Protein AF-0000000078464795 (afdb_homodimer)

Sequence (414 aa):
MDTAQKLSPRVIKLYPLTNYAFGKKDAQHERDLSVHDRFDRMRDEFHKIGMRRSVEAVILVHEHSIPHVLLLRVGQNFFKLPGGELIPGEDEVSGIKRILTELFGRSSNDERALNQQWKVAEAIGNWWRPNFDPPRYPYIPAHVTQPKEQTKLLLVQLPQTALFAVPNNYKLVAAPVFELFDNSASYGQLISGIPMLLSRFNFEYLEMDTAQKLSPRVIKLYPLTNYAFGKKDAQHERDLSVHDRFDRMRDEFHKIGMRRSVEAVILVHEHSIPHVLLLRVGQNFFKLPGGELIPGEDEVSGIKRILTELFGRSSNDERALNQQWKVAEAIGNWWRPNFDPPRYPYIPAHVTQPKEQTKLLLVQLPQTALFAVPNNYKLVAAPVFELFDNSASYGQLISGIPMLLSRFNFEYLE

pLDDT: mean 91.48, std 9.74, range [39.0, 98.62]

Solvent-accessible surface area (backbone atoms only — not comparable to full-atom values): 22242 Å² total; per-residue (Å²): 130,57,70,68,65,39,57,51,62,52,76,46,77,26,36,37,55,83,46,47,45,76,48,74,41,72,62,70,78,69,94,49,93,43,74,67,50,43,38,51,51,48,55,57,44,33,78,73,74,38,59,43,48,30,38,31,39,49,35,55,28,20,59,93,82,34,58,20,41,48,30,36,31,45,80,91,72,39,54,41,60,54,59,48,74,45,57,90,89,53,50,69,67,64,34,48,29,51,47,49,27,68,51,30,37,79,43,84,81,48,30,66,63,49,34,68,46,56,39,73,64,32,51,60,24,34,35,27,19,61,52,89,57,87,66,65,34,38,53,78,56,88,89,52,88,63,53,44,29,41,36,37,33,30,33,32,42,70,57,76,60,49,78,34,13,40,26,62,66,46,41,82,42,74,43,44,42,79,68,30,43,89,26,40,90,63,43,32,67,70,56,16,44,44,37,47,56,50,21,34,49,39,77,42,76,49,128,130,58,70,67,64,39,57,50,62,52,76,44,78,25,37,37,56,84,45,46,46,77,47,75,42,70,63,72,77,69,94,48,93,42,72,67,50,42,38,51,50,49,54,58,43,33,77,72,74,38,59,42,48,30,38,31,39,49,33,56,27,20,60,93,80,34,59,18,41,48,30,34,31,44,82,90,70,39,55,41,59,52,61,50,73,46,55,92,90,53,51,71,66,63,35,47,30,50,47,49,26,67,52,29,37,78,44,84,82,48,29,66,66,47,35,68,46,57,38,73,64,32,51,60,23,33,35,27,19,59,50,88,56,87,67,67,34,38,54,79,56,87,89,52,88,63,53,45,28,40,35,38,33,30,34,33,42,70,55,77,59,51,79,33,14,39,26,62,68,46,41,82,42,73,44,44,42,78,70,31,44,89,26,38,90,64,44,32,66,69,57,14,43,44,36,48,57,50,20,35,48,39,78,42,74,49,128

Nearest PDB structures (foldseek):
  2j8q-assembly1_B  TM=9.802E-01  e=1.742E-33  Homo sapiens
  3p5t-assembly3_E  TM=9.768E-01  e=4.128E-33  Homo sapiens
  3bap-assembly1_A-2  TM=9.526E-01  e=2.229E-33  Homo sapiens
  2j8q-assembly1_A  TM=9.418E-01  e=1.971E-33  Homo sapiens
  3bho-assembly1_A  TM=9.480E-01  e=4.670E-33  Homo sapiens

Secondary structure (DSSP, 8-state):
--HHHHHSPEEEEE-BGGGEEEEEE-----S-SSHHHHHHHHHHHHHHH-SEEEEEEEEEEEETTEEEEEEEEETTTEEE-SEEEPPTT--HHHHHHHHHHHHH-S-GGGHHHHHTT-EEEEEEEEEEE-SSSS--BSS--TT-SS-SEEEEEEEEEPPSSEEEEEETTEEEEEEEHHHHTT-HHHHHHHHHTHHHHHTTEEEEE--/--HHHHHSPEEEEE-BGGGEEEEEE-----S-SSHHHHHHHHHHHHHHH-SEEEEEEEEEEEETTEEEEEEEEETTTEEE-SEEEPPTT--HHHHHHHHHHHHH-S-GGGHHHHHTT-EEEEEEEEEEE-SSSS--BSS--TT-SS-SEEEEEEEEEPPSSEEEEEETTEEEEEEEHHHHTT-HHHHHHHHHTHHHHHTTEEEEE--

InterPro domains:
  IPR016706 Cleavage/polyadenylation specificity factor subunit 5 [PF13869] (11-201)
  IPR016706 Cleavage/polyadenylation specificity factor subunit 5 [PIRSF017888] (5-206)
  IPR016706 Cleavage/polyadenylation specificity factor subunit 5 [PTHR13047] (9-206)

Organism: Toxocara canis (NCBI:txid6265)

Structure (mmCIF, N/CA/C/O backbone):
data_AF-0000000078464795-model_v1
#
loop_
_entity.id
_entity.type
_entity.pdbx_description
1 polymer 'Cleavage and polyadenylation specificity factor subunit 5'
#
loop_
_atom_site.group_PDB
_atom_site.id
_atom_site.type_symbol
_atom_site.label_atom_id
_atom_site.label_alt_id
_atom_site.label_comp_id
_atom_site.label_asym_id
_atom_site.label_entity_id
_atom_site.label_seq_id
_atom_site.pdbx_PDB_ins_code
_atom_site.Cartn_x
_atom_site.Cartn_y
_atom_site.Cartn_z
_atom_site.occupancy
_atom_site.B_iso_or_equiv
_atom_site.auth_seq_id
_atom_site.auth_comp_id
_atom_site.auth_asym_id
_atom_site.auth_atom_id
_atom_site.pdbx_PDB_model_num
ATOM 1 N N . MET A 1 1 ? 2.383 -14.234 16.766 1 39.28 1 MET A N 1
ATOM 2 C CA . MET A 1 1 ? 0.998 -13.906 16.438 1 39.28 1 MET A CA 1
ATOM 3 C C . MET A 1 1 ? 0.343 -15.031 15.641 1 39.28 1 MET A C 1
ATOM 5 O O . MET A 1 1 ? 0.987 -15.656 14.805 1 39.28 1 MET A O 1
ATOM 9 N N . ASP A 1 2 ? -0.675 -15.531 16.078 1 47.56 2 ASP A N 1
ATOM 10 C CA . ASP A 1 2 ? -1.453 -16.625 15.5 1 47.56 2 ASP A CA 1
ATOM 11 C C . ASP A 1 2 ? -1.811 -16.328 14.047 1 47.56 2 ASP A C 1
ATOM 13 O O . ASP A 1 2 ? -1.94 -15.164 13.656 1 47.56 2 ASP A O 1
ATOM 17 N N . THR A 1 3 ? -1.441 -17.266 13.125 1 52.03 3 THR A N 1
ATOM 18 C CA . THR A 1 3 ? -1.704 -17.172 11.688 1 52.03 3 THR A CA 1
ATOM 19 C C . THR A 1 3 ? -3.059 -16.516 11.422 1 52.03 3 THR A C 1
ATOM 21 O O . THR A 1 3 ? -3.195 -15.719 10.5 1 52.03 3 THR A O 1
ATOM 24 N N . ALA A 1 4 ? -3.951 -16.891 12.266 1 51.84 4 ALA A N 1
ATOM 25 C CA . ALA A 1 4 ? -5.312 -16.375 12.117 1 51.84 4 ALA A CA 1
ATOM 26 C C . ALA A 1 4 ? -5.355 -14.859 12.328 1 51.84 4 ALA A C 1
ATOM 28 O O . ALA A 1 4 ? -6.066 -14.148 11.609 1 51.84 4 ALA A O 1
ATOM 29 N N . GLN A 1 5 ? -4.594 -14.328 13.289 1 54.91 5 GLN A N 1
ATOM 30 C CA . GLN A 1 5 ? -4.59 -12.906 13.602 1 54.91 5 GLN A CA 1
ATOM 31 C C . GLN A 1 5 ? -3.922 -12.094 12.492 1 54.91 5 GLN A C 1
ATOM 33 O O . GLN A 1 5 ? -4.344 -10.977 12.195 1 54.91 5 GLN A O 1
ATOM 38 N N . LYS A 1 6 ? -3.104 -12.867 11.781 1 62.47 6 LYS A N 1
ATOM 39 C CA . LYS A 1 6 ? -2.324 -12.211 10.742 1 62.47 6 LYS A CA 1
ATOM 40 C C . LYS A 1 6 ? -3.135 -12.07 9.453 1 62.47 6 LYS A C 1
ATOM 42 O O . LYS A 1 6 ? -2.801 -11.258 8.586 1 62.47 6 LYS A O 1
ATOM 47 N N . LEU A 1 7 ? -4.312 -12.695 9.43 1 74.5 7 LEU A N 1
ATOM 48 C CA . LEU A 1 7 ? -5.102 -12.695 8.203 1 74.5 7 LEU A CA 1
ATOM 49 C C . LEU A 1 7 ? -6.379 -11.883 8.375 1 74.5 7 LEU A C 1
ATOM 51 O O . LEU A 1 7 ? -7.016 -11.492 7.395 1 74.5 7 LEU A O 1
ATOM 55 N N . SER A 1 8 ? -6.664 -11.562 9.664 1 77.44 8 SER A N 1
ATOM 56 C CA . SER A 1 8 ? -7.883 -10.805 9.914 1 77.44 8 SER A CA 1
ATOM 57 C C . SER A 1 8 ? -7.652 -9.305 9.719 1 77.44 8 SER A C 1
ATOM 59 O O . SER A 1 8 ? -6.652 -8.766 10.195 1 77.44 8 SER A O 1
ATOM 61 N N . PRO A 1 9 ? -8.469 -8.766 8.922 1 82.06 9 PRO A N 1
ATOM 62 C CA . PRO A 1 9 ? -8.289 -7.332 8.695 1 82.06 9 PRO A CA 1
ATOM 63 C C . PRO A 1 9 ? -8.469 -6.504 9.969 1 82.06 9 PRO A C 1
ATOM 65 O O . PRO A 1 9 ? -9.328 -6.816 10.797 1 82.06 9 PRO A O 1
ATOM 68 N N . ARG A 1 10 ? -7.625 -5.594 10.164 1 89.44 10 ARG A N 1
ATOM 69 C CA . ARG A 1 10 ? -7.762 -4.637 11.25 1 89.44 10 ARG A CA 1
ATOM 70 C C . ARG A 1 10 ? -8.891 -3.646 10.977 1 89.44 10 ARG A C 1
ATOM 72 O O . ARG A 1 10 ? -9.008 -3.129 9.859 1 89.44 10 ARG A O 1
ATOM 79 N N . VAL A 1 11 ? -9.703 -3.395 11.977 1 93.94 11 VAL A N 1
ATOM 80 C CA . VAL A 1 11 ? -10.836 -2.49 11.812 1 93.94 11 VAL A CA 1
ATOM 81 C C . VAL A 1 11 ? -10.445 -1.084 12.258 1 93.94 11 VAL A C 1
ATOM 83 O O . VAL A 1 11 ? -9.891 -0.901 13.344 1 93.94 11 VAL A O 1
ATOM 86 N N . ILE A 1 12 ? -10.711 -0.13 11.461 1 95.12 12 ILE A N 1
ATOM 87 C CA . ILE A 1 12 ? -10.461 1.277 11.758 1 95.12 12 ILE A CA 1
ATOM 88 C C . ILE A 1 12 ? -11.781 2.031 11.828 1 95.12 12 ILE A C 1
ATOM 90 O O . ILE A 1 12 ? -12.602 1.95 10.914 1 95.12 12 ILE A O 1
ATOM 94 N N . LYS A 1 13 ? -11.984 2.762 12.867 1 95.94 13 LYS A N 1
ATOM 95 C CA . LYS A 1 13 ? -13.203 3.539 13.055 1 95.94 13 LYS A CA 1
ATOM 96 C C . LYS A 1 13 ? -13.07 4.93 12.445 1 95.94 13 LYS A C 1
ATOM 98 O O . LYS A 1 13 ? -12.07 5.617 12.672 1 95.94 13 LYS A O 1
ATOM 103 N N . LEU A 1 14 ? -14.062 5.309 11.664 1 97 14 LEU A N 1
ATOM 104 C CA . LEU A 1 14 ? -14.07 6.621 11.023 1 97 14 LEU A CA 1
ATOM 105 C C . LEU A 1 14 ? -15.281 7.434 11.469 1 97 14 LEU A C 1
ATOM 107 O O . LEU A 1 14 ? -16.406 6.926 11.484 1 97 14 LEU A O 1
ATOM 111 N N . TYR A 1 15 ? -15.062 8.641 11.836 1 97.44 15 TYR A N 1
ATOM 112 C CA . TYR A 1 15 ? -16.125 9.586 12.148 1 97.44 15 TYR A CA 1
ATOM 113 C C . TYR A 1 15 ? -16.438 10.477 10.953 1 97.44 15 TYR A C 1
ATOM 115 O O . TYR A 1 15 ? -15.578 10.695 10.094 1 97.44 15 TYR A O 1
ATOM 123 N N . PRO A 1 16 ? -17.641 10.938 10.844 1 97.38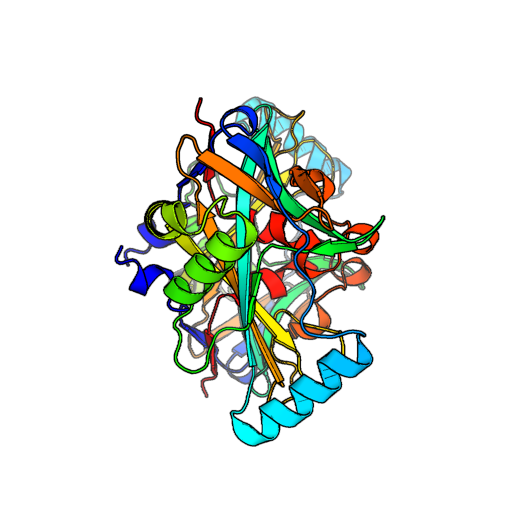 16 PRO A N 1
ATOM 124 C CA . PRO A 1 16 ? -18 11.789 9.703 1 97.38 16 PRO A CA 1
ATOM 125 C C . PRO A 1 16 ? -17.281 13.133 9.727 1 97.38 16 PRO A C 1
ATOM 127 O O . PRO A 1 16 ? -17.031 13.688 10.805 1 97.38 16 PRO A O 1
ATOM 130 N N . LEU A 1 17 ? -17.016 13.625 8.617 1 96.62 17 LEU A N 1
ATOM 131 C CA . LEU A 1 17 ? -16.344 14.914 8.453 1 96.62 17 LEU A CA 1
ATOM 132 C C . LEU A 1 17 ? -17.078 16.016 9.219 1 96.62 17 LEU A C 1
ATOM 134 O O . LEU A 1 17 ? -16.453 16.938 9.727 1 96.62 17 LEU A O 1
ATOM 138 N N . THR A 1 18 ? -18.344 15.906 9.328 1 96.31 18 THR A N 1
ATOM 139 C CA . THR A 1 18 ? -19.188 16.922 9.93 1 96.31 18 THR A CA 1
ATOM 140 C C . THR A 1 18 ? -18.938 17.016 11.43 1 96.31 18 THR A C 1
ATOM 142 O O . THR A 1 18 ? -19.359 17.984 12.078 1 96.31 18 THR A O 1
ATOM 145 N N . ASN A 1 19 ? -18.266 16.016 12 1 95.88 19 ASN A N 1
ATOM 146 C CA . ASN A 1 19 ? -17.953 16.016 13.422 1 95.88 19 ASN A CA 1
ATOM 147 C C . ASN A 1 19 ? -16.844 17 13.766 1 95.88 19 ASN A C 1
ATOM 149 O O . ASN A 1 19 ? -16.594 17.281 14.938 1 95.88 19 ASN A O 1
ATOM 153 N N . TYR A 1 20 ? -16.234 17.562 12.719 1 93.56 20 TYR A N 1
ATOM 154 C CA . TYR A 1 20 ? -15.062 18.391 12.945 1 93.56 20 TYR A CA 1
ATOM 155 C C . TYR A 1 20 ? -15.273 19.812 12.43 1 93.56 20 TYR A C 1
ATOM 157 O O . TYR A 1 20 ? -15.898 20.016 11.383 1 93.56 20 TYR A O 1
ATOM 165 N N . ALA A 1 21 ? -14.852 20.719 13.234 1 92.31 21 ALA A N 1
ATOM 166 C CA . ALA A 1 21 ? -14.875 22.125 12.852 1 92.31 21 ALA A CA 1
ATOM 167 C C . ALA A 1 21 ? -13.469 22.656 12.578 1 92.31 21 ALA A C 1
ATOM 169 O O . ALA A 1 21 ? -12.531 22.344 13.312 1 92.31 21 ALA A O 1
ATOM 170 N N . PHE A 1 22 ? -13.414 23.328 11.5 1 88.56 22 PHE A N 1
ATOM 171 C CA . PHE A 1 22 ? -12.109 23.844 11.094 1 88.56 22 PHE A CA 1
ATOM 172 C C . PHE A 1 22 ? -12.117 25.375 11.047 1 88.56 22 PHE A C 1
ATOM 174 O O . PHE A 1 22 ? -12.68 25.969 10.125 1 88.56 22 PHE A O 1
ATOM 181 N N . GLY A 1 23 ? -11.594 26 12.086 1 90.44 23 GLY A N 1
ATOM 182 C CA . GLY A 1 23 ? -11.383 27.453 12.078 1 90.44 23 GLY A CA 1
ATOM 183 C C . GLY A 1 23 ? -10.102 27.859 11.375 1 90.44 23 GLY A C 1
ATOM 184 O O . GLY A 1 23 ? -9.453 27.031 10.727 1 90.44 23 GLY A O 1
ATOM 185 N N . LYS A 1 24 ? -9.844 29.172 11.414 1 92.25 24 LYS A N 1
ATOM 186 C CA . LYS A 1 24 ? -8.648 29.719 10.773 1 92.25 24 LYS A CA 1
ATOM 187 C C . LYS A 1 24 ? -7.695 30.297 11.812 1 92.25 24 LYS A C 1
ATOM 189 O O . LYS A 1 24 ? -8.125 30.75 12.875 1 92.25 24 LYS A O 1
ATOM 194 N N . LYS A 1 25 ? -6.441 30.156 11.531 1 91.25 25 LYS A N 1
ATOM 195 C CA . LYS A 1 25 ? -5.418 30.797 12.352 1 91.25 25 LYS A CA 1
ATOM 196 C C . LYS A 1 25 ? -4.363 31.484 11.477 1 91.25 25 LYS A C 1
ATOM 198 O O . LYS A 1 25 ? -4.445 31.422 10.25 1 91.25 25 LYS A O 1
ATOM 203 N N . ASP A 1 26 ? -3.379 32.125 12.133 1 91.19 26 ASP A N 1
ATOM 204 C CA . ASP A 1 26 ? -2.34 32.875 11.406 1 91.19 26 ASP A CA 1
ATOM 205 C C . ASP A 1 26 ? -1.544 31.906 10.508 1 91.19 26 ASP A C 1
ATOM 207 O O . ASP A 1 26 ? -1.363 30.734 10.844 1 91.19 26 ASP A O 1
ATOM 211 N N . ALA A 1 27 ? -1.062 32.5 9.477 1 89.81 27 ALA A N 1
ATOM 212 C CA . ALA A 1 27 ? -0.293 31.703 8.516 1 89.81 27 ALA A CA 1
ATOM 213 C C . ALA A 1 27 ? 0.947 31.094 9.164 1 89.81 27 ALA A C 1
ATOM 215 O O . ALA A 1 27 ? 1.58 31.719 10.016 1 89.81 27 ALA A O 1
ATOM 216 N N . GLN A 1 28 ? 1.128 29.938 8.766 1 84 28 GLN A N 1
ATOM 217 C CA . GLN A 1 28 ? 2.355 29.266 9.18 1 84 28 GLN A CA 1
ATOM 218 C C . GLN A 1 28 ? 3.41 29.312 8.078 1 84 28 GLN A C 1
ATOM 220 O O . GLN A 1 28 ? 3.197 28.781 6.984 1 84 28 GLN A O 1
ATOM 225 N N . HIS A 1 29 ? 4.469 30.016 8.352 1 78.5 29 HIS A N 1
ATOM 226 C CA . HIS A 1 29 ? 5.477 30.188 7.316 1 78.5 29 HIS A CA 1
ATOM 227 C C . HIS A 1 29 ? 6.453 29.016 7.281 1 78.5 29 HIS A C 1
ATOM 229 O O . HIS A 1 29 ? 6.82 28.484 8.328 1 78.5 29 HIS A O 1
ATOM 235 N N . GLU A 1 30 ? 6.656 28.562 6.047 1 73.81 30 GLU A N 1
ATOM 236 C CA . GLU A 1 30 ? 7.641 27.5 5.859 1 73.81 30 GLU A CA 1
ATOM 237 C C . GLU A 1 30 ? 9.031 27.953 6.293 1 73.81 30 GLU A C 1
ATOM 239 O O . GLU A 1 30 ? 9.336 29.156 6.262 1 73.81 30 GLU A O 1
ATOM 244 N N . ARG A 1 31 ? 9.766 27.109 6.812 1 79.06 31 ARG A N 1
ATOM 245 C CA . ARG A 1 31 ? 11.117 27.391 7.27 1 79.06 31 ARG A CA 1
ATOM 246 C C . ARG A 1 31 ? 12 27.875 6.117 1 79.06 31 ARG A C 1
ATOM 248 O O . ARG A 1 31 ? 12.836 28.766 6.293 1 79.06 31 ARG A O 1
ATOM 255 N N . ASP A 1 32 ? 11.656 27.234 4.918 1 83.94 32 ASP A N 1
ATOM 256 C CA . ASP A 1 32 ? 12.492 27.531 3.76 1 83.94 32 ASP A CA 1
ATOM 257 C C . ASP A 1 32 ? 11.758 28.406 2.752 1 83.94 32 ASP A C 1
ATOM 259 O O . ASP A 1 32 ? 10.555 28.25 2.549 1 83.94 32 ASP A O 1
ATOM 263 N N . LEU A 1 33 ? 12.445 29.328 2.078 1 80.75 33 LEU A N 1
ATOM 264 C CA . LEU A 1 33 ? 11.859 30.281 1.153 1 80.75 33 LEU A CA 1
ATOM 265 C C . LEU A 1 33 ? 11.617 29.656 -0.212 1 80.75 33 LEU A C 1
ATOM 267 O O . LEU A 1 33 ? 10.719 30.078 -0.944 1 80.75 33 LEU A O 1
ATOM 271 N N . SER A 1 34 ? 12.477 28.688 -0.562 1 83.69 34 SER A N 1
ATOM 272 C CA . SER A 1 34 ? 12.383 28.016 -1.858 1 83.69 34 SER A CA 1
ATOM 273 C C . SER A 1 34 ? 12.711 26.531 -1.74 1 83.69 34 SER A C 1
ATOM 275 O O . SER A 1 34 ? 13.219 26.078 -0.709 1 83.69 34 SER A O 1
ATOM 277 N N . VAL A 1 35 ? 12.383 25.875 -2.787 1 85.5 35 VAL A N 1
ATOM 278 C CA . VAL A 1 35 ? 12.734 24.453 -2.865 1 85.5 35 VAL A CA 1
ATOM 279 C C . VAL A 1 35 ? 14.25 24.297 -2.768 1 85.5 35 VAL A C 1
ATOM 281 O O . VAL A 1 35 ? 14.742 23.406 -2.074 1 85.5 35 VAL A O 1
ATOM 284 N N . HIS A 1 36 ? 14.914 25.156 -3.473 1 90 36 HIS A N 1
ATOM 285 C CA . HIS A 1 36 ? 16.375 25.109 -3.459 1 90 36 HIS A CA 1
ATOM 286 C C . HIS A 1 36 ? 16.906 25.297 -2.047 1 90 36 HIS A C 1
ATOM 288 O O . HIS A 1 36 ? 17.812 24.562 -1.618 1 90 36 HIS A O 1
ATOM 294 N N . ASP A 1 37 ? 16.375 26.203 -1.349 1 92.06 37 ASP A N 1
ATOM 295 C CA . ASP A 1 37 ? 16.797 26.484 0.02 1 92.06 37 ASP A CA 1
ATOM 296 C C . ASP A 1 37 ? 16.562 25.266 0.921 1 92.06 37 ASP A C 1
ATOM 298 O O . ASP A 1 37 ? 17.359 24.984 1.806 1 92.06 37 ASP A O 1
ATOM 302 N N . ARG A 1 38 ? 15.5 24.656 0.696 1 90.31 38 ARG A N 1
ATOM 303 C CA . ARG A 1 38 ? 15.156 23.484 1.497 1 90.31 38 ARG A CA 1
ATOM 304 C C . ARG A 1 38 ? 16.188 22.375 1.317 1 90.31 38 ARG A C 1
ATOM 306 O O . ARG A 1 38 ? 16.625 21.781 2.295 1 90.31 38 ARG A O 1
ATOM 313 N N . PHE A 1 39 ? 16.609 22.141 0.121 1 94.62 39 PHE A N 1
ATOM 314 C CA . PHE A 1 39 ? 17.547 21.047 -0.13 1 94.62 39 PHE A CA 1
ATOM 315 C C . PHE A 1 39 ? 18.953 21.422 0.302 1 94.62 39 PHE A C 1
ATOM 317 O O . PHE A 1 39 ? 19.734 20.562 0.718 1 94.62 39 PHE A O 1
ATOM 324 N N . ASP A 1 40 ? 19.219 22.719 0.237 1 94.69 40 ASP A N 1
ATOM 325 C CA . ASP A 1 40 ? 20.484 23.188 0.785 1 94.69 40 ASP A CA 1
ATOM 326 C C . ASP A 1 40 ? 20.562 22.938 2.291 1 94.69 40 ASP A C 1
ATOM 328 O O . ASP A 1 40 ? 21.578 22.469 2.803 1 94.69 40 ASP A O 1
ATOM 332 N N . ARG A 1 41 ? 19.5 23.281 2.887 1 95 41 ARG A N 1
ATOM 333 C CA . ARG A 1 41 ? 19.438 23.031 4.324 1 95 41 ARG A CA 1
ATOM 334 C C . ARG A 1 41 ? 19.531 21.547 4.629 1 95 41 ARG A C 1
ATOM 336 O O . ARG A 1 41 ? 20.234 21.141 5.57 1 95 41 ARG A O 1
ATOM 343 N N . MET A 1 42 ? 18.891 20.766 3.85 1 95.12 42 MET A N 1
ATOM 344 C CA . MET A 1 42 ? 18.938 19.312 4.039 1 95.12 42 MET A CA 1
ATOM 345 C C . MET A 1 42 ? 20.359 18.797 3.895 1 95.12 42 MET A C 1
ATOM 347 O O . MET A 1 42 ? 20.797 17.938 4.664 1 95.12 42 MET A O 1
ATOM 351 N N . ARG A 1 43 ? 21.047 19.312 2.918 1 96.25 43 ARG A N 1
ATOM 352 C CA . ARG A 1 43 ? 22.422 18.906 2.682 1 96.25 43 ARG A CA 1
ATOM 353 C C . ARG A 1 43 ? 23.297 19.25 3.881 1 96.25 43 ARG A C 1
ATOM 355 O O . ARG A 1 43 ? 24.078 18.406 4.344 1 96.25 43 ARG A O 1
ATOM 362 N N . ASP A 1 44 ? 23.156 20.422 4.395 1 95.88 44 ASP A N 1
ATOM 363 C CA . ASP A 1 44 ? 23.938 20.875 5.543 1 95.88 44 ASP A CA 1
ATOM 364 C C . ASP A 1 44 ? 23.641 20.031 6.777 1 95.88 44 ASP A C 1
ATOM 366 O O . ASP A 1 44 ? 24.562 19.625 7.496 1 95.88 44 ASP A O 1
ATOM 370 N N . GLU A 1 45 ? 22.391 19.75 6.969 1 95.06 45 GLU A N 1
ATOM 371 C CA . GLU A 1 45 ? 21.969 18.984 8.133 1 95.06 45 GLU A CA 1
ATOM 372 C C . GLU A 1 45 ? 22.438 17.531 8.031 1 95.06 45 GLU A C 1
ATOM 374 O O . GLU A 1 45 ? 22.766 16.906 9.039 1 95.06 45 GLU A O 1
ATOM 379 N N . PHE A 1 46 ? 22.453 17.047 6.82 1 96 46 PHE A N 1
ATOM 380 C CA . PHE A 1 46 ? 22.875 15.672 6.598 1 96 46 PHE A CA 1
ATOM 381 C C . PHE A 1 46 ? 24.297 15.453 7.066 1 96 46 PHE A C 1
ATOM 383 O O . PHE A 1 46 ? 24.625 14.422 7.656 1 96 46 PHE A O 1
ATOM 390 N N . HIS A 1 47 ? 25.141 16.375 6.836 1 94.38 47 HIS A N 1
ATOM 391 C CA . HIS A 1 47 ? 26.547 16.297 7.207 1 94.38 47 HIS A CA 1
ATOM 392 C C . HIS A 1 47 ? 26.719 16.375 8.719 1 94.38 47 HIS A C 1
ATOM 394 O O . HIS A 1 47 ? 27.672 15.805 9.273 1 94.38 47 HIS A O 1
ATOM 400 N N . LYS A 1 48 ? 25.734 16.953 9.375 1 94.5 48 LYS A N 1
ATOM 401 C CA . LYS A 1 48 ? 25.844 17.188 10.812 1 94.5 48 LYS A CA 1
ATOM 402 C C . LYS A 1 48 ? 25.188 16.078 11.609 1 94.5 48 LYS A C 1
ATOM 404 O O . LYS A 1 48 ? 25.766 15.586 12.594 1 94.5 48 LYS A O 1
ATOM 409 N N . ILE A 1 49 ? 23.984 15.688 11.133 1 94.44 49 ILE A N 1
ATOM 410 C CA . ILE A 1 49 ? 23.234 14.805 12.008 1 94.44 49 ILE A CA 1
ATOM 411 C C . ILE A 1 49 ? 22.812 13.555 11.242 1 94.44 49 ILE A C 1
ATOM 413 O O . ILE A 1 49 ? 22.203 12.641 11.812 1 94.44 49 ILE A O 1
ATOM 417 N N . GLY A 1 50 ? 23.062 13.445 9.93 1 95.31 50 GLY A N 1
ATOM 418 C CA . GLY A 1 50 ? 22.75 12.258 9.156 1 95.31 50 GLY A CA 1
ATOM 419 C C . GLY A 1 50 ? 21.406 12.344 8.453 1 95.31 50 GLY A C 1
ATOM 420 O O . GLY A 1 50 ? 20.953 13.43 8.086 1 95.31 50 GLY A O 1
ATOM 421 N N . MET A 1 51 ? 20.859 11.172 8.188 1 96.88 51 MET A N 1
ATOM 422 C CA . MET A 1 51 ? 19.625 11.07 7.414 1 96.88 51 MET A CA 1
ATOM 423 C C . MET A 1 51 ? 18.484 11.789 8.117 1 96.88 51 MET A C 1
ATOM 425 O O . MET A 1 51 ? 18.281 11.625 9.32 1 96.88 51 MET A O 1
ATOM 429 N N . ARG A 1 52 ? 17.766 12.555 7.398 1 97.31 52 ARG A N 1
ATOM 430 C CA . ARG A 1 52 ? 16.578 13.234 7.918 1 97.31 52 ARG A CA 1
ATOM 431 C C . ARG A 1 52 ? 15.445 12.234 8.164 1 97.31 52 ARG A C 1
ATOM 433 O O . ARG A 1 52 ? 15.203 11.344 7.355 1 97.31 52 ARG A O 1
ATOM 440 N N . ARG A 1 53 ? 14.805 12.383 9.305 1 97.62 53 ARG A N 1
ATOM 441 C CA . ARG A 1 53 ? 13.625 11.594 9.625 1 97.62 53 ARG A CA 1
ATOM 442 C C . ARG A 1 53 ? 12.367 12.461 9.609 1 97.62 53 ARG A C 1
ATOM 444 O O . ARG A 1 53 ? 12.336 13.523 10.227 1 97.62 53 ARG A O 1
ATOM 451 N N . SER A 1 54 ? 11.406 12.062 8.844 1 98 54 SER A N 1
ATOM 452 C CA . SER A 1 54 ? 10.148 12.781 8.711 1 98 54 SER A CA 1
ATOM 453 C C . SER A 1 54 ? 8.953 11.859 8.922 1 98 54 SER A C 1
ATOM 455 O O . SER A 1 54 ? 9.094 10.633 8.852 1 98 54 SER A O 1
ATOM 457 N N . VAL A 1 55 ? 7.852 12.469 9.266 1 98.31 55 VAL A N 1
ATOM 458 C CA . VAL A 1 55 ? 6.605 11.727 9.406 1 98.31 55 VAL A CA 1
ATOM 459 C C . VAL A 1 55 ? 5.48 12.461 8.68 1 98.31 55 VAL A C 1
ATOM 461 O O . VAL A 1 55 ? 5.5 13.688 8.586 1 98.31 55 VAL A O 1
ATOM 464 N N . GLU A 1 56 ? 4.621 11.711 8.109 1 98.38 56 GLU A N 1
ATOM 465 C CA . GLU A 1 56 ? 3.398 12.219 7.504 1 98.38 56 GLU A CA 1
ATOM 466 C C . GLU A 1 56 ? 2.174 11.461 7.996 1 98.38 56 GLU A C 1
ATOM 468 O O . GLU A 1 56 ? 2.221 10.234 8.156 1 98.38 56 GLU A O 1
ATOM 473 N N . ALA A 1 57 ? 1.13 12.203 8.266 1 98.5 57 ALA A N 1
ATOM 474 C CA . ALA A 1 57 ? -0.071 11.617 8.859 1 98.5 57 ALA A CA 1
ATOM 475 C C . ALA A 1 57 ? -1.131 11.344 7.797 1 98.5 57 ALA A C 1
ATOM 477 O O . ALA A 1 57 ? -1.452 12.219 6.992 1 98.5 57 ALA A O 1
ATOM 478 N N . VAL A 1 58 ? -1.584 10.172 7.758 1 98.62 58 VAL A N 1
ATOM 479 C CA . VAL A 1 58 ? -2.797 9.82 7.02 1 98.62 58 VAL A CA 1
ATOM 480 C C . VAL A 1 58 ? -3.998 9.852 7.965 1 98.62 58 VAL A C 1
ATOM 482 O O . VAL A 1 58 ? -4.191 8.93 8.758 1 98.62 58 VAL A O 1
ATOM 485 N N . ILE A 1 59 ? -4.75 10.922 7.887 1 97.88 59 ILE A N 1
ATOM 486 C CA . ILE A 1 59 ? -5.914 11.125 8.742 1 97.88 59 ILE A CA 1
ATOM 487 C C . ILE A 1 59 ? -7.191 10.828 7.957 1 97.88 59 ILE A C 1
ATOM 489 O O . ILE A 1 59 ? -7.414 11.391 6.883 1 97.88 59 ILE A O 1
ATOM 493 N N . LEU A 1 60 ? -7.988 9.969 8.539 1 97.5 60 LEU A N 1
ATOM 494 C CA . LEU A 1 60 ? -9.156 9.508 7.801 1 97.5 60 LEU A CA 1
ATOM 495 C C . LEU A 1 60 ? -10.445 10.008 8.445 1 97.5 60 LEU A C 1
ATOM 497 O O . LEU A 1 60 ? -10.547 10.055 9.68 1 97.5 60 LEU A O 1
ATOM 501 N N . VAL A 1 61 ? -11.344 10.367 7.645 1 97.75 61 VAL A N 1
ATOM 502 C CA . VAL A 1 61 ? -12.734 10.656 7.977 1 97.75 61 VAL A CA 1
ATOM 503 C C . VAL A 1 61 ? -13.656 10.008 6.945 1 97.75 61 VAL A C 1
ATOM 505 O O . VAL A 1 61 ? -13.188 9.359 6.008 1 97.75 61 VAL A O 1
ATOM 508 N N . HIS A 1 62 ? -14.938 10.047 7.164 1 96.88 62 HIS A N 1
ATOM 509 C CA . HIS A 1 62 ? -15.805 9.539 6.105 1 96.88 62 HIS A CA 1
ATOM 510 C C . HIS A 1 62 ? -16.906 10.531 5.781 1 96.88 62 HIS A C 1
ATOM 512 O O . HIS A 1 62 ? -17.266 11.367 6.613 1 96.88 62 HIS A O 1
ATOM 518 N N . GLU A 1 63 ? -17.312 10.562 4.602 1 95.94 63 GLU A N 1
ATOM 519 C CA . GLU A 1 63 ? -18.5 11.227 4.086 1 95.94 63 GLU A CA 1
ATOM 520 C C . GLU A 1 63 ? -19.406 10.242 3.34 1 95.94 63 GLU A C 1
A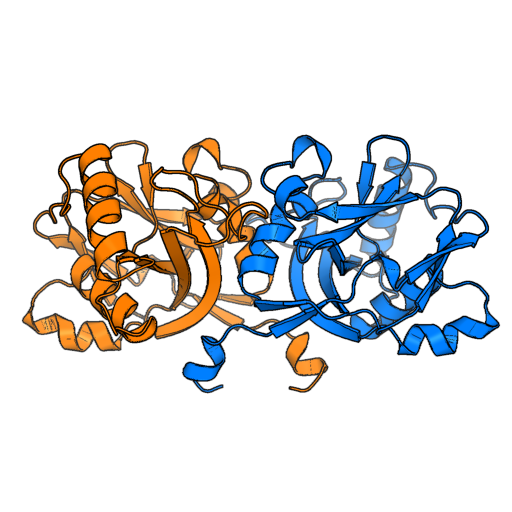TOM 522 O O . GLU A 1 63 ? -18.969 9.602 2.379 1 95.94 63 GLU A O 1
ATOM 527 N N . HIS A 1 64 ? -20.594 10 3.787 1 92.06 64 HIS A N 1
ATOM 528 C CA . HIS A 1 64 ? -21.547 9.055 3.209 1 92.06 64 HIS A CA 1
ATOM 529 C C . HIS A 1 64 ? -20.953 7.652 3.15 1 92.06 64 HIS A C 1
ATOM 531 O O . HIS A 1 64 ? -21.047 6.973 2.125 1 92.06 64 HIS A O 1
ATOM 537 N N . SER A 1 65 ? -20.219 7.316 4.18 1 93 65 SER A N 1
ATOM 538 C CA . SER A 1 65 ? -19.625 5.992 4.328 1 93 65 SER A CA 1
ATOM 539 C C . SER A 1 65 ? -18.562 5.734 3.264 1 93 65 SER A C 1
ATOM 541 O O . SER A 1 65 ? -18.438 4.617 2.76 1 93 65 SER A O 1
ATOM 543 N N . ILE A 1 66 ? -17.938 6.793 2.834 1 94.62 66 ILE A N 1
ATOM 544 C CA . ILE A 1 66 ? -16.781 6.742 1.95 1 94.62 66 ILE A CA 1
ATOM 545 C C . ILE A 1 66 ? -15.555 7.301 2.672 1 94.62 66 ILE A C 1
ATOM 547 O O . ILE A 1 66 ? -15.586 8.422 3.184 1 94.62 66 ILE A O 1
ATOM 551 N N . PRO A 1 67 ? -14.508 6.547 2.713 1 96.81 67 PRO A N 1
ATOM 552 C CA . PRO A 1 67 ? -13.305 7.059 3.373 1 96.81 67 PRO A CA 1
ATOM 553 C C . PRO A 1 67 ? -12.695 8.25 2.645 1 96.81 67 PRO A C 1
ATOM 555 O O . PRO A 1 67 ? -12.594 8.25 1.415 1 96.81 67 PRO A O 1
ATOM 558 N N . HIS A 1 68 ? -12.367 9.281 3.389 1 98.31 68 HIS A N 1
ATOM 559 C CA . HIS A 1 68 ? -11.688 10.477 2.906 1 98.31 68 HIS A CA 1
ATOM 560 C C . HIS A 1 68 ? -10.359 10.68 3.625 1 98.31 68 HIS A C 1
ATOM 562 O O . HIS A 1 68 ? -10.242 10.398 4.82 1 98.31 68 HIS A O 1
ATOM 568 N N . VAL A 1 69 ? -9.398 11.086 2.867 1 98.5 69 VAL A N 1
ATOM 569 C CA . VAL A 1 69 ? -8.094 11.438 3.426 1 98.5 69 VAL A CA 1
ATOM 570 C C . VAL A 1 69 ? -7.988 12.953 3.557 1 98.5 69 VAL A C 1
ATOM 572 O O . VAL A 1 69 ? -8.289 13.688 2.609 1 98.5 69 VAL A O 1
ATOM 575 N N . LEU A 1 70 ? -7.602 13.469 4.715 1 98.06 70 LEU A N 1
ATOM 576 C CA . LEU A 1 70 ? -7.395 14.898 4.902 1 98.06 70 LEU A CA 1
ATOM 577 C C . LEU A 1 70 ? -6.051 15.336 4.324 1 98.06 70 LEU A C 1
ATOM 579 O O . LEU A 1 70 ? -5.012 14.758 4.648 1 98.06 70 LEU A O 1
ATOM 583 N N . LEU A 1 71 ? -6.113 16.312 3.432 1 98.12 71 LEU A N 1
ATOM 584 C CA . LEU A 1 71 ? -4.934 16.844 2.758 1 98.12 71 LEU A CA 1
ATOM 585 C C . LEU A 1 71 ? -4.836 18.344 2.941 1 98.12 71 LEU A C 1
ATOM 587 O O . LEU A 1 71 ? -5.844 19.016 3.166 1 98.12 71 LEU A O 1
ATOM 591 N N . LEU A 1 72 ? -3.646 18.812 2.9 1 96.56 72 LEU A N 1
ATOM 592 C CA . LEU A 1 72 ? -3.404 20.25 2.852 1 96.56 72 LEU A CA 1
ATOM 593 C C . LEU A 1 72 ? -3.162 20.703 1.418 1 96.56 72 LEU A C 1
ATOM 595 O O . LEU A 1 72 ? -2.295 20.172 0.726 1 96.56 72 LEU A O 1
ATOM 599 N N . ARG A 1 73 ? -3.932 21.562 0.961 1 95.69 73 ARG A N 1
ATOM 600 C CA . ARG A 1 73 ? -3.701 22.188 -0.341 1 95.69 73 ARG A CA 1
ATOM 601 C C . ARG A 1 73 ? -2.867 23.453 -0.204 1 95.69 73 ARG A C 1
ATOM 603 O O . ARG A 1 73 ? -3.197 24.344 0.59 1 95.69 73 ARG A O 1
ATOM 610 N N . VAL A 1 74 ? -1.782 23.422 -0.847 1 89.62 74 VAL A N 1
ATOM 611 C CA . VAL A 1 74 ? -0.914 24.594 -0.909 1 89.62 74 VAL A CA 1
ATOM 612 C C . VAL A 1 74 ? -1.04 25.266 -2.277 1 89.62 74 VAL A C 1
ATOM 614 O O . VAL A 1 74 ? -0.766 24.641 -3.307 1 89.62 74 VAL A O 1
ATOM 617 N N . GLY A 1 75 ? -1.394 26.531 -2.318 1 88.06 75 GLY A N 1
ATOM 618 C CA . GLY A 1 75 ? -1.692 27.156 -3.598 1 88.06 75 GLY A CA 1
ATOM 619 C C . GLY A 1 75 ? -2.898 26.547 -4.289 1 88.06 75 GLY A C 1
ATOM 620 O O . GLY A 1 75 ? -3.908 26.266 -3.646 1 88.06 75 GLY A O 1
ATOM 621 N N . GLN A 1 76 ? -2.756 26.344 -5.586 1 88.12 76 GLN A N 1
ATOM 622 C CA . GLN A 1 76 ? -3.926 25.891 -6.332 1 88.12 76 GLN A CA 1
ATOM 623 C C . GLN A 1 76 ? -3.857 24.391 -6.605 1 88.12 76 GLN A C 1
ATOM 625 O O . GLN A 1 76 ? -4.879 23.703 -6.574 1 88.12 76 GLN A O 1
ATOM 630 N N . ASN A 1 77 ? -2.715 23.891 -6.738 1 88.5 77 ASN A N 1
ATOM 631 C CA . ASN A 1 77 ? -2.68 22.562 -7.332 1 88.5 77 ASN A CA 1
ATOM 632 C C . ASN A 1 77 ? -1.749 21.625 -6.562 1 88.5 77 ASN A C 1
ATOM 634 O O . ASN A 1 77 ? -1.356 20.578 -7.074 1 88.5 77 ASN A O 1
ATOM 638 N N . PHE A 1 78 ? -1.351 22.031 -5.414 1 92.12 78 PHE A N 1
ATOM 639 C CA . PHE A 1 78 ? -0.414 21.188 -4.688 1 92.12 78 PHE A CA 1
ATOM 640 C C . PHE A 1 78 ? -1.041 20.656 -3.398 1 92.12 78 PHE A C 1
ATOM 642 O O . PHE A 1 78 ? -1.571 21.438 -2.602 1 92.12 78 PHE A O 1
ATOM 649 N N . PHE A 1 79 ? -1.041 19.375 -3.295 1 96.94 79 PHE A N 1
ATOM 650 C CA . PHE A 1 79 ? -1.586 18.734 -2.109 1 96.94 79 PHE A CA 1
ATOM 651 C C . PHE A 1 79 ? -0.492 17.984 -1.346 1 96.94 79 PHE A C 1
ATOM 653 O O . PHE A 1 79 ? 0.396 17.391 -1.951 1 96.94 79 PHE A O 1
ATOM 660 N N . LYS A 1 80 ? -0.554 18.047 -0.064 1 96.62 80 LYS A N 1
ATOM 661 C CA . LYS A 1 80 ? 0.374 17.266 0.753 1 96.62 80 LYS A CA 1
ATOM 662 C C . LYS A 1 80 ? -0.315 16.719 2.002 1 96.62 80 LYS A C 1
ATOM 664 O O . LYS A 1 80 ? -1.377 17.219 2.393 1 96.62 80 LYS A O 1
ATOM 669 N N . LEU A 1 81 ? 0.235 15.734 2.506 1 98.31 81 LEU A N 1
ATOM 670 C CA . LEU A 1 81 ? -0.206 15.219 3.797 1 98.31 81 LEU A CA 1
ATOM 671 C C . LEU A 1 81 ? 0.297 16.109 4.938 1 98.31 81 LEU A C 1
ATOM 673 O O . LEU A 1 81 ? 1.386 16.672 4.848 1 98.31 81 LEU A O 1
ATOM 677 N N . PRO A 1 82 ? -0.524 16.266 6.012 1 97.25 82 PRO A N 1
ATOM 678 C CA . PRO A 1 82 ? 0.054 16.906 7.199 1 97.25 82 PRO A CA 1
ATOM 679 C C . PRO A 1 82 ? 1.253 16.156 7.754 1 97.25 82 PRO A C 1
ATOM 681 O O . PRO A 1 82 ? 1.206 14.922 7.875 1 97.25 82 PRO A O 1
ATOM 684 N N . GLY A 1 83 ? 2.314 16.812 8.016 1 96.62 83 GLY A N 1
ATOM 685 C CA . GLY A 1 83 ? 3.531 16.188 8.508 1 96.62 83 GLY A CA 1
ATOM 686 C C . GLY A 1 83 ? 4.719 17.125 8.523 1 96.62 83 GLY A C 1
ATOM 687 O O . GLY A 1 83 ? 4.559 18.344 8.422 1 96.62 83 GLY A O 1
ATOM 688 N N . GLY A 1 84 ? 5.918 16.531 8.781 1 96 84 GLY A N 1
ATOM 689 C CA . GLY A 1 84 ? 7.125 17.328 8.875 1 96 84 GLY A CA 1
ATOM 690 C C . GLY A 1 84 ? 8.312 16.562 9.422 1 96 84 GLY A C 1
ATOM 691 O O . GLY A 1 84 ? 8.258 15.336 9.555 1 96 84 GLY A O 1
ATOM 692 N N . GLU A 1 85 ? 9.328 17.312 9.656 1 96.31 85 GLU A N 1
ATOM 693 C CA . GLU A 1 85 ? 10.594 16.75 10.109 1 96.31 85 GLU A CA 1
ATOM 694 C C . GLU A 1 85 ? 10.57 16.469 11.609 1 96.31 85 GLU A C 1
ATOM 696 O O . GLU A 1 85 ? 10.039 17.266 12.383 1 96.31 85 GLU A O 1
ATOM 701 N N . LEU A 1 86 ? 11.172 15.383 11.969 1 97.31 86 LEU A N 1
ATOM 702 C CA . LEU A 1 86 ? 11.352 15.07 13.383 1 97.31 86 LEU A CA 1
ATOM 703 C C . LEU A 1 86 ? 12.555 15.805 13.953 1 97.31 86 LEU A C 1
ATOM 705 O O . LEU A 1 86 ? 13.555 15.992 13.266 1 97.31 86 LEU A O 1
ATOM 709 N N . ILE A 1 87 ? 12.445 16.234 15.172 1 95.12 87 ILE A N 1
ATOM 710 C CA . ILE A 1 87 ? 13.602 16.734 15.906 1 95.12 87 ILE A CA 1
ATOM 711 C C . ILE A 1 87 ? 14.562 15.586 16.219 1 95.12 87 ILE A C 1
ATOM 713 O O . ILE A 1 87 ? 14.125 14.461 16.484 1 95.12 87 ILE A O 1
ATOM 717 N N . PRO A 1 88 ? 15.828 15.891 16.172 1 93.12 88 PRO A N 1
ATOM 718 C CA . PRO A 1 88 ? 16.766 14.82 16.484 1 93.12 88 PRO A CA 1
ATOM 719 C C . PRO A 1 88 ? 16.453 14.125 17.812 1 93.12 88 PRO A C 1
ATOM 721 O O . PRO A 1 88 ? 16.281 14.789 18.828 1 93.12 88 PRO A O 1
ATOM 724 N N . GLY A 1 89 ? 16.312 12.836 17.781 1 93.12 89 GLY A N 1
ATOM 725 C CA . GLY A 1 89 ? 16.031 12.055 18.984 1 93.12 89 GLY A CA 1
ATOM 726 C C . GLY A 1 89 ? 14.555 11.875 19.25 1 93.12 89 GLY A C 1
ATOM 727 O O . GLY A 1 89 ? 14.164 11.086 20.109 1 93.12 89 GLY A O 1
ATOM 728 N N . GLU A 1 90 ? 13.734 12.578 18.516 1 95.44 90 GLU A N 1
ATOM 729 C CA . GLU A 1 90 ? 12.281 12.5 18.688 1 95.44 90 GLU A CA 1
ATOM 730 C C . GLU A 1 90 ? 11.727 11.219 18.062 1 95.44 90 GLU A C 1
ATOM 732 O O . GLU A 1 90 ? 12.133 10.828 16.969 1 95.44 90 GLU A O 1
ATOM 737 N N . ASP A 1 91 ? 10.906 10.57 18.828 1 94.5 91 ASP A N 1
ATOM 738 C CA . ASP A 1 91 ? 10.273 9.383 18.25 1 94.5 91 ASP A CA 1
ATOM 739 C C . ASP A 1 91 ? 9.117 9.773 17.328 1 94.5 91 ASP A C 1
ATOM 741 O O . ASP A 1 91 ? 8.617 10.898 17.391 1 94.5 91 ASP A O 1
ATOM 745 N N . GLU A 1 92 ? 8.68 8.875 16.516 1 95.12 92 GLU A N 1
ATOM 746 C CA . GLU A 1 92 ? 7.699 9.133 15.461 1 95.12 92 GLU A CA 1
ATOM 747 C C . GLU A 1 92 ? 6.352 9.539 16.047 1 95.12 92 GLU A C 1
ATOM 749 O O . GLU A 1 92 ? 5.688 10.438 15.531 1 95.12 92 GLU A O 1
ATOM 754 N N . VAL A 1 93 ? 5.973 8.922 17.156 1 94.88 93 VAL A N 1
ATOM 755 C CA . VAL A 1 93 ? 4.664 9.172 17.75 1 94.88 93 VAL A CA 1
ATOM 756 C C . VAL A 1 93 ? 4.637 10.57 18.375 1 94.88 93 VAL A C 1
ATOM 758 O O . VAL A 1 93 ? 3.732 11.359 18.094 1 94.88 93 VAL A O 1
ATOM 761 N N . SER A 1 94 ? 5.641 10.844 19.188 1 94.25 94 SER A N 1
ATOM 762 C CA . SER A 1 94 ? 5.723 12.172 19.781 1 94.25 94 SER A CA 1
ATOM 763 C C . SER A 1 94 ? 5.859 13.25 18.719 1 94.25 94 SER A C 1
ATOM 765 O O . SER A 1 94 ? 5.262 14.32 18.844 1 94.25 94 SER A O 1
ATOM 767 N N . GLY A 1 95 ? 6.609 12.938 17.688 1 96.19 95 GLY A N 1
ATOM 768 C CA . GLY A 1 95 ? 6.844 13.891 16.625 1 96.19 95 GLY A CA 1
ATOM 769 C C . GLY A 1 95 ? 5.59 14.234 15.836 1 96.19 95 GLY A C 1
ATOM 770 O O . GLY A 1 95 ? 5.297 15.406 15.602 1 96.19 95 GLY A O 1
ATOM 771 N N . ILE A 1 96 ? 4.832 13.211 15.477 1 96.94 96 ILE A N 1
ATOM 772 C CA . ILE A 1 96 ? 3.645 13.453 14.672 1 96.94 96 ILE A CA 1
ATOM 773 C C . ILE A 1 96 ? 2.59 14.18 15.508 1 96.94 96 ILE A C 1
ATOM 775 O O . ILE A 1 96 ? 1.864 15.031 15 1 96.94 96 ILE A O 1
ATOM 779 N N . LYS A 1 97 ? 2.506 13.875 16.734 1 95.38 97 LYS A N 1
ATOM 780 C CA . LYS A 1 97 ? 1.568 14.57 17.625 1 95.38 97 LYS A CA 1
ATOM 781 C C . LYS A 1 97 ? 1.928 16.047 17.766 1 95.38 97 LYS A C 1
ATOM 783 O O . LYS A 1 97 ? 1.055 16.906 17.672 1 95.38 97 LYS A O 1
ATOM 788 N N . ARG A 1 98 ? 3.188 16.25 17.969 1 94.69 98 ARG A N 1
ATOM 789 C CA . ARG A 1 98 ? 3.656 17.625 18.047 1 94.69 98 ARG A CA 1
ATOM 790 C C . ARG A 1 98 ? 3.342 18.391 16.766 1 94.69 98 ARG A C 1
ATOM 792 O O . ARG A 1 98 ? 2.803 19.5 16.812 1 94.69 98 ARG A O 1
ATOM 799 N N . ILE A 1 99 ? 3.637 17.828 15.664 1 95 99 ILE A N 1
ATOM 800 C CA . ILE A 1 99 ? 3.506 18.453 14.359 1 95 99 ILE A CA 1
ATOM 801 C C . ILE A 1 99 ? 2.033 18.75 14.078 1 95 99 ILE A C 1
ATOM 803 O O . ILE A 1 99 ? 1.684 19.859 13.656 1 95 99 ILE A O 1
ATOM 807 N N . LEU A 1 100 ? 1.179 17.812 14.352 1 95.12 100 LEU A N 1
ATOM 808 C CA . LEU A 1 100 ? -0.247 17.984 14.094 1 95.12 100 LEU A CA 1
ATOM 809 C C . LEU A 1 100 ? -0.844 19.031 15.031 1 95.12 100 LEU A C 1
ATOM 811 O O . LEU A 1 100 ? -1.73 19.781 14.641 1 95.12 100 LEU A O 1
ATOM 815 N N . THR A 1 101 ? -0.359 19.016 16.25 1 93.69 101 THR A N 1
ATOM 816 C CA . THR A 1 101 ? -0.813 20.031 17.188 1 93.69 101 THR A CA 1
ATOM 817 C C . THR A 1 101 ? -0.4 21.422 16.734 1 93.69 101 THR A C 1
ATOM 819 O O . THR A 1 101 ? -1.188 22.375 16.812 1 93.69 101 THR A O 1
ATOM 822 N N . GLU A 1 102 ? 0.787 21.516 16.266 1 90.94 102 GLU A N 1
ATOM 823 C CA . GLU A 1 102 ? 1.269 22.797 15.734 1 90.94 102 GLU A CA 1
ATOM 824 C C . GLU A 1 102 ? 0.471 23.219 14.508 1 90.94 102 GLU A C 1
ATOM 826 O O . GLU A 1 102 ? 0.163 24.406 14.344 1 90.94 102 GLU A O 1
ATOM 831 N N . LEU A 1 103 ? 0.155 22.312 13.727 1 91.62 103 LEU A N 1
ATOM 832 C CA . LEU A 1 103 ? -0.514 22.594 12.461 1 91.62 103 LEU A CA 1
ATOM 833 C C . LEU A 1 103 ? -1.99 22.906 12.68 1 91.62 103 LEU A C 1
ATOM 835 O O . LEU A 1 103 ? -2.529 23.844 12.086 1 91.62 103 LEU A O 1
ATOM 839 N N . PHE A 1 104 ? -2.631 22.172 13.633 1 91.81 104 PHE A N 1
ATOM 840 C CA . PHE A 1 104 ? -4.086 22.25 13.695 1 91.81 104 PHE A CA 1
ATOM 841 C C . PHE A 1 104 ? -4.535 22.812 15.039 1 91.81 104 PHE A C 1
ATOM 843 O O . PHE A 1 104 ? -5.73 23.016 15.266 1 91.81 104 PHE A O 1
ATOM 850 N N . GLY A 1 105 ? -3.629 23.047 15.906 1 87.69 105 GLY A N 1
ATOM 851 C CA . GLY A 1 105 ? -3.98 23.594 17.203 1 87.69 105 GLY A CA 1
ATOM 852 C C . GLY A 1 105 ? -4.449 25.031 17.141 1 87.69 105 GLY A C 1
ATOM 853 O O . GLY A 1 105 ? -4.051 25.781 16.25 1 87.69 105 GLY A O 1
ATOM 854 N N . ARG A 1 106 ? -5.328 25.5 17.984 1 79.75 106 ARG A N 1
ATOM 855 C CA . ARG A 1 106 ? -5.902 26.844 18.047 1 79.75 106 ARG A CA 1
ATOM 856 C C . ARG A 1 106 ? -5.039 27.781 18.891 1 79.75 106 ARG A C 1
ATOM 858 O O . ARG A 1 106 ? -4.766 28.906 18.484 1 79.75 106 ARG A O 1
ATOM 865 N N . SER A 1 107 ? -4.945 27.406 20.094 1 71.56 107 SER A N 1
ATOM 866 C CA . SER A 1 107 ? -4.207 28.266 21.016 1 71.56 107 SER A CA 1
ATOM 867 C C . SER A 1 107 ? -3.146 27.469 21.766 1 71.56 107 SER A C 1
ATOM 869 O O . SER A 1 107 ? -3.225 26.234 21.859 1 71.56 107 SER A O 1
ATOM 871 N N . SER A 1 108 ? -2.125 28.109 22.062 1 66.69 108 SER A N 1
ATOM 872 C CA . SER A 1 108 ? -1.057 27.5 22.844 1 66.69 108 SER A CA 1
ATOM 873 C C . SER A 1 108 ? -1.609 26.781 24.062 1 66.69 108 SER A C 1
ATOM 875 O O . SER A 1 108 ? -1.068 25.766 24.5 1 66.69 108 SER A O 1
ATOM 877 N N . ASN A 1 109 ? -2.641 27.281 24.562 1 60.84 109 ASN A N 1
ATOM 878 C CA . ASN A 1 109 ? -3.191 26.734 25.797 1 60.84 109 ASN A CA 1
ATOM 879 C C . ASN A 1 109 ? -3.889 25.406 25.562 1 60.84 109 ASN A C 1
ATOM 881 O O . ASN A 1 109 ? -3.955 24.562 26.469 1 60.84 109 ASN A O 1
ATOM 885 N N . ASP A 1 110 ? -4.324 25.141 24.453 1 67.94 110 ASP A N 1
ATOM 886 C CA . ASP A 1 110 ? -5.113 23.969 24.125 1 67.94 110 ASP A CA 1
ATOM 887 C C . ASP A 1 110 ? -4.242 22.875 23.484 1 67.94 110 ASP A C 1
ATOM 889 O O . ASP A 1 110 ? -4.711 21.766 23.234 1 67.94 110 ASP A O 1
ATOM 893 N N . GLU A 1 111 ? -3.031 23.188 23.422 1 70.88 111 GLU A N 1
ATOM 894 C CA . GLU A 1 111 ? -2.162 22.312 22.641 1 70.88 111 GLU A CA 1
ATOM 895 C C . GLU A 1 111 ? -1.911 20.984 23.359 1 70.88 111 GLU A C 1
ATOM 897 O O . GLU A 1 111 ? -1.838 19.938 22.734 1 70.88 111 GLU A O 1
ATOM 902 N N . ARG A 1 112 ? -1.773 21.172 24.672 1 71.06 112 ARG A N 1
ATOM 903 C CA . ARG A 1 112 ? -1.541 19.938 25.422 1 71.06 112 ARG A CA 1
ATOM 904 C C . ARG A 1 112 ? -2.719 18.984 25.281 1 71.06 112 ARG A C 1
ATOM 906 O O . ARG A 1 112 ? -2.531 17.781 25.062 1 71.06 112 ARG A O 1
ATOM 913 N N . ALA A 1 113 ? -3.846 19.531 25.438 1 71.25 113 ALA A N 1
ATOM 914 C CA . ALA A 1 113 ? -5.047 18.719 25.344 1 71.25 113 ALA A CA 1
ATOM 915 C C . ALA A 1 113 ? -5.195 18.125 23.953 1 71.25 113 ALA A C 1
ATOM 917 O O . ALA A 1 113 ? -5.535 16.938 23.797 1 71.25 113 ALA A O 1
ATOM 918 N N . LEU A 1 114 ? -4.879 18.859 23 1 75.5 114 LEU A N 1
ATOM 919 C CA . LEU A 1 114 ? -5 18.422 21.609 1 75.5 114 LEU A CA 1
ATOM 920 C C . LEU A 1 114 ? -3.988 17.312 21.312 1 75.5 114 LEU A C 1
ATOM 922 O O . LEU A 1 114 ? -4.305 16.359 20.609 1 75.5 114 LEU A O 1
ATOM 926 N N . ASN A 1 115 ? -2.885 17.547 21.891 1 79.19 115 ASN A N 1
ATOM 927 C CA . ASN A 1 115 ? -1.815 16.594 21.641 1 79.19 115 ASN A CA 1
ATOM 928 C C . ASN A 1 115 ? -2.207 15.18 22.094 1 79.19 115 ASN A C 1
ATOM 930 O O . ASN A 1 115 ? -1.808 14.195 21.469 1 79.19 115 ASN A O 1
ATOM 934 N N . GLN A 1 116 ? -3.049 15.164 23.016 1 80.31 116 GLN A N 1
ATOM 935 C CA . GLN A 1 116 ? -3.459 13.875 23.578 1 80.31 116 GLN A CA 1
ATOM 936 C C . GLN A 1 116 ? -4.566 13.242 22.734 1 80.31 116 GLN A C 1
ATOM 938 O O . GLN A 1 116 ? -4.859 12.055 22.875 1 80.31 116 GLN A O 1
ATOM 943 N N . GLN A 1 117 ? -5.004 14.031 21.844 1 84.19 117 GLN A N 1
ATOM 944 C CA . GLN A 1 117 ? -6.156 13.555 21.094 1 84.19 117 GLN A CA 1
ATOM 945 C C . GLN A 1 117 ? -5.719 12.742 19.875 1 84.19 117 GLN A C 1
ATOM 947 O O . GLN A 1 117 ? -6.488 11.938 19.359 1 84.19 117 GLN A O 1
ATOM 952 N N . TRP A 1 118 ? -4.492 13 19.516 1 90.75 118 TRP A N 1
ATOM 953 C CA . TRP A 1 118 ? -4.016 12.273 18.344 1 90.75 118 TRP A CA 1
ATOM 954 C C . TRP A 1 118 ? -3.715 10.82 18.688 1 90.75 118 TRP A C 1
ATOM 956 O O . TRP A 1 118 ? -2.945 10.539 19.609 1 90.75 118 TRP A O 1
ATOM 966 N N . LYS A 1 119 ? -4.324 9.898 18.062 1 93.31 119 LYS A N 1
ATOM 967 C CA . LYS A 1 119 ? -4.066 8.469 18.25 1 93.31 119 LYS A CA 1
ATOM 968 C C . LYS A 1 119 ? -3.424 7.859 17.016 1 93.31 119 LYS A C 1
ATOM 970 O O . LYS A 1 119 ? -4.066 7.742 15.969 1 93.31 119 LYS A O 1
ATOM 975 N N . VAL A 1 120 ? -2.193 7.543 17.172 1 94.38 120 VAL A N 1
ATOM 976 C CA . VAL A 1 120 ? -1.494 6.898 16.078 1 94.38 120 VAL A CA 1
ATOM 977 C C . VAL A 1 120 ? -1.859 5.418 16.016 1 94.38 120 VAL A C 1
ATOM 979 O O . VAL A 1 120 ? -1.631 4.684 16.984 1 94.38 120 VAL A O 1
ATOM 982 N N . ALA A 1 121 ? -2.414 4.996 14.961 1 92 121 ALA A N 1
ATOM 983 C CA . ALA A 1 121 ? -2.885 3.619 14.844 1 92 121 ALA A CA 1
ATOM 984 C C . ALA A 1 121 ? -1.754 2.688 14.414 1 92 121 ALA A C 1
ATOM 986 O O . ALA A 1 121 ? -1.54 1.64 15.031 1 92 121 ALA A O 1
ATOM 987 N N . GLU A 1 122 ? -1.047 3.055 13.391 1 92.56 122 GLU A N 1
ATOM 988 C CA . GLU A 1 122 ? -0.006 2.188 12.852 1 92.56 122 GLU A CA 1
ATOM 989 C C . GLU A 1 122 ? 0.823 2.912 11.797 1 92.56 122 GLU A C 1
ATOM 991 O O . GLU A 1 122 ? 0.367 3.896 11.211 1 92.56 122 GLU A O 1
ATOM 996 N N . ALA A 1 123 ? 2.053 2.471 11.641 1 95.38 123 ALA A N 1
ATOM 997 C CA . ALA A 1 123 ? 2.844 2.881 10.484 1 95.38 123 ALA A CA 1
ATOM 998 C C . ALA A 1 123 ? 2.438 2.1 9.234 1 95.38 123 ALA A C 1
ATOM 1000 O O . ALA A 1 123 ? 2.518 0.87 9.211 1 95.38 123 ALA A O 1
ATOM 1001 N N . ILE A 1 124 ? 2.105 2.777 8.211 1 95.88 124 ILE A N 1
ATOM 1002 C CA . ILE A 1 124 ? 1.493 2.057 7.098 1 95.88 124 ILE A CA 1
ATOM 1003 C C . ILE A 1 124 ? 2.412 2.111 5.879 1 95.88 124 ILE A C 1
ATOM 1005 O O . ILE A 1 124 ? 2.1 1.535 4.832 1 95.88 124 ILE A O 1
ATOM 1009 N N . GLY A 1 125 ? 3.518 2.793 5.996 1 96.44 125 GLY A N 1
ATOM 1010 C CA . GLY A 1 125 ? 4.449 2.832 4.883 1 96.44 125 GLY A CA 1
ATOM 1011 C C . GLY A 1 125 ? 5.691 3.654 5.172 1 96.44 125 GLY A C 1
ATOM 1012 O O . GLY A 1 125 ? 5.719 4.434 6.125 1 96.44 125 GLY A O 1
ATOM 1013 N N . ASN A 1 126 ? 6.668 3.469 4.348 1 97.12 126 ASN A N 1
ATOM 1014 C CA . ASN A 1 126 ? 7.934 4.199 4.379 1 97.12 126 ASN A CA 1
ATOM 1015 C C . ASN A 1 126 ? 8.352 4.66 2.986 1 97.12 126 ASN A C 1
ATOM 1017 O O . ASN A 1 126 ? 8.211 3.918 2.014 1 97.12 126 ASN A O 1
ATOM 1021 N N . TRP A 1 127 ? 8.742 5.836 2.961 1 98 127 TRP A N 1
ATOM 1022 C CA . TRP A 1 127 ? 9.289 6.391 1.729 1 98 127 TRP A CA 1
ATOM 1023 C C . TRP A 1 127 ? 10.703 6.918 1.95 1 98 127 TRP A C 1
ATOM 1025 O O . TRP A 1 127 ? 11.039 7.371 3.047 1 98 127 TRP A O 1
ATOM 1035 N N . TRP A 1 128 ? 11.492 6.875 0.91 1 97.81 128 TRP A N 1
ATOM 1036 C CA . TRP A 1 128 ? 12.898 7.25 1 1 97.81 128 TRP A CA 1
ATOM 1037 C C . TRP A 1 128 ? 13.266 8.25 -0.089 1 97.81 128 TRP A C 1
ATOM 1039 O O . TRP A 1 128 ? 12.836 8.117 -1.236 1 97.81 128 TRP A O 1
ATOM 1049 N N . ARG A 1 129 ? 14.008 9.195 0.339 1 97.94 129 ARG A N 1
ATOM 1050 C CA . ARG A 1 129 ? 14.656 10.109 -0.592 1 97.94 129 ARG A CA 1
ATOM 1051 C C . ARG A 1 129 ? 16.141 9.797 -0.725 1 97.94 129 ARG A C 1
ATOM 1053 O O . ARG A 1 129 ? 16.906 9.977 0.225 1 97.94 129 ARG A O 1
ATOM 1060 N N . PRO A 1 130 ? 16.562 9.32 -1.874 1 96.62 130 PRO A N 1
ATOM 1061 C CA . PRO A 1 130 ? 17.938 8.852 -2.002 1 96.62 130 PRO A CA 1
ATOM 1062 C C . PRO A 1 130 ? 18.938 9.992 -2.143 1 96.62 130 PRO A C 1
ATOM 1064 O O . PRO A 1 130 ? 20.109 9.852 -1.771 1 96.62 130 PRO A O 1
ATOM 1067 N N . ASN A 1 131 ? 18.453 11.148 -2.686 1 96 131 ASN A N 1
ATOM 1068 C CA . ASN A 1 131 ? 19.344 12.266 -2.994 1 96 131 ASN A CA 1
ATOM 1069 C C . ASN A 1 131 ? 18.75 13.594 -2.514 1 96 131 ASN A C 1
ATOM 1071 O O . ASN A 1 131 ? 17.641 13.633 -1.985 1 96 131 ASN A O 1
ATOM 1075 N N . PHE A 1 132 ? 19.578 14.602 -2.656 1 95.94 132 PHE A N 1
ATOM 1076 C CA . PHE A 1 132 ? 19.125 15.945 -2.307 1 95.94 132 PHE A CA 1
ATOM 1077 C C . PHE A 1 132 ? 18.312 16.547 -3.441 1 95.94 132 PHE A C 1
ATOM 1079 O O . PHE A 1 132 ? 18.672 17.594 -3.977 1 95.94 132 PHE A O 1
ATOM 1086 N N . ASP A 1 133 ? 17.219 15.781 -3.771 1 94.12 133 ASP A N 1
ATOM 1087 C CA . ASP A 1 133 ? 16.297 16.188 -4.824 1 94.12 133 ASP A CA 1
ATOM 1088 C C . ASP A 1 133 ? 14.883 15.695 -4.535 1 94.12 133 ASP A C 1
ATOM 1090 O O . ASP A 1 133 ? 14.664 14.961 -3.568 1 94.12 133 ASP A O 1
ATOM 1094 N N . PRO A 1 134 ? 13.891 16.062 -5.23 1 93.19 134 PRO A N 1
ATOM 1095 C CA . PRO A 1 134 ? 12.477 15.906 -4.871 1 93.19 134 PRO A CA 1
ATOM 1096 C C . PRO A 1 134 ? 12.023 14.445 -4.914 1 93.19 134 PRO A C 1
ATOM 1098 O O . PRO A 1 134 ? 11.219 14.023 -4.082 1 93.19 134 PRO A O 1
ATOM 1101 N N . PRO A 1 135 ? 12.492 13.586 -5.75 1 94.44 135 PRO A N 1
ATOM 1102 C CA . PRO A 1 135 ? 11.875 12.266 -5.871 1 94.44 135 PRO A CA 1
ATOM 1103 C C . PRO A 1 135 ? 12.047 11.414 -4.609 1 94.44 135 PRO A C 1
ATOM 1105 O O . PRO A 1 135 ? 13.102 11.461 -3.969 1 94.44 135 PRO A O 1
ATOM 1108 N N . ARG A 1 136 ? 11 10.727 -4.309 1 97 136 ARG A N 1
ATOM 1109 C CA . ARG A 1 136 ? 10.961 9.742 -3.229 1 97 136 ARG A CA 1
ATOM 1110 C C . ARG A 1 136 ? 10.445 8.398 -3.729 1 97 136 ARG A C 1
ATOM 1112 O O . ARG A 1 136 ? 9.734 8.336 -4.73 1 97 136 ARG A O 1
ATOM 1119 N N . TYR A 1 137 ? 10.82 7.379 -3.01 1 97.56 137 TYR A N 1
ATOM 1120 C CA . TYR A 1 137 ? 10.422 6.035 -3.41 1 97.56 137 TYR A CA 1
ATOM 1121 C C . TYR A 1 137 ? 9.969 5.215 -2.205 1 97.56 137 TYR A C 1
ATOM 1123 O O . TYR A 1 137 ? 10.484 5.398 -1.099 1 97.56 137 TYR A O 1
ATOM 1131 N N . PRO A 1 138 ? 9.062 4.297 -2.359 1 97.69 138 PRO A N 1
ATOM 1132 C CA . PRO A 1 138 ? 8.625 3.432 -1.259 1 97.69 138 PRO A CA 1
ATOM 1133 C C . PRO A 1 138 ? 9.562 2.246 -1.032 1 97.69 138 PRO A C 1
ATOM 1135 O O . PRO A 1 138 ? 9.125 1.188 -0.573 1 97.69 138 PRO A O 1
ATOM 1138 N N . TYR A 1 139 ? 10.789 2.334 -1.455 1 95.5 139 TYR A N 1
ATOM 1139 C CA . TYR A 1 139 ? 11.898 1.401 -1.264 1 95.5 139 TYR A CA 1
ATOM 1140 C C . TYR A 1 139 ? 13.234 2.125 -1.322 1 95.5 139 TYR A C 1
ATOM 1142 O O . TYR A 1 139 ? 13.305 3.281 -1.744 1 95.5 139 TYR A O 1
ATOM 1150 N N . ILE A 1 140 ? 14.25 1.463 -0.862 1 92.25 140 ILE A N 1
ATOM 1151 C CA . ILE A 1 140 ? 15.586 2.023 -1.027 1 92.25 140 ILE A CA 1
ATOM 1152 C C . ILE A 1 140 ? 16.156 1.601 -2.379 1 92.25 140 ILE A C 1
ATOM 1154 O O . ILE A 1 140 ? 16.375 0.412 -2.619 1 92.25 140 ILE A O 1
ATOM 1158 N N . PRO A 1 141 ? 16.406 2.562 -3.215 1 88.69 141 PRO A N 1
ATOM 1159 C CA . PRO A 1 141 ? 16.984 2.201 -4.512 1 88.69 141 PRO A CA 1
ATOM 1160 C C . PRO A 1 141 ? 18.297 1.422 -4.375 1 88.69 141 PRO A C 1
ATOM 1162 O O . PRO A 1 141 ? 19.078 1.677 -3.453 1 88.69 141 PRO A O 1
ATOM 1165 N N . ALA A 1 142 ? 18.5 0.5 -5.242 1 81.62 142 ALA A N 1
ATOM 1166 C CA . ALA A 1 142 ? 19.578 -0.484 -5.172 1 81.62 142 ALA A CA 1
ATOM 1167 C C . ALA A 1 142 ? 20.953 0.198 -5.129 1 81.62 142 ALA A C 1
ATOM 1169 O O . ALA A 1 142 ? 21.859 -0.269 -4.445 1 81.62 142 ALA A O 1
ATOM 1170 N N . HIS A 1 143 ? 21.016 1.293 -5.762 1 84.44 143 HIS A N 1
ATOM 1171 C CA . HIS A 1 143 ? 22.312 1.932 -5.91 1 84.44 143 HIS A CA 1
ATOM 1172 C C . HIS A 1 143 ? 22.578 2.904 -4.766 1 84.44 143 HIS A C 1
ATOM 1174 O O . HIS A 1 143 ? 23.656 3.516 -4.703 1 84.44 143 HIS A O 1
ATOM 1180 N N . VAL A 1 144 ? 21.672 2.994 -3.926 1 86.31 144 VAL A N 1
ATOM 1181 C CA . VAL A 1 144 ? 21.766 3.969 -2.844 1 86.31 144 VAL A CA 1
ATOM 1182 C C . VAL A 1 144 ? 22.141 3.262 -1.542 1 86.31 144 VAL A C 1
ATOM 1184 O O . VAL A 1 144 ? 21.422 2.369 -1.086 1 86.31 144 VAL A O 1
ATOM 1187 N N . THR A 1 145 ? 23.172 3.674 -0.948 1 86.25 145 THR A N 1
ATOM 1188 C CA . THR A 1 145 ? 23.625 3.082 0.305 1 86.25 145 THR A CA 1
ATOM 1189 C C . THR A 1 145 ? 23.203 3.939 1.494 1 86.25 145 THR A C 1
ATOM 1191 O O . THR A 1 145 ? 22.984 3.424 2.592 1 86.25 145 THR A O 1
ATOM 1194 N N . GLN A 1 146 ? 23.094 5.246 1.189 1 93.12 146 GLN A N 1
ATOM 1195 C CA . GLN A 1 146 ? 22.719 6.145 2.279 1 93.12 146 GLN A CA 1
ATOM 1196 C C . GLN A 1 146 ? 21.594 7.082 1.862 1 93.12 146 GLN A C 1
ATOM 1198 O O . GLN A 1 146 ? 21.844 8.18 1.354 1 93.12 146 GLN A O 1
ATOM 1203 N N . PRO A 1 147 ? 20.406 6.684 2.105 1 96.19 147 PRO A N 1
ATOM 1204 C CA . PRO A 1 147 ? 19.312 7.605 1.795 1 96.19 147 PRO A CA 1
ATOM 1205 C C . PRO A 1 147 ? 19.391 8.914 2.58 1 96.19 147 PRO A C 1
ATOM 1207 O O . PRO A 1 147 ? 20 8.953 3.65 1 96.19 147 PRO A O 1
ATOM 1210 N N . LYS A 1 148 ? 18.828 9.984 2.051 1 97.88 148 LYS A N 1
ATOM 1211 C CA . LYS A 1 148 ? 18.969 11.32 2.623 1 97.88 148 LYS A CA 1
ATOM 1212 C C . LYS A 1 148 ? 17.766 11.656 3.51 1 97.88 148 LYS A C 1
ATOM 1214 O O . LYS A 1 148 ? 17.859 12.531 4.371 1 97.88 148 LYS A O 1
ATOM 1219 N N . GLU A 1 149 ? 16.656 10.938 3.311 1 97.81 149 GLU A N 1
ATOM 1220 C CA . GLU A 1 149 ? 15.461 11.164 4.121 1 97.81 149 GLU A CA 1
ATOM 1221 C C . GLU A 1 149 ? 14.594 9.914 4.188 1 97.81 149 GLU A C 1
ATOM 1223 O O . GLU A 1 149 ? 14.406 9.227 3.178 1 97.81 149 GLU A O 1
ATOM 1228 N N . GLN A 1 150 ? 14.156 9.594 5.312 1 97.19 150 GLN A N 1
ATOM 1229 C CA . GLN A 1 150 ? 13.102 8.609 5.52 1 97.19 150 GLN A CA 1
ATOM 1230 C C . GLN A 1 150 ? 11.812 9.273 5.988 1 97.19 150 GLN A C 1
ATOM 1232 O O . GLN A 1 150 ? 11.82 10.062 6.934 1 97.19 150 GLN A O 1
ATOM 1237 N N . THR A 1 151 ? 10.758 9.023 5.328 1 98.06 151 THR A N 1
ATOM 1238 C CA . THR A 1 151 ? 9.445 9.516 5.719 1 98.06 151 THR A CA 1
ATOM 1239 C C . THR A 1 151 ? 8.516 8.359 6.09 1 98.06 151 THR A C 1
ATOM 1241 O O . THR A 1 151 ? 8.219 7.512 5.254 1 98.06 151 THR A O 1
ATOM 1244 N N . LYS A 1 152 ? 8.102 8.359 7.285 1 97.56 152 LYS A N 1
ATOM 1245 C CA . LYS A 1 152 ? 7.168 7.332 7.742 1 97.56 152 LYS A CA 1
ATOM 1246 C C . LYS A 1 152 ? 5.727 7.82 7.648 1 97.56 152 LYS A C 1
ATOM 1248 O O . LYS A 1 152 ? 5.414 8.93 8.078 1 97.56 152 LYS A O 1
ATOM 1253 N N . LEU A 1 153 ? 4.891 7.035 7.008 1 98.12 153 LEU A N 1
ATOM 1254 C CA . LEU A 1 153 ? 3.459 7.312 6.945 1 98.12 153 LEU A CA 1
ATOM 1255 C C . LEU A 1 153 ? 2.732 6.695 8.141 1 98.12 153 LEU A C 1
ATOM 1257 O O . LEU A 1 153 ? 2.785 5.48 8.344 1 98.12 153 LEU A O 1
ATOM 1261 N N . LEU A 1 154 ? 2.082 7.531 8.883 1 97.75 154 LEU A N 1
ATOM 1262 C CA . LEU A 1 154 ? 1.396 7.078 10.094 1 97.75 154 LEU A CA 1
ATOM 1263 C C . LEU A 1 154 ? -0.111 7.273 9.961 1 97.75 154 LEU A C 1
ATOM 1265 O O . LEU A 1 154 ? -0.573 8.367 9.625 1 97.75 154 LEU A O 1
ATOM 1269 N N . LEU A 1 155 ? -0.833 6.211 10.164 1 97.19 155 LEU A N 1
ATOM 1270 C CA . LEU A 1 155 ? -2.285 6.316 10.242 1 97.19 155 LEU A CA 1
ATOM 1271 C C . LEU A 1 155 ? -2.715 6.902 11.586 1 97.19 155 LEU A C 1
ATOM 1273 O O . LEU A 1 155 ? -2.443 6.316 12.641 1 97.19 155 LEU A O 1
ATOM 1277 N N . VAL A 1 156 ? -3.35 8.07 11.523 1 96.25 156 VAL A N 1
ATOM 1278 C CA . VAL A 1 156 ? -3.744 8.773 12.734 1 96.25 156 VAL A CA 1
ATOM 1279 C C . VAL A 1 156 ? -5.266 8.836 12.82 1 96.25 156 VAL A C 1
ATOM 1281 O O . VAL A 1 156 ? -5.938 9.242 11.867 1 96.25 156 VAL A O 1
ATOM 1284 N N . GLN A 1 157 ? -5.785 8.43 13.922 1 93.94 157 GLN A N 1
ATOM 1285 C CA . GLN A 1 157 ? -7.227 8.438 14.148 1 93.94 157 GLN A CA 1
ATOM 1286 C C . GLN A 1 157 ? -7.656 9.688 14.922 1 93.94 157 GLN A C 1
ATOM 1288 O O . GLN A 1 157 ? -6.973 10.109 15.859 1 93.94 157 GLN A O 1
ATOM 1293 N N . LEU A 1 158 ? -8.781 10.195 14.516 1 93.25 158 LEU A N 1
ATOM 1294 C CA . LEU A 1 158 ? -9.328 11.391 15.156 1 93.25 158 LEU A CA 1
ATOM 1295 C C . LEU A 1 158 ? -10.297 11.008 16.281 1 93.25 158 LEU A C 1
ATOM 1297 O O . LEU A 1 158 ? -10.891 9.93 16.25 1 93.25 158 LEU A O 1
ATOM 1301 N N . PRO A 1 159 ? -10.336 11.875 17.266 1 91.25 159 PRO A N 1
ATOM 1302 C CA . PRO A 1 159 ? -11.414 11.68 18.234 1 91.25 159 PRO A CA 1
ATOM 1303 C C . PRO A 1 159 ? -12.805 11.891 17.625 1 91.25 159 PRO A C 1
ATOM 1305 O O . PRO A 1 159 ? -12.914 12.289 16.469 1 91.25 159 PRO A O 1
ATOM 1308 N N . GLN A 1 160 ? -13.797 11.602 18.375 1 93.81 160 GLN A N 1
ATOM 1309 C CA . GLN A 1 160 ? -15.164 11.688 17.875 1 93.81 160 GLN A CA 1
ATOM 1310 C C . GLN A 1 160 ? -15.477 13.102 17.391 1 93.81 160 GLN A C 1
ATOM 1312 O O . GLN A 1 160 ? -16.156 13.273 16.375 1 93.81 160 GLN A O 1
ATOM 1317 N N . THR A 1 161 ? -15.062 14.062 18.203 1 92.31 161 THR A N 1
ATOM 1318 C CA . THR A 1 161 ? -15.203 15.469 17.828 1 92.31 161 THR A CA 1
ATOM 1319 C C . THR A 1 161 ? -13.914 16.234 18.094 1 92.31 161 THR A C 1
ATOM 1321 O O . THR A 1 161 ? -13.102 15.828 18.938 1 92.31 161 THR A O 1
ATOM 1324 N N . ALA A 1 162 ? -13.758 17.188 17.281 1 89.44 162 ALA A N 1
ATOM 1325 C CA . ALA A 1 162 ? -12.594 18.047 17.516 1 89.44 162 ALA A CA 1
ATOM 1326 C C . ALA A 1 162 ? -12.75 19.375 16.781 1 89.44 162 ALA A C 1
ATOM 1328 O O . ALA A 1 162 ? -13.469 19.469 15.781 1 89.44 162 ALA A O 1
ATOM 1329 N N . LEU A 1 163 ? -12.117 20.375 17.422 1 89.12 163 LEU A N 1
ATOM 1330 C CA . LEU A 1 163 ? -12.016 21.703 16.797 1 89.12 163 LEU A CA 1
ATOM 1331 C C . LEU A 1 163 ? -10.578 21.984 16.344 1 89.12 163 LEU A C 1
ATOM 1333 O O . LEU A 1 163 ? -9.656 21.953 17.172 1 89.12 163 LEU A O 1
ATOM 1337 N N . PHE A 1 164 ? -10.461 22.203 15.055 1 89.06 164 PHE A N 1
ATOM 1338 C CA . PHE A 1 164 ? -9.133 22.438 14.5 1 89.06 164 PHE A CA 1
ATOM 1339 C C . PHE A 1 164 ? -9.031 23.859 13.961 1 89.06 164 PHE A C 1
ATOM 1341 O O . PHE A 1 164 ? -10.047 24.531 13.75 1 89.06 164 PHE A O 1
ATOM 1348 N N . ALA A 1 165 ? -7.891 24.375 13.93 1 92.94 165 ALA A N 1
ATOM 1349 C CA . ALA A 1 165 ? -7.59 25.641 13.258 1 92.94 165 ALA A CA 1
ATOM 1350 C C . ALA A 1 165 ? -6.527 25.438 12.18 1 92.94 165 ALA A C 1
ATOM 1352 O O . ALA A 1 165 ? -5.441 24.922 12.453 1 92.94 165 ALA A O 1
ATOM 135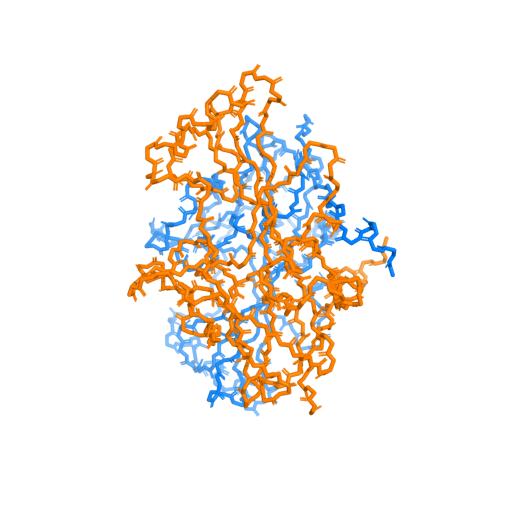3 N N . VAL A 1 166 ? -6.848 25.781 10.977 1 93.19 166 VAL A N 1
ATOM 1354 C CA . VAL A 1 166 ? -5.957 25.594 9.844 1 93.19 166 VAL A CA 1
ATOM 1355 C C . VAL A 1 166 ? -5.266 26.906 9.492 1 93.19 166 VAL A C 1
ATOM 1357 O O . VAL A 1 166 ? -5.914 27.953 9.398 1 93.19 166 VAL A O 1
ATOM 1360 N N 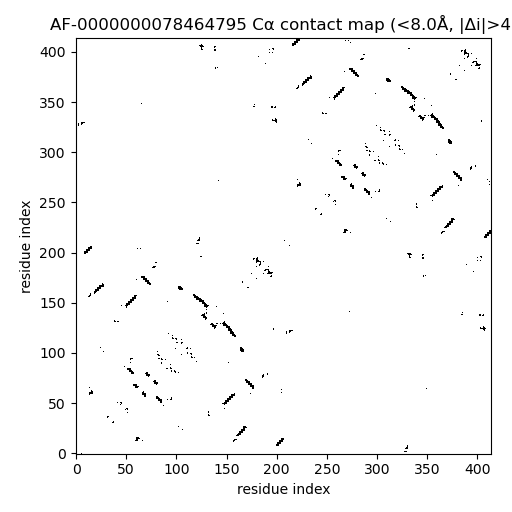. PRO A 1 167 ? -3.961 26.844 9.352 1 93.19 167 PRO A N 1
ATOM 1361 C CA . PRO A 1 167 ? -3.27 28.062 8.922 1 93.19 167 PRO A CA 1
ATOM 1362 C C . PRO A 1 167 ? -3.842 28.641 7.629 1 93.19 167 PRO A C 1
ATOM 1364 O O . PRO A 1 167 ? -4.199 27.891 6.719 1 93.19 167 PRO A O 1
ATOM 1367 N N . ASN A 1 168 ? -3.805 29.953 7.516 1 93.25 168 ASN A N 1
ATOM 1368 C CA . ASN A 1 168 ? -4.477 30.688 6.445 1 93.25 168 ASN A CA 1
ATOM 1369 C C . ASN A 1 168 ? -3.836 30.406 5.09 1 93.25 168 ASN A C 1
ATOM 1371 O O . ASN A 1 168 ? -4.473 30.594 4.051 1 93.25 168 ASN A O 1
ATOM 1375 N N . ASN A 1 169 ? -2.65 29.984 5.109 1 91.81 169 ASN A N 1
ATOM 1376 C CA . ASN A 1 169 ? -1.978 29.75 3.836 1 91.81 169 ASN A CA 1
ATOM 1377 C C . ASN A 1 169 ? -2.193 28.312 3.346 1 91.81 169 ASN A C 1
ATOM 1379 O O . ASN A 1 169 ? -1.667 27.922 2.301 1 91.81 169 ASN A O 1
ATOM 1383 N N . TYR A 1 170 ? -2.891 27.562 4.062 1 92.81 170 TYR A N 1
ATOM 1384 C CA . TYR A 1 170 ? -3.295 26.219 3.66 1 92.81 170 TYR A CA 1
ATOM 1385 C C . TYR A 1 170 ? -4.812 26.109 3.555 1 92.81 170 TYR A C 1
ATOM 1387 O O . TYR A 1 170 ? -5.535 26.938 4.102 1 92.81 170 TYR A O 1
ATOM 1395 N N . LYS A 1 171 ? -5.191 25.219 2.779 1 94.38 171 LYS A N 1
ATOM 1396 C CA . LYS A 1 171 ? -6.578 24.766 2.797 1 94.38 171 LYS A CA 1
ATOM 1397 C C . LYS A 1 171 ? -6.668 23.281 3.135 1 94.38 171 LYS A C 1
ATOM 1399 O O . LYS A 1 171 ? -5.973 22.453 2.533 1 94.38 171 LYS A O 1
ATOM 1404 N N . LEU A 1 172 ? -7.426 23.016 4.125 1 95.69 172 LEU A N 1
ATOM 1405 C CA . LEU A 1 172 ? -7.656 21.625 4.473 1 95.69 172 LEU A CA 1
ATOM 1406 C C . LEU A 1 172 ? -8.781 21.031 3.627 1 95.69 172 LEU A C 1
ATOM 1408 O O . LEU A 1 172 ? -9.883 21.578 3.584 1 95.69 172 LEU A O 1
ATOM 1412 N N . VAL A 1 173 ? -8.508 19.969 2.982 1 96.06 173 VAL A N 1
ATOM 1413 C CA . VAL A 1 173 ? -9.516 19.344 2.135 1 96.06 173 VAL A CA 1
ATOM 1414 C C . VAL A 1 173 ? -9.633 17.859 2.484 1 96.06 173 VAL A C 1
ATOM 1416 O O . VAL A 1 173 ? -8.664 17.234 2.922 1 96.06 173 VAL A O 1
ATOM 1419 N N . ALA A 1 174 ? -10.781 17.344 2.363 1 97.62 174 ALA A N 1
ATOM 1420 C CA . ALA A 1 174 ? -11.047 15.906 2.479 1 97.62 174 ALA A CA 1
ATOM 1421 C C . ALA A 1 174 ? -11.266 15.281 1.106 1 97.62 174 ALA A C 1
ATOM 1423 O O . ALA A 1 174 ? -12.281 15.539 0.455 1 97.62 174 ALA A O 1
ATOM 1424 N N . ALA A 1 175 ? -10.344 14.484 0.692 1 97.81 175 ALA A N 1
ATOM 1425 C CA . ALA A 1 175 ? -10.438 13.852 -0.623 1 97.81 175 ALA A CA 1
ATOM 1426 C C . ALA A 1 175 ? -10.859 12.391 -0.503 1 97.81 175 ALA A C 1
ATOM 1428 O O . ALA A 1 175 ? -10.266 11.625 0.262 1 97.81 175 ALA A O 1
ATOM 1429 N N . PRO A 1 176 ? -11.914 12.031 -1.222 1 97.75 176 PRO A N 1
ATOM 1430 C CA . PRO A 1 176 ? -12.305 10.617 -1.18 1 97.75 176 PRO A CA 1
ATOM 1431 C C . PRO A 1 176 ? -11.242 9.695 -1.78 1 97.75 176 PRO A C 1
ATOM 1433 O O . PRO A 1 176 ? -10.539 10.086 -2.715 1 97.75 176 PRO A O 1
ATOM 1436 N N . VAL A 1 177 ? -11.156 8.484 -1.335 1 97.31 177 VAL A N 1
ATOM 1437 C CA . VAL A 1 177 ? -10.117 7.547 -1.746 1 97.31 177 VAL A CA 1
ATOM 1438 C C . VAL A 1 177 ? -10.227 7.273 -3.244 1 97.31 177 VAL A C 1
ATOM 1440 O O . VAL A 1 177 ? -9.219 7.062 -3.922 1 97.31 177 VAL A O 1
ATOM 1443 N N . PHE A 1 178 ? -11.406 7.328 -3.832 1 96.19 178 PHE A N 1
ATOM 1444 C CA . PHE A 1 178 ? -11.578 6.992 -5.242 1 96.19 178 PHE A CA 1
ATOM 1445 C C . PHE A 1 178 ? -11.031 8.102 -6.129 1 96.19 178 PHE A C 1
ATOM 1447 O O . PHE A 1 178 ? -10.766 7.887 -7.312 1 96.19 178 PHE A O 1
ATOM 1454 N N . GLU A 1 179 ? -10.945 9.32 -5.574 1 96.94 179 GLU A N 1
ATOM 1455 C CA . GLU A 1 179 ? -10.336 10.414 -6.32 1 96.94 179 GLU A CA 1
ATOM 1456 C C . GLU A 1 179 ? -8.82 10.312 -6.316 1 96.94 179 GLU A C 1
ATOM 1458 O O . GLU A 1 179 ? -8.156 10.734 -7.27 1 96.94 179 GLU A O 1
ATOM 1463 N N . LEU A 1 180 ? -8.289 9.789 -5.266 1 97.81 180 LEU A N 1
ATOM 1464 C CA . LEU A 1 180 ? -6.848 9.68 -5.109 1 97.81 180 LEU A CA 1
ATOM 1465 C C . LEU A 1 180 ? -6.289 8.562 -5.98 1 97.81 180 LEU A C 1
ATOM 1467 O O . LEU A 1 180 ? -5.234 8.719 -6.602 1 97.81 180 LEU A O 1
ATOM 1471 N N . PHE A 1 181 ? -7.02 7.473 -6.098 1 97.31 181 PHE A N 1
ATOM 1472 C CA . PHE A 1 181 ? -6.531 6.262 -6.75 1 97.31 181 PHE A CA 1
ATOM 1473 C C . PHE A 1 181 ? -6.238 6.527 -8.227 1 97.31 181 PHE A C 1
ATOM 1475 O O . PHE A 1 181 ? -7.074 7.082 -8.938 1 97.31 181 PHE A O 1
ATOM 1482 N N . ASP A 1 182 ? -4.961 6.117 -8.586 1 93.75 182 ASP A N 1
ATOM 1483 C CA . ASP A 1 182 ? -4.496 6.223 -9.961 1 93.75 182 ASP A CA 1
ATOM 1484 C C . ASP A 1 182 ? -4.5 7.676 -10.43 1 93.75 182 ASP A C 1
ATOM 1486 O O . ASP A 1 182 ? -4.828 7.957 -11.586 1 93.75 182 ASP A O 1
ATOM 1490 N N . ASN A 1 183 ? -4.27 8.664 -9.516 1 95.94 183 ASN A N 1
ATOM 1491 C CA . ASN A 1 183 ? -4.273 10.086 -9.828 1 95.94 183 ASN A CA 1
ATOM 1492 C C . ASN A 1 183 ? -2.986 10.766 -9.367 1 95.94 183 ASN A C 1
ATOM 1494 O O . ASN A 1 183 ? -3.029 11.797 -8.695 1 95.94 183 ASN A O 1
ATOM 1498 N N . SER A 1 184 ? -1.88 10.148 -9.859 1 95.12 184 SER A N 1
ATOM 1499 C CA . SER A 1 184 ? -0.585 10.68 -9.453 1 95.12 184 SER A CA 1
ATOM 1500 C C . SER A 1 184 ? -0.312 12.031 -10.109 1 95.12 184 SER A C 1
ATOM 1502 O O . SER A 1 184 ? 0.477 12.828 -9.594 1 95.12 184 SER A O 1
ATOM 1504 N N . ALA A 1 185 ? -0.968 12.344 -11.188 1 94.69 185 ALA A N 1
ATOM 1505 C CA . ALA A 1 185 ? -0.791 13.625 -11.859 1 94.69 185 ALA A CA 1
ATOM 1506 C C . ALA A 1 185 ? -1.245 14.781 -10.969 1 94.69 185 ALA A C 1
ATOM 1508 O O . ALA A 1 185 ? -0.603 15.828 -10.93 1 94.69 185 ALA A O 1
ATOM 1509 N N . SER A 1 186 ? -2.297 14.523 -10.156 1 95.56 186 SER A N 1
ATOM 1510 C CA . SER A 1 186 ? -2.875 15.578 -9.328 1 95.56 186 SER A CA 1
ATOM 1511 C C . SER A 1 186 ? -2.307 15.539 -7.914 1 95.56 186 SER A C 1
ATOM 1513 O O . SER A 1 186 ? -2.039 16.594 -7.32 1 95.56 186 SER A O 1
ATOM 1515 N N . TYR A 1 187 ? -2.07 14.336 -7.438 1 97.06 187 TYR A N 1
ATOM 1516 C CA . TYR A 1 187 ? -1.82 14.25 -6.004 1 97.06 187 TYR A CA 1
ATOM 1517 C C . TYR A 1 187 ? -0.401 13.766 -5.727 1 97.06 187 TYR A C 1
ATOM 1519 O O . TYR A 1 187 ? 0.048 13.766 -4.578 1 97.06 187 TYR A O 1
ATOM 1527 N N . GLY A 1 188 ? 0.319 13.328 -6.801 1 95.19 188 GLY A N 1
ATOM 1528 C CA . GLY A 1 188 ? 1.634 12.742 -6.609 1 95.19 188 GLY A CA 1
ATOM 1529 C C . GLY A 1 188 ? 1.585 11.242 -6.367 1 95.19 188 GLY A C 1
ATOM 1530 O O . GLY A 1 188 ? 0.531 10.695 -6.035 1 95.19 188 GLY A O 1
ATOM 1531 N N . GLN A 1 189 ? 2.689 10.586 -6.426 1 94.88 189 GLN A N 1
ATOM 1532 C CA . GLN A 1 189 ? 2.783 9.133 -6.34 1 94.88 189 GLN A CA 1
ATOM 1533 C C . GLN A 1 189 ? 2.434 8.641 -4.941 1 94.88 189 GLN A C 1
ATOM 1535 O O . GLN A 1 189 ? 1.734 7.637 -4.789 1 94.88 189 GLN A O 1
ATOM 1540 N N . LEU A 1 190 ? 2.867 9.359 -3.98 1 97.06 190 LEU A N 1
ATOM 1541 C CA . LEU A 1 190 ? 2.662 8.922 -2.604 1 97.06 190 LEU A CA 1
ATOM 1542 C C . LEU A 1 190 ? 1.183 8.953 -2.24 1 97.06 190 LEU A C 1
ATOM 1544 O O . LEU A 1 190 ? 0.615 7.926 -1.848 1 97.06 190 LEU A O 1
ATOM 1548 N N . ILE A 1 191 ? 0.556 10.047 -2.455 1 98.12 191 ILE A N 1
ATOM 1549 C CA . ILE A 1 191 ? -0.83 10.227 -2.037 1 98.12 191 ILE A CA 1
ATOM 1550 C C . ILE A 1 191 ? -1.742 9.344 -2.885 1 98.12 191 ILE A C 1
ATOM 1552 O O . ILE A 1 191 ? -2.713 8.773 -2.377 1 98.12 191 ILE A O 1
ATOM 1556 N N . SER A 1 192 ? -1.438 9.203 -4.168 1 97.56 192 SER A N 1
ATOM 1557 C CA . SER A 1 192 ? -2.275 8.398 -5.051 1 97.56 192 SER A CA 1
ATOM 1558 C C . SER A 1 192 ? -2.188 6.914 -4.695 1 97.56 192 SER A C 1
ATOM 1560 O O . SER A 1 192 ? -3.023 6.117 -5.129 1 97.56 192 SER A O 1
ATOM 1562 N N . GLY A 1 193 ? -1.185 6.539 -3.928 1 96.94 193 GLY A N 1
ATOM 1563 C CA . GLY A 1 193 ? -1.013 5.152 -3.521 1 96.94 193 GLY A CA 1
ATOM 1564 C C . GLY A 1 193 ? -1.679 4.832 -2.195 1 96.94 193 GLY A C 1
ATOM 1565 O O . GLY A 1 193 ? -1.771 3.668 -1.807 1 96.94 193 GLY A O 1
ATOM 1566 N N . ILE A 1 194 ? -2.234 5.777 -1.545 1 98.12 194 ILE A N 1
ATOM 1567 C CA . ILE A 1 194 ? -2.773 5.617 -0.199 1 98.12 194 ILE A CA 1
ATOM 1568 C C . ILE A 1 194 ? -3.973 4.668 -0.234 1 98.12 194 ILE A C 1
ATOM 1570 O O . ILE A 1 194 ? -4.121 3.814 0.642 1 98.12 194 ILE A O 1
ATOM 1574 N N . PRO A 1 195 ? -4.832 4.734 -1.288 1 97.62 195 PRO A N 1
ATOM 1575 C CA . PRO A 1 195 ? -5.961 3.803 -1.316 1 97.62 195 PRO A CA 1
ATOM 1576 C C . PRO A 1 195 ? -5.523 2.342 -1.252 1 97.62 195 PRO A C 1
ATOM 1578 O O . PRO A 1 195 ? -6.168 1.527 -0.587 1 97.62 195 PRO A O 1
ATOM 1581 N N . MET A 1 196 ? -4.445 2.025 -1.882 1 96.69 196 MET A N 1
ATOM 1582 C CA . MET A 1 196 ? -3.949 0.653 -1.843 1 96.69 196 MET A CA 1
ATOM 1583 C C . MET A 1 196 ? -3.449 0.295 -0.447 1 96.69 196 MET A C 1
ATOM 1585 O O . MET A 1 196 ? -3.684 -0.814 0.035 1 96.69 196 MET A O 1
ATOM 1589 N N . LEU A 1 197 ? -2.795 1.232 0.203 1 96.94 197 LEU A N 1
ATOM 1590 C CA . LEU A 1 197 ? -2.322 1.019 1.567 1 96.94 197 LEU A CA 1
ATOM 1591 C C . LEU A 1 197 ? -3.49 0.763 2.514 1 96.94 197 LEU A C 1
ATOM 1593 O O . LEU A 1 197 ? -3.393 -0.07 3.416 1 96.94 197 LEU A O 1
ATOM 1597 N N . LEU A 1 198 ? -4.531 1.424 2.26 1 97.06 198 LEU A N 1
ATOM 1598 C CA . LEU A 1 198 ? -5.684 1.364 3.154 1 97.06 198 LEU A CA 1
ATOM 1599 C C . LEU A 1 198 ? -6.523 0.122 2.877 1 97.06 198 LEU A C 1
ATOM 1601 O O . LEU A 1 198 ? -7.395 -0.231 3.672 1 97.06 198 LEU A O 1
ATOM 1605 N N . SER A 1 199 ? -6.238 -0.59 1.769 1 96.62 199 SER A N 1
ATOM 1606 C CA . SER A 1 199 ? -7.09 -1.683 1.303 1 96.62 199 SER A CA 1
ATOM 1607 C C . SER A 1 199 ? -7.066 -2.855 2.277 1 96.62 199 SER A C 1
ATOM 1609 O O . SER A 1 199 ? -7.953 -3.709 2.25 1 96.62 199 SER A O 1
ATOM 1611 N N . ARG A 1 200 ? -6.09 -2.928 3.105 1 94.75 200 ARG A N 1
ATOM 1612 C CA . ARG A 1 200 ? -5.988 -4.055 4.031 1 94.75 200 ARG A CA 1
ATOM 1613 C C . ARG A 1 200 ? -6.859 -3.828 5.266 1 94.75 200 ARG A C 1
ATOM 1615 O O . ARG A 1 200 ? -7.031 -4.734 6.082 1 94.75 200 ARG A O 1
ATOM 1622 N N . PHE A 1 201 ? -7.434 -2.648 5.438 1 95.25 201 PHE A N 1
ATOM 1623 C CA . PHE A 1 201 ? -8.242 -2.332 6.613 1 95.25 201 PHE A CA 1
ATOM 1624 C C . PHE A 1 201 ? -9.727 -2.508 6.316 1 95.25 201 PHE A C 1
ATOM 1626 O O . PHE A 1 201 ? -10.148 -2.395 5.164 1 95.25 201 PHE A O 1
ATOM 1633 N N . ASN A 1 202 ? -10.383 -2.838 7.328 1 93.88 202 ASN A N 1
ATOM 1634 C CA . ASN A 1 202 ? -11.836 -2.691 7.34 1 93.88 202 ASN A CA 1
ATOM 1635 C C . ASN A 1 202 ? -12.266 -1.422 8.07 1 93.88 202 ASN A C 1
ATOM 1637 O O . ASN A 1 202 ? -11.75 -1.111 9.141 1 93.88 202 ASN A O 1
ATOM 1641 N N . PHE A 1 203 ? -13.195 -0.688 7.465 1 95.06 203 PHE A N 1
ATOM 1642 C CA . PHE A 1 203 ? -13.617 0.579 8.055 1 95.06 203 PHE A CA 1
ATOM 1643 C C . PHE A 1 203 ? -14.992 0.448 8.688 1 95.06 203 PHE A C 1
ATOM 1645 O O . PHE A 1 203 ? -15.883 -0.209 8.133 1 95.06 203 PHE A O 1
ATOM 1652 N N . GLU A 1 204 ? -15.07 0.911 9.844 1 96.12 204 GLU A N 1
ATOM 1653 C CA . GLU A 1 204 ? -16.359 1.101 10.508 1 96.12 204 GLU A CA 1
ATOM 1654 C C . GLU A 1 204 ? -16.766 2.568 10.5 1 96.12 204 GLU A C 1
ATOM 1656 O O . GLU A 1 204 ? -16.094 3.418 11.078 1 96.12 204 GLU A O 1
ATOM 1661 N N . TYR A 1 205 ? -17.875 2.828 9.836 1 96.06 205 TYR A N 1
ATOM 1662 C CA . TYR A 1 205 ? -18.344 4.199 9.703 1 96.06 205 TYR A CA 1
ATOM 1663 C C . TYR A 1 205 ? -19.281 4.57 10.852 1 96.06 205 TYR A C 1
ATOM 1665 O O . TYR A 1 205 ? -20.422 4.094 10.922 1 96.06 205 TYR A O 1
ATOM 1673 N N . LEU A 1 206 ? -18.781 5.43 11.672 1 96.12 206 LEU A N 1
ATOM 1674 C CA . LEU A 1 206 ? -19.516 5.836 12.867 1 96.12 206 LEU A CA 1
ATOM 1675 C C . LEU A 1 206 ? -20.297 7.117 12.609 1 96.12 206 LEU A C 1
ATOM 1677 O O . LEU A 1 206 ? -20.172 7.727 11.547 1 96.12 206 LEU A O 1
ATOM 1681 N N . GLU A 1 207 ? -21.203 7.465 13.609 1 91.75 207 GLU A N 1
ATOM 1682 C CA . GLU A 1 207 ? -22.016 8.672 13.523 1 91.75 207 GLU A CA 1
ATOM 1683 C C . GLU A 1 207 ? -21.422 9.797 14.375 1 91.75 207 GLU A C 1
ATOM 1685 O O . GLU A 1 207 ? -20.781 9.531 15.391 1 91.75 207 GLU A O 1
ATOM 1690 N N . MET B 1 1 ? -2.699 -4.438 21.406 1 39 1 MET B N 1
ATOM 1691 C CA . MET B 1 1 ? -1.302 -4.418 20.984 1 39 1 MET B CA 1
ATOM 1692 C C . MET B 1 1 ? -0.635 -3.102 21.375 1 39 1 MET B C 1
ATOM 1694 O O . MET B 1 1 ? -1.264 -2.043 21.328 1 39 1 MET B O 1
ATOM 1698 N N . ASP B 1 2 ? 0.361 -3.135 22.062 1 48 2 ASP B N 1
ATOM 1699 C CA . ASP B 1 2 ? 1.15 -2.008 22.547 1 48 2 ASP B CA 1
ATOM 1700 C C . ASP B 1 2 ? 1.531 -1.067 21.406 1 48 2 ASP B C 1
ATOM 1702 O O . ASP B 1 2 ? 1.689 -1.501 20.266 1 48 2 ASP B O 1
ATOM 1706 N N . THR B 1 3 ? 1.206 0.278 21.562 1 52.41 3 THR B N 1
ATOM 1707 C CA . THR B 1 3 ? 1.49 1.336 20.609 1 52.41 3 THR B CA 1
ATOM 1708 C C . THR B 1 3 ? 2.848 1.115 19.938 1 52.41 3 THR B C 1
ATOM 1710 O O . THR B 1 3 ? 3 1.323 18.734 1 52.41 3 THR B O 1
ATOM 1713 N N . ALA B 1 4 ? 3.725 0.721 20.75 1 52.25 4 ALA B N 1
ATOM 1714 C CA . ALA B 1 4 ? 5.09 0.5 20.281 1 52.25 4 ALA B CA 1
ATOM 1715 C C . ALA B 1 4 ? 5.141 -0.62 19.234 1 52.25 4 ALA B C 1
ATOM 1717 O O . ALA B 1 4 ? 5.859 -0.519 18.25 1 52.25 4 ALA B O 1
ATOM 1718 N N . GLN B 1 5 ? 4.379 -1.711 19.438 1 55.09 5 GLN B N 1
ATOM 1719 C CA . GLN B 1 5 ? 4.375 -2.852 18.531 1 55.09 5 GLN B CA 1
ATOM 1720 C C . GLN B 1 5 ? 3.734 -2.488 17.188 1 55.09 5 GLN B C 1
ATOM 1722 O O . GLN B 1 5 ? 4.172 -2.955 16.141 1 55.09 5 GLN B O 1
ATOM 1727 N N . LYS B 1 6 ? 2.891 -1.46 17.344 1 62.59 6 LYS B N 1
ATOM 1728 C CA . LYS B 1 6 ? 2.139 -1.044 16.156 1 62.59 6 LYS B CA 1
ATOM 1729 C C . LYS B 1 6 ? 2.98 -0.139 15.266 1 62.59 6 LYS B C 1
ATOM 1731 O O . LYS B 1 6 ? 2.68 0.024 14.078 1 62.59 6 LYS B O 1
ATOM 1736 N N . LEU B 1 7 ? 4.156 0.265 15.758 1 74.69 7 LEU B N 1
ATOM 1737 C CA . LEU B 1 7 ? 4.969 1.212 15 1 74.69 7 LEU B CA 1
ATOM 1738 C C . LEU B 1 7 ? 6.254 0.552 14.508 1 74.69 7 LEU B C 1
ATOM 1740 O O . LEU B 1 7 ? 6.918 1.074 13.609 1 74.69 7 LEU B O 1
ATOM 1744 N N . SER B 1 8 ? 6.516 -0.662 15.07 1 77.62 8 SER B N 1
ATOM 1745 C CA . SER B 1 8 ? 7.738 -1.345 14.664 1 77.62 8 SER B CA 1
ATOM 1746 C C . SER B 1 8 ? 7.535 -2.125 13.367 1 77.62 8 SER B C 1
ATOM 1748 O O . SER B 1 8 ? 6.531 -2.826 13.211 1 77.62 8 SER B O 1
ATOM 1750 N N . PRO B 1 9 ? 8.375 -1.854 12.477 1 82.06 9 PRO B N 1
ATOM 1751 C CA . PRO B 1 9 ? 8.227 -2.57 11.211 1 82.06 9 PRO B CA 1
ATOM 1752 C C . PRO B 1 9 ? 8.375 -4.082 11.367 1 82.06 9 PRO B C 1
ATOM 1754 O O . PRO B 1 9 ? 9.203 -4.547 12.148 1 82.06 9 PRO B O 1
ATOM 1757 N N . ARG B 1 10 ? 7.543 -4.789 10.758 1 89.38 10 ARG B N 1
ATOM 1758 C CA . ARG B 1 10 ? 7.66 -6.242 10.695 1 89.38 10 ARG B CA 1
ATOM 1759 C C . ARG B 1 10 ? 8.805 -6.664 9.781 1 89.38 10 ARG B C 1
ATOM 1761 O O . ARG B 1 10 ? 8.953 -6.121 8.68 1 89.38 10 ARG B O 1
ATOM 1768 N N . VAL B 1 11 ? 9.586 -7.625 10.234 1 93.88 11 VAL B N 1
ATOM 1769 C CA . VAL B 1 11 ? 10.734 -8.078 9.453 1 93.88 11 VAL B CA 1
ATOM 1770 C C . VAL B 1 11 ? 10.352 -9.305 8.625 1 93.88 11 VAL B C 1
ATOM 1772 O O . VAL B 1 11 ? 9.766 -10.258 9.156 1 93.88 11 VAL B O 1
ATOM 1775 N N . ILE B 1 12 ? 10.656 -9.289 7.395 1 95.06 12 ILE B N 1
ATOM 1776 C CA . ILE B 1 12 ? 10.414 -10.398 6.477 1 95.06 12 ILE B CA 1
ATOM 1777 C C . ILE B 1 12 ? 11.75 -10.945 5.969 1 95.06 12 ILE B C 1
ATOM 1779 O O . ILE B 1 12 ? 12.586 -10.188 5.473 1 95.06 12 ILE B O 1
ATOM 1783 N N . LYS B 1 13 ? 11.922 -12.211 6.062 1 95.94 13 LYS B N 1
ATOM 1784 C CA . LYS B 1 13 ? 13.148 -12.859 5.602 1 95.94 13 LYS B CA 1
ATOM 1785 C C . LYS B 1 13 ? 13.039 -13.258 4.133 1 95.94 13 LYS B C 1
ATOM 1787 O O . LYS B 1 13 ? 12.047 -13.852 3.717 1 95.94 13 LYS B O 1
ATOM 1792 N N . LEU B 1 14 ? 14.055 -12.891 3.365 1 97 14 LEU B N 1
ATOM 1793 C CA . LEU B 1 14 ? 14.086 -13.219 1.944 1 97 14 LEU B CA 1
ATOM 1794 C C . LEU B 1 14 ? 15.297 -14.086 1.614 1 97 14 LEU B C 1
ATOM 1796 O O . LEU B 1 14 ? 16.422 -13.781 2.043 1 97 14 LEU B O 1
ATOM 1800 N N . TYR B 1 15 ? 15.094 -15.125 0.908 1 97.38 15 TYR B N 1
ATOM 1801 C CA . TYR B 1 15 ? 16.172 -15.969 0.394 1 97.38 15 TYR B CA 1
ATOM 1802 C C . TYR B 1 15 ? 16.516 -15.602 -1.043 1 97.38 15 TYR B C 1
ATOM 1804 O O . TYR B 1 15 ? 15.68 -15.055 -1.769 1 97.38 15 TYR B O 1
ATOM 1812 N N . PRO B 1 16 ? 17.719 -15.82 -1.438 1 97.31 16 PRO B N 1
ATOM 1813 C CA . PRO B 1 16 ? 18.109 -15.477 -2.805 1 97.31 16 PRO B CA 1
ATOM 1814 C C . PRO B 1 16 ? 17.406 -16.328 -3.857 1 97.31 16 PRO B C 1
ATOM 1816 O O . PRO B 1 16 ? 17.141 -17.5 -3.619 1 97.31 16 PRO B O 1
ATOM 1819 N N . LEU B 1 17 ? 17.203 -15.766 -4.953 1 96.56 17 LEU B N 1
ATOM 1820 C CA . LEU B 1 17 ? 16.547 -16.438 -6.074 1 96.56 17 LEU B CA 1
ATOM 1821 C C . LEU B 1 17 ? 17.266 -17.734 -6.434 1 96.56 17 LEU B C 1
ATOM 1823 O O . LEU B 1 17 ? 16.641 -18.703 -6.855 1 96.56 17 LEU B O 1
ATOM 1827 N N . THR B 1 18 ? 18.516 -17.766 -6.254 1 96.31 18 THR B N 1
ATOM 1828 C CA . THR B 1 18 ? 19.359 -18.891 -6.648 1 96.31 18 THR B CA 1
ATOM 1829 C C . THR B 1 18 ? 19.078 -20.109 -5.781 1 96.31 18 THR B C 1
ATOM 1831 O O . THR B 1 18 ? 19.5 -21.219 -6.113 1 96.31 18 THR B O 1
ATOM 1834 N N . ASN B 1 19 ? 18.375 -19.922 -4.668 1 95.88 19 ASN B N 1
ATOM 1835 C CA . ASN B 1 19 ? 18.031 -21.016 -3.779 1 95.88 19 ASN B CA 1
ATOM 1836 C C . ASN B 1 19 ? 16.922 -21.891 -4.363 1 95.88 19 ASN B C 1
ATOM 1838 O O . ASN B 1 19 ? 16.641 -22.969 -3.854 1 95.88 19 ASN B O 1
ATOM 1842 N N . TYR B 1 20 ? 16.359 -21.422 -5.469 1 93.5 20 TYR B N 1
ATOM 1843 C CA . TYR B 1 20 ? 15.18 -22.094 -5.996 1 93.5 20 TYR B CA 1
ATOM 1844 C C . TYR B 1 20 ? 15.422 -22.578 -7.422 1 93.5 20 TYR B C 1
ATOM 1846 O O . TYR B 1 20 ? 16.062 -21.891 -8.211 1 93.5 20 TYR B O 1
ATOM 1854 N N . ALA B 1 21 ? 14.977 -23.766 -7.629 1 92.25 21 ALA B N 1
ATOM 1855 C CA . ALA B 1 21 ? 15.031 -24.344 -8.969 1 92.25 21 ALA B CA 1
ATOM 1856 C C . ALA B 1 21 ? 13.633 -24.453 -9.586 1 92.25 21 ALA B C 1
ATOM 1858 O O . ALA B 1 21 ? 12.68 -24.828 -8.898 1 92.25 21 ALA B O 1
ATOM 1859 N N . PHE B 1 22 ? 13.609 -24.031 -10.789 1 88.62 22 PHE B N 1
ATOM 1860 C CA . PHE B 1 22 ? 12.328 -24.016 -11.477 1 88.62 22 PHE B CA 1
ATOM 1861 C C . PHE B 1 22 ? 12.352 -24.938 -12.695 1 88.62 22 PHE B C 1
ATOM 1863 O O . PHE B 1 22 ? 12.93 -24.594 -13.727 1 88.62 22 PHE B O 1
ATOM 1870 N N . GLY B 1 23 ? 11.828 -26.141 -12.555 1 90.38 23 GLY B N 1
ATOM 1871 C CA . GLY B 1 23 ? 11.633 -27.031 -13.68 1 90.38 23 GLY B CA 1
ATOM 1872 C C . GLY B 1 23 ? 10.375 -26.734 -14.477 1 90.38 23 GLY B C 1
ATOM 1873 O O . GLY B 1 23 ? 9.727 -25.703 -14.25 1 90.38 23 GLY B O 1
ATOM 1874 N N . LYS B 1 24 ? 10.148 -27.578 -15.477 1 92.31 24 LYS B N 1
ATOM 1875 C CA . LYS B 1 24 ? 8.977 -27.406 -16.328 1 92.31 24 LYS B CA 1
ATOM 1876 C C . LYS B 1 24 ? 8.008 -28.578 -16.156 1 92.31 24 LYS B C 1
ATOM 1878 O O . LYS B 1 24 ? 8.422 -29.688 -15.852 1 92.31 24 LYS B O 1
ATOM 1883 N N . LYS B 1 25 ? 6.742 -28.266 -16.25 1 91.31 25 LYS B N 1
ATOM 1884 C CA . LYS B 1 25 ? 5.711 -29.297 -16.281 1 91.31 25 LYS B CA 1
ATOM 1885 C C . LYS B 1 25 ? 4.691 -29.016 -17.375 1 91.31 25 LYS B C 1
ATOM 1887 O O . LYS B 1 25 ? 4.805 -28.031 -18.109 1 91.31 25 LYS B O 1
ATOM 1892 N N . ASP B 1 26 ? 3.703 -29.922 -17.5 1 91.25 26 ASP B N 1
ATOM 1893 C CA . ASP B 1 26 ? 2.695 -29.797 -18.547 1 91.25 26 ASP B CA 1
ATOM 1894 C C . ASP B 1 26 ? 1.908 -28.5 -18.391 1 91.25 26 ASP B C 1
ATOM 1896 O O . ASP B 1 26 ? 1.696 -28.031 -17.281 1 91.25 26 ASP B O 1
ATOM 1900 N N . ALA B 1 27 ? 1.47 -28.047 -19.516 1 89.94 27 ALA B N 1
ATOM 1901 C CA . ALA B 1 27 ? 0.711 -26.812 -19.531 1 89.94 27 ALA B CA 1
ATOM 1902 C C . ALA B 1 27 ? -0.559 -26.922 -18.688 1 89.94 27 ALA B C 1
ATOM 1904 O O . ALA B 1 27 ? -1.199 -27.984 -18.672 1 89.94 27 ALA B O 1
ATOM 1905 N N . GLN B 1 28 ? -0.758 -25.891 -18.031 1 84.06 28 GLN B N 1
ATOM 1906 C CA . GLN B 1 28 ? -2.006 -25.797 -17.281 1 84.06 28 GLN B CA 1
ATOM 1907 C C . GLN B 1 28 ? -3.033 -24.953 -18.031 1 84.06 28 GLN B C 1
ATOM 1909 O O . GLN B 1 28 ? -2.803 -23.766 -18.297 1 84.06 28 GLN B O 1
ATOM 1914 N N . HIS B 1 29 ? -4.086 -25.594 -18.422 1 78.38 29 HIS B N 1
ATOM 1915 C CA . HIS B 1 29 ? -5.066 -24.891 -19.25 1 78.38 29 HIS B CA 1
ATOM 1916 C C . HIS B 1 29 ? -6.051 -24.109 -18.375 1 78.38 29 HIS B C 1
ATOM 1918 O O . HIS B 1 29 ? -6.449 -24.578 -17.312 1 78.38 29 HIS B O 1
ATOM 1924 N N . GLU B 1 30 ? -6.234 -22.859 -18.797 1 73.88 30 GLU B N 1
ATOM 1925 C CA . GLU B 1 30 ? -7.219 -22.031 -18.109 1 73.88 30 GLU B CA 1
ATOM 1926 C C . GLU B 1 30 ? -8.617 -22.641 -18.219 1 73.88 30 GLU B C 1
ATOM 1928 O O . GLU B 1 30 ? -8.914 -23.359 -19.172 1 73.88 30 GLU B O 1
ATOM 1933 N N . ARG B 1 31 ? -9.375 -22.5 -17.25 1 79.38 31 ARG B N 1
ATOM 1934 C CA . ARG B 1 31 ? -10.742 -23.016 -17.219 1 79.38 31 ARG B CA 1
ATOM 1935 C C . ARG B 1 31 ? -11.586 -22.391 -18.328 1 79.38 31 ARG B C 1
ATOM 1937 O O . ARG B 1 31 ? -12.422 -23.078 -18.922 1 79.38 31 ARG B O 1
ATOM 1944 N N . ASP B 1 32 ? -11.227 -21.062 -18.578 1 84.12 32 ASP B N 1
ATOM 1945 C CA . ASP B 1 32 ? -12.031 -20.328 -19.547 1 84.12 32 ASP B CA 1
ATOM 1946 C C . ASP B 1 32 ? -11.258 -20.109 -20.844 1 84.12 32 ASP B C 1
ATOM 1948 O O . ASP B 1 32 ? -10.055 -19.859 -20.828 1 84.12 32 ASP B O 1
ATOM 1952 N N . LEU B 1 33 ? -11.914 -20.141 -22 1 80.75 33 LEU B N 1
ATOM 1953 C CA . LEU B 1 33 ? -11.289 -20.031 -23.312 1 80.75 33 LEU B CA 1
ATOM 1954 C C . LEU B 1 33 ? -11.016 -18.578 -23.656 1 80.75 33 LEU B C 1
ATOM 1956 O O . LEU B 1 33 ? -10.086 -18.281 -24.422 1 80.75 33 LEU B O 1
ATOM 1960 N N . SER B 1 34 ? -11.891 -17.688 -23.141 1 83.69 34 SER B N 1
ATOM 1961 C CA . SER B 1 34 ? -11.773 -16.25 -23.422 1 83.69 34 SER B CA 1
ATOM 1962 C C . SER B 1 34 ? -12.125 -15.414 -22.203 1 83.69 34 SER B C 1
ATOM 1964 O O . SER B 1 34 ? -12.664 -15.93 -21.219 1 83.69 34 SER B O 1
ATOM 1966 N N . VAL B 1 35 ? -11.781 -14.188 -22.359 1 85.56 35 VAL B N 1
ATOM 1967 C CA . VAL B 1 35 ? -12.148 -13.234 -21.312 1 85.56 35 VAL B CA 1
ATOM 1968 C C . VAL B 1 35 ? -13.672 -13.195 -21.156 1 85.56 35 VAL B C 1
ATOM 1970 O O . VAL B 1 35 ? -14.188 -13.172 -20.047 1 85.56 35 VAL B O 1
ATOM 1973 N N . HIS B 1 36 ? -14.297 -13.172 -22.281 1 90.12 36 HIS B N 1
ATOM 1974 C CA . HIS B 1 36 ? -15.758 -13.141 -22.281 1 90.12 36 HIS B CA 1
ATOM 1975 C C . HIS B 1 36 ? -16.328 -14.352 -21.562 1 90.12 36 HIS B C 1
ATOM 1977 O O . HIS B 1 36 ? -17.25 -14.227 -20.75 1 90.12 36 HIS B O 1
ATOM 1983 N N . ASP B 1 37 ? -15.797 -15.469 -21.828 1 92.12 37 ASP B N 1
ATOM 1984 C CA . ASP B 1 37 ? -16.25 -16.703 -21.188 1 92.12 37 ASP B CA 1
ATOM 1985 C C . ASP B 1 37 ? -16.047 -16.656 -19.672 1 92.12 37 ASP B C 1
ATOM 1987 O O . ASP B 1 37 ? -16.891 -17.156 -18.922 1 92.12 37 ASP B O 1
ATOM 1991 N N . ARG B 1 38 ? -15 -16.109 -19.312 1 90.38 38 ARG B N 1
ATOM 1992 C CA . ARG B 1 38 ? -14.688 -16 -17.891 1 90.38 38 ARG B CA 1
ATOM 1993 C C . ARG B 1 38 ? -15.719 -15.148 -17.156 1 90.38 38 ARG B C 1
ATOM 1995 O O . ARG B 1 38 ? -16.203 -15.539 -16.094 1 90.38 38 ARG B O 1
ATOM 2002 N N . PHE B 1 39 ? -16.125 -14.062 -17.734 1 94.69 39 PHE B N 1
ATOM 2003 C CA . PHE B 1 39 ? -17.062 -13.172 -17.062 1 94.69 39 PHE B CA 1
ATOM 2004 C C . PHE B 1 39 ? -18.484 -13.727 -17.125 1 94.69 39 PHE B C 1
ATOM 2006 O O . PHE B 1 39 ? -19.281 -13.508 -16.219 1 94.69 39 PHE B O 1
ATOM 2013 N N . ASP B 1 40 ? -18.719 -14.484 -18.188 1 94.81 40 ASP B N 1
ATOM 2014 C CA . ASP B 1 40 ? -20 -15.188 -18.234 1 94.81 40 ASP B CA 1
ATOM 2015 C C . ASP B 1 40 ? -20.109 -16.203 -17.109 1 94.81 40 ASP B C 1
ATOM 2017 O O . ASP B 1 40 ? -21.156 -16.297 -16.453 1 94.81 40 ASP B O 1
ATOM 2021 N N . ARG B 1 41 ? -19.078 -16.906 -16.984 1 95.12 41 ARG B N 1
ATOM 2022 C CA . ARG B 1 41 ? -19.047 -17.875 -15.891 1 95.12 41 ARG B CA 1
ATOM 2023 C C . ARG B 1 41 ? -19.172 -17.172 -14.539 1 95.12 41 ARG B C 1
ATOM 2025 O O . ARG B 1 41 ? -19.891 -17.656 -13.656 1 95.12 41 ARG B O 1
ATOM 2032 N N . MET B 1 42 ? -18.516 -16.094 -14.391 1 95.19 42 MET B N 1
ATOM 2033 C CA . MET B 1 42 ? -18.594 -15.336 -13.141 1 95.19 42 MET B CA 1
ATOM 2034 C C . MET B 1 42 ? -20.016 -14.883 -12.867 1 95.19 42 MET B C 1
ATOM 2036 O O . MET B 1 42 ? -20.484 -14.938 -11.727 1 95.19 42 MET B O 1
ATOM 2040 N N . ARG B 1 43 ? -20.656 -14.43 -13.891 1 96.31 43 ARG B N 1
ATOM 2041 C CA . ARG B 1 43 ? -22.047 -13.977 -13.766 1 96.31 43 ARG B CA 1
ATOM 2042 C C . ARG B 1 43 ? -22.953 -15.109 -13.305 1 96.31 43 ARG B C 1
ATOM 2044 O O . ARG B 1 43 ? -23.75 -14.938 -12.383 1 96.31 43 ARG B O 1
ATOM 2051 N N . ASP B 1 44 ? -22.797 -16.25 -13.891 1 95.94 44 ASP B N 1
ATOM 2052 C CA . ASP B 1 44 ? -23.594 -17.422 -13.555 1 95.94 44 ASP B CA 1
ATOM 2053 C C . ASP B 1 44 ? -23.344 -17.859 -12.109 1 95.94 44 ASP B C 1
ATOM 2055 O O . ASP B 1 44 ? -24.281 -18.156 -11.375 1 95.94 44 ASP B O 1
ATOM 2059 N N . GLU B 1 45 ? -22.125 -17.859 -11.75 1 95.12 45 GLU B N 1
ATOM 2060 C CA . GLU B 1 45 ? -21.734 -18.281 -10.406 1 95.12 45 GLU B CA 1
ATOM 2061 C C . GLU B 1 45 ? -22.219 -17.281 -9.352 1 95.12 45 GLU B C 1
ATOM 2063 O O . GLU B 1 45 ? -22.578 -17.672 -8.242 1 95.12 45 GLU B O 1
ATOM 2068 N N . PHE B 1 46 ? -22.203 -16.047 -9.734 1 96 46 PHE B N 1
ATOM 2069 C CA . PHE B 1 46 ? -22.641 -15.008 -8.805 1 96 46 PHE B CA 1
ATOM 2070 C C . PHE B 1 46 ? -24.078 -15.219 -8.383 1 96 46 PHE B C 1
ATOM 2072 O O . PHE B 1 46 ? -24.422 -15.031 -7.211 1 96 46 PHE B O 1
ATOM 2079 N N . HIS B 1 47 ? -24.906 -15.602 -9.266 1 94.38 47 HIS B N 1
ATOM 2080 C CA . HIS B 1 47 ? -26.328 -15.82 -8.992 1 94.38 47 HIS B CA 1
ATOM 2081 C C . HIS B 1 47 ? -26.531 -17.047 -8.117 1 94.38 47 HIS B C 1
ATOM 2083 O O . HIS B 1 47 ? -27.5 -17.125 -7.352 1 94.38 47 HIS B O 1
ATOM 2089 N N . LYS B 1 48 ? -25.547 -17.938 -8.133 1 94.5 48 LYS B N 1
ATOM 2090 C CA . LYS B 1 48 ? -25.703 -19.203 -7.418 1 94.5 48 LYS B CA 1
ATOM 2091 C C . LYS B 1 48 ? -25.078 -19.125 -6.031 1 94.5 48 LYS B C 1
ATOM 2093 O O . LYS B 1 48 ? -25.656 -19.594 -5.051 1 94.5 48 LYS B O 1
ATOM 2098 N N . ILE B 1 49 ? -23.859 -18.547 -6.008 1 94.44 49 ILE B N 1
ATOM 2099 C CA . ILE B 1 49 ? -23.125 -18.688 -4.75 1 94.44 49 ILE B CA 1
ATOM 2100 C C . ILE B 1 49 ? -22.703 -17.312 -4.246 1 94.44 49 ILE B C 1
ATOM 2102 O O . ILE B 1 49 ? -22.125 -17.188 -3.166 1 94.44 49 ILE B O 1
ATOM 2106 N N . GLY B 1 50 ? -22.938 -16.219 -4.984 1 95.25 50 GLY B N 1
ATOM 2107 C CA . GLY B 1 50 ? -22.609 -14.875 -4.531 1 95.25 50 GLY B CA 1
ATOM 2108 C C . GLY B 1 50 ? -21.25 -14.398 -5 1 95.25 50 GLY B C 1
ATOM 2109 O O . GLY B 1 50 ? -20.781 -14.797 -6.066 1 95.25 50 GLY B O 1
ATOM 2110 N N . MET B 1 51 ? -20.703 -13.453 -4.25 1 96.88 51 MET B N 1
ATOM 2111 C CA . MET B 1 51 ? -19.469 -12.797 -4.629 1 96.88 51 MET B CA 1
ATOM 2112 C C . MET B 1 51 ? -18.328 -13.812 -4.723 1 96.88 51 MET B C 1
ATOM 2114 O O . MET B 1 51 ? -18.156 -14.648 -3.836 1 96.88 51 MET B O 1
ATOM 2118 N N . ARG B 1 52 ? -17.578 -13.734 -5.746 1 97.31 52 ARG B N 1
ATOM 2119 C CA . ARG B 1 52 ? -16.391 -14.57 -5.918 1 97.31 52 ARG B CA 1
ATOM 2120 C C . ARG B 1 52 ? -15.289 -14.156 -4.961 1 97.31 52 ARG B C 1
ATOM 2122 O O . ARG B 1 52 ? -15.039 -12.961 -4.77 1 97.31 52 ARG B O 1
ATOM 2129 N N . ARG B 1 53 ? -14.672 -15.141 -4.352 1 97.62 53 ARG B N 1
ATOM 2130 C CA . ARG B 1 53 ? -13.508 -14.906 -3.508 1 97.62 53 ARG B CA 1
ATOM 2131 C C . ARG B 1 53 ? -12.242 -15.453 -4.164 1 97.62 53 ARG B C 1
ATOM 2133 O O . ARG B 1 53 ? -12.211 -16.609 -4.609 1 97.62 53 ARG B O 1
ATOM 2140 N N . SER B 1 54 ? -11.258 -14.625 -4.301 1 98 54 SER B N 1
ATOM 2141 C CA . SER B 1 54 ? -9.992 -14.984 -4.914 1 98 54 SER B CA 1
ATOM 2142 C C . SER B 1 54 ? -8.812 -14.586 -4.031 1 98 54 SER B C 1
ATOM 2144 O O . SER B 1 54 ? -8.961 -13.758 -3.129 1 98 54 SER B O 1
ATOM 2146 N N . VAL B 1 55 ? -7.711 -15.25 -4.262 1 98.31 55 VAL B N 1
ATOM 2147 C CA . VAL B 1 55 ? -6.477 -14.914 -3.566 1 98.31 55 VAL B CA 1
ATOM 2148 C C . VAL B 1 55 ? -5.328 -14.82 -4.566 1 98.31 55 VAL B C 1
ATOM 2150 O O . VAL B 1 55 ? -5.328 -15.508 -5.59 1 98.31 55 VAL B O 1
ATOM 2153 N N . GLU B 1 56 ? -4.461 -13.922 -4.312 1 98.38 56 GLU B N 1
ATOM 2154 C CA . GLU B 1 56 ? -3.219 -13.781 -5.066 1 98.38 56 GLU B CA 1
ATOM 2155 C C . GLU B 1 56 ? -2.014 -13.703 -4.133 1 98.38 56 GLU B C 1
ATOM 2157 O O . GLU B 1 56 ? -2.08 -13.07 -3.076 1 98.38 56 GLU B O 1
ATOM 2162 N N . ALA B 1 57 ? -0.967 -14.375 -4.516 1 98.5 57 ALA B N 1
ATOM 2163 C CA . ALA B 1 57 ? 0.213 -14.492 -3.662 1 98.5 57 ALA B CA 1
ATOM 2164 C C . ALA B 1 57 ? 1.295 -13.508 -4.09 1 98.5 57 ALA B C 1
ATOM 2166 O O . ALA B 1 57 ? 1.639 -13.422 -5.27 1 98.5 57 ALA B O 1
ATOM 2167 N N . VAL B 1 58 ? 1.737 -12.758 -3.193 1 98.62 58 VAL B N 1
ATOM 2168 C CA . VAL B 1 58 ? 2.963 -11.977 -3.354 1 98.62 58 VAL B CA 1
ATOM 2169 C C . VAL B 1 58 ? 4.141 -12.742 -2.756 1 98.62 58 VAL B C 1
ATOM 2171 O O . VAL B 1 58 ? 4.309 -12.789 -1.535 1 98.62 58 VAL B O 1
ATOM 2174 N N . ILE B 1 59 ? 4.906 -13.352 -3.611 1 97.81 59 ILE B N 1
ATOM 2175 C CA . ILE B 1 59 ? 6.051 -14.164 -3.209 1 97.81 59 ILE B CA 1
ATOM 2176 C C . ILE B 1 59 ? 7.344 -13.383 -3.434 1 97.81 59 ILE B C 1
ATOM 2178 O O . ILE B 1 59 ? 7.602 -12.898 -4.539 1 97.81 59 ILE B O 1
ATOM 2182 N N . LEU B 1 60 ? 8.117 -13.312 -2.387 1 97.44 60 LEU B N 1
ATOM 2183 C CA . LEU B 1 60 ? 9.297 -12.461 -2.455 1 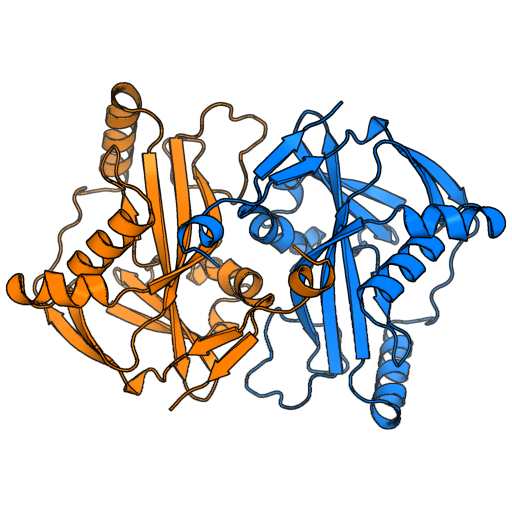97.44 60 LEU B CA 1
ATOM 2184 C C . LEU B 1 60 ? 10.578 -13.297 -2.406 1 97.44 60 LEU B C 1
ATOM 2186 O O . LEU B 1 60 ? 10.648 -14.281 -1.675 1 97.44 60 LEU B O 1
ATOM 2190 N N . VAL B 1 61 ? 11.5 -12.898 -3.164 1 97.62 61 VAL B N 1
ATOM 2191 C CA . VAL B 1 61 ? 12.891 -13.352 -3.145 1 97.62 61 VAL B CA 1
ATOM 2192 C C . VAL B 1 61 ? 13.828 -12.148 -3.262 1 97.62 61 VAL B C 1
ATOM 2194 O O . VAL B 1 61 ? 13.375 -11.008 -3.354 1 97.62 61 VAL B O 1
ATOM 2197 N N . HIS B 1 62 ? 15.094 -12.367 -3.125 1 96.88 62 HIS B N 1
ATOM 2198 C CA . HIS B 1 62 ? 15.984 -11.234 -3.365 1 96.88 62 HIS B CA 1
ATOM 2199 C C . HIS B 1 62 ? 17.109 -11.617 -4.316 1 96.88 62 HIS B C 1
ATOM 2201 O O . HIS B 1 62 ? 17.469 -12.789 -4.438 1 96.88 62 HIS B O 1
ATOM 2207 N N . GLU B 1 63 ? 17.531 -10.719 -5.059 1 95.94 63 GLU B N 1
ATOM 2208 C CA . GLU B 1 63 ? 18.75 -10.742 -5.871 1 95.94 63 GLU B CA 1
ATOM 2209 C C . GLU B 1 63 ? 19.656 -9.555 -5.555 1 95.94 63 GLU B C 1
ATOM 2211 O O . GLU B 1 63 ? 19.234 -8.406 -5.66 1 95.94 63 GLU B O 1
ATOM 2216 N N . HIS B 1 64 ? 20.844 -9.766 -5.062 1 92.06 64 HIS B N 1
ATOM 2217 C CA . HIS B 1 64 ? 21.781 -8.727 -4.664 1 92.06 64 HIS B CA 1
ATOM 2218 C C . HIS B 1 64 ? 21.188 -7.805 -3.615 1 92.06 64 HIS B C 1
ATOM 2220 O O . HIS B 1 64 ? 21.297 -6.582 -3.723 1 92.06 64 HIS B O 1
ATOM 2226 N N . SER B 1 65 ? 20.422 -8.391 -2.736 1 92.94 65 SER B N 1
ATOM 2227 C CA . SER B 1 65 ? 19.797 -7.676 -1.621 1 92.94 65 SER B CA 1
ATOM 2228 C C . SER B 1 65 ? 18.766 -6.676 -2.109 1 92.94 65 SER B C 1
ATOM 2230 O O . SER B 1 65 ? 18.641 -5.586 -1.552 1 92.94 65 SER B O 1
ATOM 2232 N N . ILE B 1 66 ? 18.156 -7 -3.221 1 94.69 66 ILE B N 1
ATOM 2233 C CA . ILE B 1 66 ? 17.016 -6.266 -3.76 1 94.69 66 ILE B CA 1
ATOM 2234 C C . ILE B 1 66 ? 15.789 -7.164 -3.775 1 94.69 66 ILE B C 1
ATOM 2236 O O . ILE B 1 66 ? 15.82 -8.266 -4.328 1 94.69 66 ILE B O 1
ATOM 2240 N N . PRO B 1 67 ? 14.734 -6.703 -3.188 1 96.81 67 PRO B N 1
ATOM 2241 C CA . PRO B 1 67 ? 13.523 -7.523 -3.205 1 96.81 67 PRO B CA 1
ATOM 2242 C C . PRO B 1 67 ? 12.945 -7.695 -4.609 1 96.81 67 PRO B C 1
ATOM 2244 O O . PRO B 1 67 ? 12.883 -6.734 -5.379 1 96.81 67 PRO B O 1
ATOM 2247 N N . HIS B 1 68 ? 12.617 -8.922 -4.949 1 98.31 68 HIS B N 1
ATOM 2248 C CA . HIS B 1 68 ? 11.961 -9.281 -6.203 1 98.31 68 HIS B CA 1
ATOM 2249 C C . HIS B 1 68 ? 10.617 -9.961 -5.945 1 98.31 68 HIS B C 1
ATOM 2251 O O . HIS B 1 68 ? 10.477 -10.719 -4.988 1 98.31 68 HIS B O 1
ATOM 2257 N N . VAL B 1 69 ? 9.68 -9.602 -6.758 1 98.5 69 VAL B N 1
ATOM 2258 C CA . VAL B 1 69 ? 8.367 -10.25 -6.719 1 98.5 69 VAL B CA 1
ATOM 2259 C C . VAL B 1 69 ? 8.273 -11.297 -7.824 1 98.5 69 VAL B C 1
ATOM 2261 O O . VAL B 1 69 ? 8.609 -11.023 -8.977 1 98.5 69 VAL B O 1
ATOM 2264 N N . LEU B 1 70 ? 7.867 -12.516 -7.5 1 98.06 70 LEU B N 1
ATOM 2265 C CA . LEU B 1 70 ? 7.672 -13.555 -8.5 1 98.06 70 LEU B CA 1
ATOM 2266 C C . LEU B 1 70 ? 6.352 -13.367 -9.234 1 98.06 70 LEU B C 1
ATOM 2268 O O . LEU B 1 70 ? 5.297 -13.25 -8.609 1 98.06 70 LEU B O 1
ATOM 2272 N N . LEU B 1 71 ? 6.449 -13.281 -10.555 1 98.12 71 LEU B N 1
ATOM 2273 C CA . LEU B 1 71 ? 5.293 -13.078 -11.422 1 98.12 71 LEU B CA 1
ATOM 2274 C C . LEU B 1 71 ? 5.207 -14.164 -12.484 1 98.12 71 LEU B C 1
ATOM 2276 O O . LEU B 1 71 ? 6.223 -14.766 -12.844 1 98.12 71 LEU B O 1
ATOM 2280 N N . LEU B 1 72 ? 4.027 -14.406 -12.898 1 96.5 72 LEU B N 1
ATOM 2281 C CA . LEU B 1 72 ? 3.803 -15.266 -14.055 1 96.5 72 LEU B CA 1
ATOM 2282 C C . LEU B 1 72 ? 3.602 -14.43 -15.32 1 96.5 72 LEU B C 1
ATOM 2284 O O . LEU B 1 72 ? 2.748 -13.539 -15.352 1 96.5 72 LEU B O 1
ATOM 2288 N N . ARG B 1 73 ? 4.391 -14.633 -16.25 1 95.69 73 ARG B N 1
ATOM 2289 C CA . ARG B 1 73 ? 4.203 -14 -17.562 1 95.69 73 ARG B CA 1
ATOM 2290 C C . ARG B 1 73 ? 3.381 -14.891 -18.484 1 95.69 73 ARG B C 1
ATOM 2292 O O . ARG B 1 73 ? 3.701 -16.062 -18.672 1 95.69 73 ARG B O 1
ATOM 2299 N N . VAL B 1 74 ? 2.312 -14.352 -18.891 1 89.5 74 VAL B N 1
ATOM 2300 C CA . VAL B 1 74 ? 1.458 -15.023 -19.859 1 89.5 74 VAL B CA 1
ATOM 2301 C C . VAL B 1 74 ? 1.633 -14.383 -21.234 1 89.5 74 VAL B C 1
ATOM 2303 O O . VAL B 1 74 ? 1.377 -13.188 -21.406 1 89.5 74 VAL B O 1
ATOM 2306 N N . GLY B 1 75 ? 2.012 -15.156 -22.234 1 88.06 75 GLY B N 1
ATOM 2307 C CA . GLY B 1 75 ? 2.352 -14.555 -23.516 1 88.06 75 GLY B CA 1
ATOM 2308 C C . GLY B 1 75 ? 3.566 -13.648 -23.453 1 88.06 75 GLY B C 1
ATOM 2309 O O . GLY B 1 75 ? 4.559 -13.984 -22.797 1 88.06 75 GLY B O 1
ATOM 2310 N N . GLN B 1 76 ? 3.445 -12.508 -24.109 1 88.06 76 GLN B N 1
ATOM 2311 C CA . GLN B 1 76 ? 4.629 -11.664 -24.188 1 88.06 76 GLN B CA 1
ATOM 2312 C C . GLN B 1 76 ? 4.547 -10.5 -23.203 1 88.06 76 GLN B C 1
ATOM 2314 O O . GLN B 1 76 ? 5.559 -10.102 -22.625 1 88.06 76 GLN B O 1
ATOM 2319 N N . ASN B 1 77 ? 3.398 -10.07 -22.922 1 88.38 77 ASN B N 1
ATOM 2320 C CA . ASN B 1 77 ? 3.359 -8.773 -22.266 1 88.38 77 ASN B CA 1
ATOM 2321 C C . ASN B 1 77 ? 2.398 -8.773 -21.078 1 88.38 77 ASN B C 1
ATOM 2323 O O . ASN B 1 77 ? 2.002 -7.715 -20.594 1 88.38 77 ASN B O 1
ATOM 2327 N N . PHE B 1 78 ? 1.972 -9.914 -20.672 1 92 78 PHE B N 1
ATOM 2328 C CA . PHE B 1 78 ? 1.007 -9.938 -19.578 1 92 78 PHE B CA 1
ATOM 2329 C C . PHE B 1 78 ? 1.595 -10.625 -18.344 1 92 78 PHE B C 1
ATOM 2331 O O . PHE B 1 78 ? 2.123 -11.734 -18.453 1 92 78 PHE B O 1
ATOM 2338 N N . PHE B 1 79 ? 1.576 -9.898 -17.297 1 96.94 79 PHE B N 1
ATOM 2339 C CA . PHE B 1 79 ? 2.082 -10.43 -16.031 1 96.94 79 PHE B CA 1
ATOM 2340 C C . PHE B 1 79 ? 0.961 -10.547 -15.008 1 96.94 79 PHE B C 1
ATOM 2342 O O . PHE B 1 79 ? 0.085 -9.688 -14.93 1 96.94 79 PHE B O 1
ATOM 2349 N N . LYS B 1 80 ? 0.993 -11.578 -14.242 1 96.56 80 LYS B N 1
ATOM 2350 C CA . LYS B 1 80 ? 0.036 -11.719 -13.148 1 96.56 80 LYS B CA 1
ATOM 2351 C C . LYS B 1 80 ? 0.687 -12.359 -11.922 1 96.56 80 LYS B C 1
ATOM 2353 O O . LYS B 1 80 ? 1.746 -12.984 -12.031 1 96.56 80 LYS B O 1
ATOM 2358 N N . LEU B 1 81 ? 0.111 -12.125 -10.859 1 98.31 81 LEU B N 1
ATOM 2359 C CA . LEU B 1 81 ? 0.512 -12.812 -9.633 1 98.31 81 LEU B CA 1
ATOM 2360 C C . LEU B 1 81 ? -0.01 -14.242 -9.625 1 98.31 81 LEU B C 1
ATOM 2362 O O . LEU B 1 81 ? -1.09 -14.523 -10.148 1 98.31 81 LEU B O 1
ATOM 2366 N N . PRO B 1 82 ? 0.792 -15.195 -9.055 1 97.19 82 PRO B N 1
ATOM 2367 C CA . PRO B 1 82 ? 0.193 -16.516 -8.828 1 97.19 82 PRO B CA 1
ATOM 2368 C C . PRO B 1 82 ? -1.026 -16.453 -7.914 1 97.19 82 PRO B C 1
ATOM 2370 O O . PRO B 1 82 ? -0.997 -15.781 -6.879 1 97.19 82 PRO B O 1
ATOM 2373 N N . GLY B 1 83 ? -2.088 -17.078 -8.289 1 96.56 83 GLY B N 1
ATOM 2374 C CA . GLY B 1 83 ? -3.324 -17.047 -7.523 1 96.56 83 GLY B CA 1
ATOM 2375 C C . GLY B 1 83 ? -4.504 -17.641 -8.281 1 96.56 83 GLY B C 1
ATOM 2376 O O . GLY B 1 83 ? -4.324 -18.312 -9.297 1 96.56 83 GLY B O 1
ATOM 2377 N N . GLY B 1 84 ? -5.715 -17.453 -7.688 1 96 84 GLY B N 1
ATOM 2378 C CA . GLY B 1 84 ? -6.918 -18 -8.281 1 96 84 GLY B CA 1
ATOM 2379 C C . GLY B 1 84 ? -8.125 -17.938 -7.371 1 96 84 GLY B C 1
ATOM 2380 O O . GLY B 1 84 ? -8.086 -17.281 -6.332 1 96 84 GLY B O 1
ATOM 2381 N N . GLU B 1 85 ? -9.133 -18.578 -7.832 1 96.38 85 GLU B N 1
ATOM 2382 C CA . GLU B 1 85 ? -10.414 -18.562 -7.141 1 96.38 85 GLU B CA 1
ATOM 2383 C C . GLU B 1 85 ? -10.43 -19.562 -5.984 1 96.38 85 GLU B C 1
ATOM 2385 O O . GLU B 1 85 ? -9.914 -20.672 -6.109 1 96.38 85 GLU B O 1
ATOM 2390 N N . LEU B 1 86 ? -11.055 -19.141 -4.926 1 97.31 86 LEU B N 1
ATOM 2391 C CA . LEU B 1 86 ? -11.266 -20.047 -3.801 1 97.31 86 LEU B CA 1
ATOM 2392 C C . LEU B 1 86 ? -12.477 -20.938 -4.043 1 97.31 86 LEU B C 1
ATOM 2394 O O . LEU B 1 86 ? -13.461 -20.5 -4.648 1 97.31 86 LEU B O 1
ATOM 2398 N N . ILE B 1 87 ? -12.398 -22.156 -3.59 1 95.19 87 ILE B N 1
ATOM 2399 C CA . ILE B 1 87 ? -13.562 -23.031 -3.553 1 95.19 87 ILE B CA 1
ATOM 2400 C C . ILE B 1 87 ? -14.547 -22.531 -2.49 1 95.19 87 ILE B C 1
ATOM 2402 O O . ILE B 1 87 ? -14.133 -22.047 -1.436 1 95.19 87 ILE B O 1
ATOM 2406 N N . PRO B 1 88 ? -15.812 -22.688 -2.799 1 93.12 88 PRO B N 1
ATOM 2407 C CA . PRO B 1 88 ? -16.781 -22.25 -1.785 1 93.12 88 PRO B CA 1
ATOM 2408 C C . PRO B 1 88 ? -16.5 -22.844 -0.408 1 93.12 88 PRO B C 1
ATOM 2410 O O . PRO B 1 88 ? -16.344 -24.062 -0.28 1 93.12 88 PRO B O 1
ATOM 2413 N N . GLY B 1 89 ? -16.375 -22.031 0.588 1 93.12 89 GLY B N 1
ATOM 2414 C CA . GLY B 1 89 ? -16.141 -22.469 1.95 1 93.12 89 GLY B CA 1
ATOM 2415 C C . GLY B 1 89 ? -14.664 -22.578 2.291 1 93.12 89 GLY B C 1
ATOM 2416 O O . GLY B 1 89 ? -14.305 -22.766 3.455 1 93.12 89 GLY B O 1
ATOM 2417 N N . GLU B 1 90 ? -13.82 -22.453 1.302 1 95.44 90 GLU B N 1
ATOM 2418 C CA . GLU B 1 90 ? -12.375 -22.547 1.5 1 95.44 90 GLU B CA 1
ATOM 2419 C C . GLU B 1 90 ? -11.82 -21.281 2.127 1 95.44 90 GLU B C 1
ATOM 2421 O O . GLU B 1 90 ? -12.195 -20.172 1.734 1 95.44 90 GLU B O 1
ATOM 2426 N N . ASP B 1 91 ? -11.023 -21.484 3.135 1 94.5 91 ASP B N 1
ATOM 2427 C CA . ASP B 1 91 ? -10.391 -20.297 3.713 1 94.5 91 ASP B CA 1
ATOM 2428 C C . ASP B 1 91 ? -9.203 -19.844 2.863 1 94.5 91 ASP B C 1
ATOM 2430 O O . ASP B 1 91 ? -8.695 -20.594 2.033 1 94.5 91 ASP B O 1
ATOM 2434 N N . GLU B 1 92 ? -8.758 -18.641 3.053 1 95.12 92 GLU B N 1
ATOM 2435 C CA . GLU B 1 92 ? -7.75 -18 2.223 1 95.12 92 GLU B CA 1
ATOM 2436 C C . GLU B 1 92 ? -6.414 -18.734 2.305 1 95.12 92 GLU B C 1
ATOM 2438 O O . GLU B 1 92 ? -5.727 -18.891 1.295 1 95.12 92 GLU B O 1
ATOM 2443 N N . VAL B 1 93 ? -6.062 -19.219 3.488 1 94.88 93 VAL B N 1
ATOM 2444 C CA . VAL B 1 93 ? -4.766 -19.859 3.697 1 94.88 93 VAL B CA 1
ATOM 2445 C C . VAL B 1 93 ? -4.738 -21.203 2.996 1 94.88 93 VAL B C 1
ATOM 2447 O O . VAL B 1 93 ? -3.82 -21.5 2.227 1 94.88 93 VAL B O 1
ATOM 2450 N N . SER B 1 94 ? -5.758 -22 3.273 1 94.12 94 SER B N 1
ATOM 2451 C CA . SER B 1 94 ? -5.844 -23.297 2.611 1 94.12 94 SER B CA 1
ATOM 2452 C C . SER B 1 94 ? -5.941 -23.141 1.098 1 94.12 94 SER B C 1
ATOM 2454 O O . SER B 1 94 ? -5.336 -23.906 0.349 1 94.12 9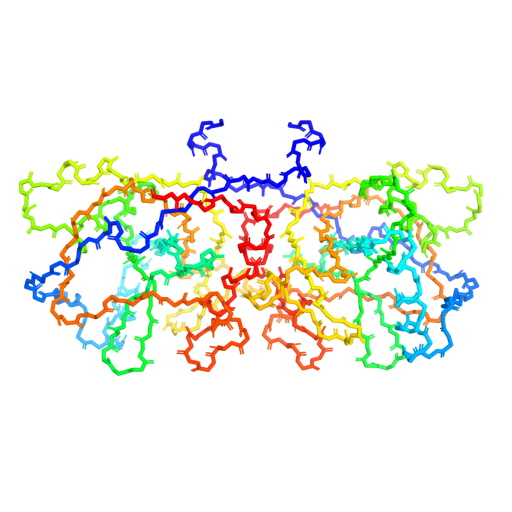4 SER B O 1
ATOM 2456 N N . GLY B 1 95 ? -6.668 -22.125 0.681 1 96.12 95 GLY B N 1
ATOM 2457 C CA . GLY B 1 95 ? -6.867 -21.891 -0.741 1 96.12 95 GLY B CA 1
ATOM 2458 C C . GLY B 1 95 ? -5.59 -21.516 -1.464 1 96.12 95 GLY B C 1
ATOM 2459 O O . GLY B 1 95 ? -5.277 -22.062 -2.521 1 96.12 95 GLY B O 1
ATOM 2460 N N . ILE B 1 96 ? -4.836 -20.594 -0.871 1 96.88 96 ILE B N 1
ATOM 2461 C CA . ILE B 1 96 ? -3.627 -20.141 -1.54 1 96.88 96 ILE B CA 1
ATOM 2462 C C . ILE B 1 96 ? -2.586 -21.25 -1.554 1 96.88 96 ILE B C 1
ATOM 2464 O O . ILE B 1 96 ? -1.838 -21.406 -2.523 1 96.88 96 ILE B O 1
ATOM 2468 N N . LYS B 1 97 ? -2.529 -22.031 -0.549 1 95.25 97 LYS B N 1
ATOM 2469 C CA . LYS B 1 97 ? -1.606 -23.156 -0.509 1 95.25 97 LYS B CA 1
ATOM 2470 C C . LYS B 1 97 ? -1.953 -24.188 -1.582 1 95.25 97 LYS B C 1
ATOM 2472 O O . LYS B 1 97 ? -1.069 -24.672 -2.287 1 95.25 97 LYS B O 1
ATOM 2477 N N . ARG B 1 98 ? -3.209 -24.453 -1.646 1 94.5 98 ARG B N 1
ATOM 2478 C CA . ARG B 1 98 ? -3.666 -25.375 -2.678 1 94.5 98 ARG B CA 1
ATOM 2479 C C . ARG B 1 98 ? -3.311 -24.859 -4.07 1 94.5 98 ARG B C 1
ATOM 2481 O O . ARG B 1 98 ? -2.76 -25.609 -4.887 1 94.5 98 ARG B O 1
ATOM 2488 N N . ILE B 1 99 ? -3.596 -23.656 -4.324 1 94.88 99 ILE B N 1
ATOM 2489 C CA . ILE B 1 99 ? -3.424 -23.031 -5.633 1 94.88 99 ILE B CA 1
ATOM 2490 C C . ILE B 1 99 ? -1.941 -23.016 -6.004 1 94.88 99 ILE B C 1
ATOM 2492 O O . ILE B 1 99 ? -1.568 -23.375 -7.117 1 94.88 99 ILE B O 1
ATOM 2496 N N . LEU B 1 100 ? -1.101 -22.641 -5.086 1 95.06 100 LEU B N 1
ATOM 2497 C CA . LEU B 1 100 ? 0.333 -22.562 -5.344 1 95.06 100 LEU B CA 1
ATOM 2498 C C . LEU B 1 100 ? 0.92 -23.953 -5.559 1 95.06 100 LEU B C 1
ATOM 2500 O O . LEU B 1 100 ? 1.825 -24.141 -6.375 1 95.06 100 LEU B O 1
ATOM 2504 N N . THR B 1 101 ? 0.413 -24.891 -4.793 1 93.5 101 THR B N 1
ATOM 2505 C CA . THR B 1 101 ? 0.857 -26.266 -4.977 1 93.5 101 THR B CA 1
ATOM 2506 C C . THR B 1 101 ? 0.471 -26.781 -6.363 1 93.5 101 THR B C 1
ATOM 2508 O O . THR B 1 101 ? 1.268 -27.438 -7.027 1 93.5 101 THR B O 1
ATOM 2511 N N . GLU B 1 102 ? -0.703 -26.453 -6.766 1 90.75 102 GLU B N 1
ATOM 2512 C CA . GLU B 1 102 ? -1.156 -26.844 -8.102 1 90.75 102 GLU B CA 1
ATOM 2513 C C . GLU B 1 102 ? -0.325 -26.172 -9.188 1 90.75 102 GLU B C 1
ATOM 2515 O O . GLU B 1 102 ? 0.001 -26.781 -10.203 1 90.75 102 GLU B O 1
ATOM 2520 N N . LEU B 1 103 ? -0.007 -24.984 -8.969 1 91.5 103 LEU B N 1
ATOM 2521 C CA . LEU B 1 103 ? 0.696 -24.188 -9.969 1 91.5 103 LEU B CA 1
ATOM 2522 C C . LEU B 1 103 ? 2.172 -24.562 -10.031 1 91.5 103 LEU B C 1
ATOM 2524 O O . LEU B 1 103 ? 2.736 -24.703 -11.117 1 91.5 103 LEU B O 1
ATOM 2528 N N . PHE B 1 104 ? 2.779 -24.844 -8.844 1 91.69 104 PHE B N 1
ATOM 2529 C CA . PHE B 1 104 ? 4.234 -24.969 -8.82 1 91.69 104 PHE B CA 1
ATOM 2530 C C . PHE B 1 104 ? 4.656 -26.359 -8.398 1 91.69 104 PHE B C 1
ATOM 2532 O O . PHE B 1 104 ? 5.848 -26.688 -8.383 1 91.69 104 PHE B O 1
ATOM 2539 N N . GLY B 1 105 ? 3.734 -27.172 -8.07 1 87.56 105 GLY B N 1
ATOM 2540 C CA . GLY B 1 105 ? 4.062 -28.531 -7.66 1 87.56 105 GLY B CA 1
ATOM 2541 C C . GLY B 1 105 ? 4.551 -29.406 -8.805 1 87.56 105 GLY B C 1
ATOM 2542 O O . GLY B 1 105 ? 4.188 -29.172 -9.961 1 87.56 105 GLY B O 1
ATOM 2543 N N . ARG B 1 106 ? 5.406 -30.359 -8.625 1 79.62 106 ARG B N 1
ATOM 2544 C CA . ARG B 1 106 ? 6 -31.25 -9.617 1 79.62 106 ARG B CA 1
ATOM 2545 C C . ARG B 1 106 ? 5.121 -32.469 -9.844 1 79.62 106 ARG B C 1
ATOM 2547 O O . ARG B 1 106 ? 4.887 -32.875 -10.992 1 79.62 106 ARG B O 1
ATOM 2554 N N . SER B 1 107 ? 4.992 -33.188 -8.812 1 71.25 107 SER B N 1
ATOM 2555 C CA . SER B 1 107 ? 4.23 -34.438 -8.922 1 71.25 107 SER B CA 1
ATOM 2556 C C . SER B 1 107 ? 3.137 -34.5 -7.859 1 71.25 107 SER B C 1
ATOM 2558 O O . SER B 1 107 ? 3.197 -33.781 -6.848 1 71.25 107 SER B O 1
ATOM 2560 N N . SER B 1 108 ? 2.105 -35.125 -8.234 1 65.94 108 SER B N 1
ATOM 2561 C CA . SER B 1 108 ? 1.004 -35.312 -7.301 1 65.94 108 SER B CA 1
ATOM 2562 C C . SER B 1 108 ? 1.508 -35.844 -5.957 1 65.94 108 SER B C 1
ATOM 2564 O O . SER B 1 108 ? 0.944 -35.5 -4.91 1 65.94 108 SER B O 1
ATOM 2566 N N . ASN B 1 109 ? 2.525 -36.562 -6.008 1 59.97 109 ASN B N 1
ATOM 2567 C CA . ASN B 1 109 ? 3.025 -37.188 -4.793 1 59.97 109 ASN B CA 1
ATOM 2568 C C . ASN B 1 109 ? 3.723 -36.188 -3.879 1 59.97 109 ASN B C 1
ATOM 2570 O O . ASN B 1 109 ? 3.746 -36.375 -2.66 1 59.97 109 ASN B O 1
ATOM 2574 N N . ASP B 1 110 ? 4.184 -35.156 -4.363 1 67.25 110 ASP B N 1
ATOM 2575 C CA . ASP B 1 110 ? 4.973 -34.188 -3.623 1 67.25 110 ASP B CA 1
ATOM 2576 C C . ASP B 1 110 ? 4.117 -33 -3.193 1 67.25 110 ASP B C 1
ATOM 2578 O O . ASP B 1 110 ? 4.586 -32.094 -2.477 1 67.25 110 ASP B O 1
ATOM 2582 N N . GLU B 1 111 ? 2.912 -33.125 -3.482 1 69.94 111 GLU B N 1
ATOM 2583 C CA . GLU B 1 111 ? 2.055 -31.938 -3.311 1 69.94 111 GLU B CA 1
ATOM 2584 C C . GLU B 1 111 ? 1.777 -31.672 -1.833 1 69.94 111 GLU B C 1
ATOM 2586 O O . GLU B 1 111 ? 1.715 -30.516 -1.407 1 69.94 111 GLU B O 1
ATOM 2591 N N . ARG B 1 112 ? 1.61 -32.812 -1.155 1 69.75 112 ARG B N 1
ATOM 2592 C CA . ARG B 1 112 ? 1.348 -32.625 0.269 1 69.75 112 ARG B CA 1
ATOM 2593 C C . ARG B 1 112 ? 2.521 -31.922 0.957 1 69.75 112 ARG B C 1
ATOM 2595 O O . ARG B 1 112 ? 2.328 -31 1.742 1 69.75 112 ARG B O 1
ATOM 2602 N N . ALA B 1 113 ? 3.654 -32.406 0.651 1 70.69 113 ALA B N 1
ATOM 2603 C CA . ALA B 1 113 ? 4.852 -31.844 1.264 1 70.69 113 ALA B CA 1
ATOM 2604 C C . ALA B 1 113 ? 5.031 -30.391 0.858 1 70.69 113 ALA B C 1
ATOM 2606 O O . ALA B 1 113 ? 5.371 -29.547 1.69 1 70.69 113 ALA B O 1
ATOM 2607 N N . LEU B 1 114 ? 4.738 -30.109 -0.327 1 75.5 114 LEU B N 1
ATOM 2608 C CA . LEU B 1 114 ? 4.895 -28.75 -0.836 1 75.5 114 LEU B CA 1
ATOM 2609 C C . LEU B 1 114 ? 3.883 -27.797 -0.195 1 75.5 114 LEU B C 1
ATOM 2611 O O . LEU B 1 114 ? 4.211 -26.656 0.13 1 75.5 114 LEU B O 1
ATOM 2615 N N . ASN B 1 115 ? 2.76 -28.391 -0.04 1 78.31 115 ASN B N 1
ATOM 2616 C CA . ASN B 1 115 ? 1.69 -27.578 0.532 1 78.31 115 ASN B CA 1
ATOM 2617 C C . ASN B 1 115 ? 2.061 -27.062 1.918 1 78.31 115 ASN B C 1
ATOM 2619 O O . ASN B 1 115 ? 1.664 -25.953 2.299 1 78.31 115 ASN B O 1
ATOM 2623 N N . GLN B 1 116 ? 2.881 -27.781 2.525 1 80 116 GLN B N 1
ATOM 2624 C CA . GLN B 1 116 ? 3.266 -27.422 3.887 1 80 116 GLN B CA 1
ATOM 2625 C C . GLN B 1 116 ? 4.391 -26.391 3.883 1 80 116 GLN B C 1
ATOM 2627 O O . GLN B 1 116 ? 4.672 -25.766 4.91 1 80 116 GLN B O 1
ATOM 2632 N N . GLN B 1 117 ? 4.848 -26.188 2.719 1 84 117 GLN B N 1
ATOM 2633 C CA . GLN B 1 117 ? 6.016 -25.328 2.648 1 84 117 GLN B CA 1
ATOM 2634 C C . GLN B 1 117 ? 5.605 -23.859 2.508 1 84 117 GLN B C 1
ATOM 2636 O O . GLN B 1 117 ? 6.383 -22.953 2.83 1 84 117 GLN B O 1
ATOM 2641 N N . TRP B 1 118 ? 4.391 -23.719 2.045 1 90.62 118 TRP B N 1
ATOM 2642 C CA . TRP B 1 118 ? 3.941 -22.344 1.864 1 90.62 118 TRP B CA 1
ATOM 2643 C C . TRP B 1 118 ? 3.615 -21.703 3.205 1 90.62 118 TRP B C 1
ATOM 2645 O O . TRP B 1 118 ? 2.816 -22.234 3.98 1 90.62 118 TRP B O 1
ATOM 2655 N N . LYS B 1 119 ? 4.238 -20.641 3.551 1 93.19 119 LYS B N 1
ATOM 2656 C CA . LYS B 1 119 ? 3.955 -19.891 4.773 1 93.19 119 LYS B CA 1
ATOM 2657 C C . LYS B 1 119 ? 3.334 -18.547 4.453 1 93.19 119 LYS B C 1
ATOM 2659 O O . LYS B 1 119 ? 4 -17.656 3.904 1 93.19 119 LYS B O 1
ATOM 2664 N N . VAL B 1 120 ? 2.09 -18.453 4.77 1 94.25 120 VAL B N 1
ATOM 2665 C CA . VAL B 1 120 ? 1.409 -17.172 4.562 1 94.25 120 VAL B CA 1
ATOM 2666 C C . VAL B 1 120 ? 1.758 -16.219 5.695 1 94.25 120 VAL B C 1
ATOM 2668 O O . VAL B 1 120 ? 1.494 -16.5 6.867 1 94.25 120 VAL B O 1
ATOM 2671 N N . ALA B 1 121 ? 2.336 -15.133 5.383 1 91.88 121 ALA B N 1
ATOM 2672 C CA . ALA B 1 121 ? 2.795 -14.18 6.391 1 91.88 121 ALA B CA 1
ATOM 2673 C C . ALA B 1 121 ? 1.663 -13.25 6.82 1 91.88 121 ALA B C 1
ATOM 2675 O O . ALA B 1 121 ? 1.42 -13.07 8.016 1 91.88 121 ALA B O 1
ATOM 2676 N N . GLU B 1 122 ? 0.982 -12.68 5.875 1 92.5 122 GLU B N 1
ATOM 2677 C CA . GLU B 1 122 ? -0.056 -11.703 6.188 1 92.5 122 GLU B CA 1
ATOM 2678 C C . GLU B 1 122 ? -0.854 -11.328 4.941 1 92.5 122 GLU B C 1
ATOM 2680 O O . GLU B 1 122 ? -0.373 -11.484 3.82 1 92.5 122 GLU B O 1
ATOM 2685 N N . ALA B 1 123 ? -2.076 -10.914 5.16 1 95.38 123 ALA B N 1
ATOM 2686 C CA . ALA B 1 123 ? -2.838 -10.258 4.102 1 95.38 123 ALA B CA 1
ATOM 2687 C C . ALA B 1 123 ? -2.41 -8.797 3.938 1 95.38 123 ALA B C 1
ATOM 2689 O O . ALA B 1 123 ? -2.51 -8.008 4.879 1 95.38 123 ALA B O 1
ATOM 2690 N N . ILE B 1 124 ? -2.041 -8.422 2.775 1 95.88 124 ILE B N 1
ATOM 2691 C CA . ILE B 1 124 ? -1.411 -7.113 2.656 1 95.88 124 ILE B CA 1
ATOM 2692 C C . ILE B 1 124 ? -2.299 -6.188 1.829 1 95.88 124 ILE B C 1
ATOM 2694 O O . ILE B 1 124 ? -1.972 -5.016 1.634 1 95.88 124 ILE B O 1
ATOM 2698 N N . GLY B 1 125 ? -3.4 -6.699 1.343 1 96.44 125 GLY B N 1
ATOM 2699 C CA . GLY B 1 125 ? -4.305 -5.844 0.591 1 96.44 125 GLY B CA 1
ATOM 2700 C C . GLY B 1 125 ? -5.543 -6.57 0.099 1 96.44 125 GLY B C 1
ATOM 2701 O O . GLY B 1 125 ? -5.582 -7.801 0.081 1 96.44 125 GLY B O 1
ATOM 2702 N N . ASN B 1 126 ? -6.504 -5.805 -0.297 1 97.12 126 ASN B N 1
ATOM 2703 C CA . ASN B 1 126 ? -7.758 -6.27 -0.877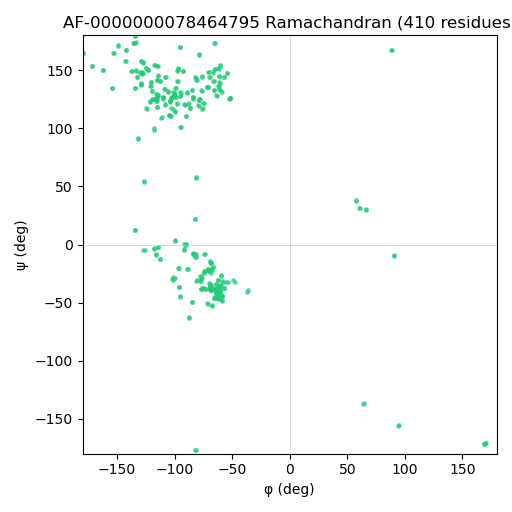 1 97.12 126 ASN B CA 1
ATOM 2704 C C . ASN B 1 126 ? -8.133 -5.465 -2.121 1 97.12 126 ASN B C 1
ATOM 2706 O O . ASN B 1 126 ? -7.973 -4.246 -2.148 1 97.12 126 ASN B O 1
ATOM 2710 N N . TRP B 1 127 ? -8.508 -6.18 -3.064 1 98 127 TRP B N 1
ATOM 2711 C CA . TRP B 1 127 ? -9.016 -5.559 -4.281 1 98 127 TRP B CA 1
ATOM 2712 C C . TRP B 1 127 ? -10.43 -6.043 -4.594 1 98 127 TRP B C 1
ATOM 2714 O O . TRP B 1 127 ? -10.781 -7.184 -4.277 1 98 127 TRP B O 1
ATOM 2724 N N . TRP B 1 128 ? -11.195 -5.199 -5.219 1 97.81 128 TRP B N 1
ATOM 2725 C CA . TRP B 1 128 ? -12.602 -5.488 -5.488 1 97.81 128 TRP B CA 1
ATOM 2726 C C . TRP B 1 128 ? -12.93 -5.262 -6.961 1 97.81 128 TRP B C 1
ATOM 2728 O O . TRP B 1 128 ? -12.469 -4.293 -7.566 1 97.81 128 TRP B O 1
ATOM 2738 N N . ARG B 1 129 ? -13.68 -6.172 -7.449 1 97.94 129 ARG B N 1
ATOM 2739 C CA . ARG B 1 129 ? -14.289 -6.016 -8.766 1 97.94 129 ARG B CA 1
ATOM 2740 C C . ARG B 1 129 ? -15.781 -5.695 -8.641 1 97.94 129 ARG B C 1
ATOM 2742 O O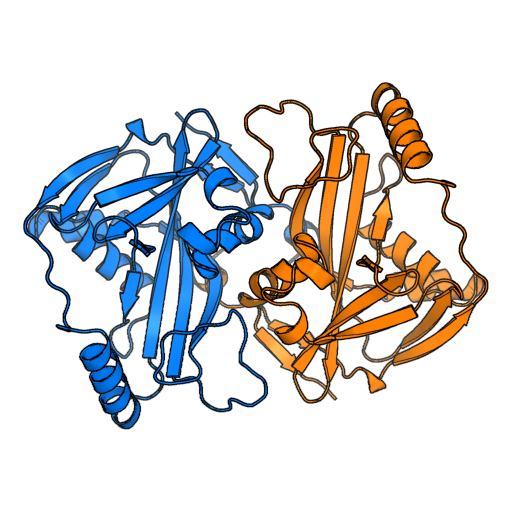 . ARG B 1 129 ? -16.562 -6.539 -8.203 1 97.94 129 ARG B O 1
ATOM 2749 N N . PRO B 1 130 ? -16.156 -4.492 -9.008 1 96.69 130 PRO B N 1
ATOM 2750 C CA . PRO B 1 130 ? -17.547 -4.086 -8.758 1 96.69 130 PRO B CA 1
ATOM 2751 C C . PRO B 1 130 ? -18.531 -4.684 -9.758 1 96.69 130 PRO B C 1
ATOM 2753 O O . PRO B 1 130 ? -19.703 -4.875 -9.438 1 96.69 130 PRO B O 1
ATOM 2756 N N . ASN B 1 131 ? -18.031 -4.98 -10.984 1 95.94 131 ASN B N 1
ATOM 2757 C CA . ASN B 1 131 ? -18.891 -5.43 -12.07 1 95.94 131 ASN B CA 1
ATOM 2758 C C . ASN B 1 131 ? -18.312 -6.645 -12.789 1 95.94 131 ASN B C 1
ATOM 2760 O O . ASN B 1 131 ? -17.203 -7.094 -12.461 1 95.94 131 ASN B O 1
ATOM 2764 N N . PHE B 1 132 ? -19.109 -7.164 -13.695 1 96.06 132 PHE B N 1
ATOM 2765 C CA . PHE B 1 132 ? -18.656 -8.281 -14.508 1 96.06 132 PHE B CA 1
ATOM 2766 C C . PHE B 1 132 ? -17.797 -7.785 -15.672 1 96.06 132 PHE B C 1
ATOM 2768 O O . PHE B 1 132 ? -18.125 -8.016 -16.844 1 96.06 132 PHE B O 1
ATOM 2775 N N . ASP B 1 133 ? -16.719 -7.062 -15.25 1 94.25 133 ASP B N 1
ATOM 2776 C CA . ASP B 1 133 ? -15.766 -6.508 -16.203 1 94.25 133 ASP B CA 1
ATOM 2777 C C . ASP B 1 133 ? -14.367 -6.438 -15.602 1 94.25 133 ASP B C 1
ATOM 2779 O O . ASP B 1 133 ? -14.172 -6.738 -14.422 1 94.25 133 ASP B O 1
ATOM 2783 N N . PRO B 1 134 ? -13.352 -6.145 -16.297 1 93.31 134 PRO B N 1
ATOM 2784 C CA . PRO B 1 134 ? -11.953 -6.336 -15.914 1 93.31 134 PRO B CA 1
ATOM 2785 C C . PRO B 1 134 ? -11.516 -5.395 -14.789 1 93.31 134 PRO B C 1
ATOM 2787 O O . PRO B 1 134 ? -10.734 -5.785 -13.922 1 93.31 134 PRO B O 1
ATOM 2790 N N . PRO B 1 135 ? -11.969 -4.195 -14.664 1 94.38 135 PRO B N 1
ATOM 2791 C CA . PRO B 1 135 ? -11.367 -3.275 -13.695 1 94.38 135 PRO B CA 1
ATOM 2792 C C . PRO B 1 135 ? -11.578 -3.727 -12.25 1 94.38 135 PRO B C 1
ATOM 2794 O O . PRO B 1 135 ? -12.641 -4.242 -11.906 1 94.38 135 PRO B O 1
ATOM 2797 N N . ARG B 1 136 ? -10.547 -3.535 -11.492 1 97.06 136 ARG B N 1
ATOM 2798 C CA . ARG B 1 136 ? -10.547 -3.762 -10.047 1 97.06 136 ARG B CA 1
ATOM 2799 C C . ARG B 1 136 ? -10.039 -2.535 -9.305 1 97.06 136 ARG B C 1
ATOM 2801 O O . ARG B 1 136 ? -9.305 -1.723 -9.867 1 97.06 136 ARG B O 1
ATOM 2808 N N . TYR B 1 137 ? -10.43 -2.455 -8.062 1 97.56 137 TYR B N 1
ATOM 2809 C CA . TYR B 1 137 ? -10.031 -1.306 -7.254 1 97.56 137 TYR B CA 1
ATOM 2810 C C . TYR B 1 137 ? -9.625 -1.74 -5.852 1 97.56 137 TYR B C 1
ATOM 2812 O O . TYR B 1 137 ? -10.164 -2.707 -5.312 1 97.56 137 TYR B O 1
ATOM 2820 N N . PRO B 1 138 ? -8.727 -1.062 -5.207 1 97.69 138 PRO B N 1
ATOM 2821 C CA . PRO B 1 138 ? -8.328 -1.383 -3.834 1 97.69 138 PRO B CA 1
ATOM 2822 C C . PRO B 1 138 ? -9.281 -0.805 -2.791 1 97.69 138 PRO B C 1
ATOM 2824 O O . PRO B 1 138 ? -8.867 -0.494 -1.672 1 97.69 138 PRO B O 1
ATOM 2827 N N . TYR B 1 139 ? -10.492 -0.507 -3.15 1 95.56 139 TYR B N 1
ATOM 2828 C CA . TYR B 1 139 ? -11.609 -0.058 -2.326 1 95.56 139 TYR B CA 1
ATOM 2829 C C . TYR B 1 139 ? -12.938 -0.448 -2.957 1 95.56 139 TYR B C 1
ATOM 2831 O O . TYR B 1 139 ? -12.992 -0.843 -4.125 1 95.56 139 TYR B O 1
ATOM 2839 N N . ILE B 1 140 ? -13.969 -0.384 -2.184 1 92.19 140 ILE B N 1
ATOM 2840 C CA . ILE B 1 140 ? -15.297 -0.591 -2.752 1 92.19 140 ILE B CA 1
ATOM 2841 C C . ILE B 1 140 ? -15.836 0.732 -3.287 1 92.19 140 ILE B C 1
ATOM 2843 O O . ILE B 1 140 ? -16.062 1.673 -2.521 1 92.19 140 ILE B O 1
ATOM 2847 N N . PRO B 1 141 ? -16.062 0.78 -4.559 1 88.69 141 PRO B N 1
ATOM 2848 C CA . PRO B 1 141 ? -16.609 2.021 -5.109 1 88.69 141 PRO B CA 1
ATOM 2849 C C . PRO B 1 141 ? -17.922 2.426 -4.449 1 88.69 141 PRO B C 1
ATOM 2851 O O . PRO B 1 141 ? -18.734 1.562 -4.09 1 88.69 141 PRO B O 1
ATOM 2854 N N . ALA B 1 142 ? -18.125 3.682 -4.285 1 81.62 142 ALA B N 1
ATOM 2855 C CA . ALA B 1 142 ? -19.203 4.262 -3.504 1 81.62 142 ALA B CA 1
ATOM 2856 C C . ALA B 1 142 ? -20.562 3.822 -4.047 1 81.62 142 ALA B C 1
ATOM 2858 O O . ALA B 1 142 ? -21.516 3.602 -3.277 1 81.62 142 ALA B O 1
ATOM 2859 N N . HIS B 1 143 ? -20.594 3.621 -5.297 1 84.44 143 HIS B N 1
ATOM 2860 C CA . HIS B 1 143 ? -21.891 3.355 -5.918 1 84.44 143 HIS B CA 1
ATOM 2861 C C . HIS B 1 143 ? -22.172 1.858 -5.973 1 84.44 143 HIS B C 1
ATOM 2863 O O . HIS B 1 143 ? -23.234 1.442 -6.449 1 84.44 143 HIS B O 1
ATOM 2869 N N . VAL B 1 144 ? -21.297 1.141 -5.492 1 86.06 144 VAL B N 1
ATOM 2870 C CA . VAL B 1 144 ? -21.406 -0.311 -5.578 1 86.06 144 VAL B CA 1
ATOM 2871 C C . VAL B 1 144 ? -21.828 -0.878 -4.223 1 86.06 144 VAL B C 1
ATOM 2873 O O . VAL B 1 144 ? -21.125 -0.684 -3.223 1 86.06 144 VAL B O 1
ATOM 2876 N N . THR B 1 145 ? -22.859 -1.593 -4.188 1 86 145 THR B N 1
ATOM 2877 C CA . THR B 1 145 ? -23.359 -2.191 -2.953 1 86 145 THR B CA 1
ATOM 2878 C C . THR B 1 145 ? -22.969 -3.664 -2.871 1 86 145 THR B C 1
ATOM 2880 O O . THR B 1 145 ? -22.781 -4.199 -1.776 1 86 145 THR B O 1
ATOM 2883 N N . GLN B 1 146 ? -22.828 -4.246 -4.082 1 93.19 146 GLN B N 1
ATOM 2884 C CA . GLN B 1 146 ? -22.484 -5.664 -4.094 1 93.19 146 GLN B CA 1
ATOM 2885 C C . GLN B 1 146 ? -21.328 -5.945 -5.055 1 93.19 146 GLN B C 1
ATOM 2887 O O . GLN B 1 146 ? -21.562 -6.23 -6.23 1 93.19 146 GLN B O 1
ATOM 2892 N N . PRO B 1 147 ? -20.156 -5.898 -4.562 1 96.12 147 PRO B N 1
ATOM 2893 C CA . PRO B 1 147 ? -19.047 -6.246 -5.445 1 96.12 147 PRO B CA 1
ATOM 2894 C C . PRO B 1 147 ? -19.141 -7.676 -5.973 1 96.12 147 PRO B C 1
ATOM 2896 O O . PRO B 1 147 ? -19.781 -8.531 -5.348 1 96.12 147 PRO B O 1
ATOM 2899 N N . LYS B 1 148 ? -18.547 -7.938 -7.113 1 97.94 148 LYS B N 1
ATOM 2900 C CA . LYS B 1 148 ? -18.672 -9.219 -7.801 1 97.94 148 LYS B CA 1
ATOM 2901 C C . LYS B 1 148 ? -17.484 -10.133 -7.48 1 97.94 148 LYS B C 1
ATOM 2903 O O . LYS B 1 148 ? -17.578 -11.352 -7.637 1 97.94 148 LYS B O 1
ATOM 2908 N N . GLU B 1 149 ? -16.391 -9.547 -7.02 1 97.81 149 GLU B N 1
ATOM 2909 C CA . GLU B 1 149 ? -15.211 -10.336 -6.656 1 97.81 149 GLU B CA 1
ATOM 2910 C C . GLU B 1 149 ? -14.359 -9.609 -5.621 1 97.81 149 GLU B C 1
ATOM 2912 O O . GLU B 1 149 ? -14.156 -8.398 -5.711 1 97.81 149 GLU B O 1
ATOM 2917 N N . GLN B 1 150 ? -13.953 -10.289 -4.66 1 97.19 150 GLN B N 1
ATOM 2918 C CA . GLN B 1 150 ? -12.914 -9.844 -3.734 1 97.19 150 GLN B CA 1
ATOM 2919 C C . GLN B 1 150 ? -11.633 -10.648 -3.926 1 97.19 150 GLN B C 1
ATOM 2921 O O . GLN B 1 150 ? -11.656 -11.875 -3.945 1 97.19 150 GLN B O 1
ATOM 2926 N N . THR B 1 151 ? -10.562 -9.992 -4.113 1 98.06 151 THR B N 1
ATOM 2927 C CA . THR B 1 151 ? -9.25 -10.617 -4.223 1 98.06 151 THR B CA 1
ATOM 2928 C C . THR B 1 151 ? -8.352 -10.195 -3.064 1 98.06 151 THR B C 1
ATOM 2930 O O . THR B 1 151 ? -8.039 -9.016 -2.914 1 98.06 151 THR B O 1
ATOM 2933 N N . LYS B 1 152 ? -7.961 -11.133 -2.303 1 97.56 152 LYS B N 1
ATOM 2934 C CA . LYS B 1 152 ? -7.051 -10.859 -1.196 1 97.56 152 LYS B CA 1
ATOM 2935 C C . LYS B 1 152 ? -5.602 -11.109 -1.6 1 97.56 152 LYS B C 1
ATOM 2937 O O . LYS B 1 152 ? -5.289 -12.148 -2.189 1 97.56 152 LYS B O 1
ATOM 2942 N N . LEU B 1 153 ? -4.758 -10.133 -1.372 1 98.12 153 LEU B N 1
ATOM 2943 C CA . LEU B 1 153 ? -3.322 -10.273 -1.595 1 98.12 153 LEU B CA 1
ATOM 2944 C C . LEU B 1 153 ? -2.631 -10.828 -0.353 1 98.12 153 LEU B C 1
ATOM 2946 O O . LEU B 1 153 ? -2.701 -10.227 0.721 1 98.12 153 LEU B O 1
ATOM 2950 N N . LEU B 1 154 ? -1.985 -11.93 -0.507 1 97.75 154 LEU B N 1
ATOM 2951 C CA . LEU B 1 154 ? -1.336 -12.594 0.616 1 97.75 154 LEU B CA 1
ATOM 2952 C C . LEU B 1 154 ? 0.176 -12.641 0.421 1 97.75 154 LEU B C 1
ATOM 2954 O O . LEU B 1 154 ? 0.66 -13.07 -0.629 1 97.75 154 LEU B O 1
ATOM 2958 N N . LEU B 1 155 ? 0.876 -12.141 1.381 1 97.19 155 LEU B N 1
ATOM 2959 C CA . LEU B 1 155 ? 2.328 -12.289 1.384 1 97.19 155 LEU B CA 1
ATOM 2960 C C . LEU B 1 155 ? 2.73 -13.703 1.781 1 97.19 155 LEU B C 1
ATOM 2962 O O . LEU B 1 155 ? 2.426 -14.156 2.889 1 97.19 155 LEU B O 1
ATOM 2966 N N . VAL B 1 156 ? 3.381 -14.391 0.856 1 96.12 156 VAL B N 1
ATOM 2967 C CA . VAL B 1 156 ? 3.758 -15.781 1.075 1 96.12 156 VAL B CA 1
ATOM 2968 C C . VAL B 1 156 ? 5.277 -15.906 1.123 1 96.12 156 VAL B C 1
ATOM 2970 O O . VAL B 1 156 ? 5.977 -15.422 0.228 1 96.12 156 VAL B O 1
ATOM 2973 N N . GLN B 1 157 ? 5.77 -16.516 2.133 1 93.88 157 GLN B N 1
ATOM 2974 C CA . GLN B 1 157 ? 7.203 -16.703 2.311 1 93.88 157 GLN B CA 1
ATOM 2975 C C . GLN B 1 157 ? 7.629 -18.094 1.833 1 93.88 157 GLN B C 1
ATOM 2977 O O . GLN B 1 157 ? 6.926 -19.078 2.07 1 93.88 157 GLN B O 1
ATOM 2982 N N . LEU B 1 158 ? 8.766 -18.109 1.208 1 93.25 158 LEU B N 1
ATOM 2983 C CA . LEU B 1 158 ? 9.312 -19.359 0.695 1 93.25 158 LEU B CA 1
ATOM 2984 C C . LEU B 1 158 ? 10.25 -20 1.714 1 93.25 158 LEU B C 1
ATOM 2986 O O . LEU B 1 158 ? 10.836 -19.297 2.549 1 93.25 158 LEU B O 1
ATOM 2990 N N . PRO B 1 159 ? 10.281 -21.312 1.658 1 91.19 159 PRO B N 1
ATOM 2991 C CA . PRO B 1 159 ? 11.328 -21.953 2.451 1 91.19 159 PRO B CA 1
ATOM 2992 C C . PRO B 1 159 ? 12.734 -21.641 1.941 1 91.19 159 PRO B C 1
ATOM 2994 O O . PRO B 1 159 ? 12.883 -20.984 0.906 1 91.19 159 PRO B O 1
ATOM 2997 N N . GLN B 1 160 ? 13.695 -22.062 2.656 1 93.75 160 GLN B N 1
ATOM 2998 C CA . GLN B 1 160 ? 15.078 -21.734 2.307 1 93.75 160 GLN B CA 1
ATOM 2999 C C . GLN B 1 160 ? 15.422 -22.25 0.908 1 93.75 160 GLN B C 1
ATOM 3001 O O . GLN B 1 160 ? 16.141 -21.578 0.157 1 93.75 160 GLN B O 1
ATOM 3006 N N . THR B 1 161 ? 15 -23.469 0.669 1 92.25 161 THR B N 1
ATOM 3007 C CA . THR B 1 161 ? 15.164 -24.062 -0.656 1 92.25 161 THR B CA 1
ATOM 3008 C C . THR B 1 161 ? 13.875 -24.734 -1.116 1 92.25 161 THR B C 1
ATOM 3010 O O . THR B 1 161 ? 13.047 -25.125 -0.293 1 92.25 161 THR B O 1
ATOM 3013 N N . ALA B 1 162 ? 13.758 -24.703 -2.373 1 89.44 162 ALA B N 1
ATOM 3014 C CA . ALA B 1 162 ? 12.602 -25.406 -2.93 1 89.44 162 ALA B CA 1
ATOM 3015 C C . ALA B 1 162 ? 12.789 -25.672 -4.422 1 89.44 162 ALA B C 1
ATOM 3017 O O . ALA B 1 162 ? 13.531 -24.953 -5.098 1 89.44 162 ALA B O 1
ATOM 3018 N N . LEU B 1 163 ? 12.164 -26.781 -4.816 1 89.06 163 LEU B N 1
ATOM 3019 C CA . LEU B 1 163 ? 12.086 -27.125 -6.234 1 89.06 163 LEU B CA 1
ATOM 3020 C C . LEU B 1 163 ? 10.672 -26.938 -6.766 1 89.06 163 LEU B C 1
ATOM 3022 O O . LEU B 1 163 ? 9.727 -27.547 -6.262 1 89.06 163 LEU B O 1
ATOM 3026 N N . PHE B 1 164 ? 10.586 -26.078 -7.754 1 89.06 164 PHE B N 1
ATOM 3027 C CA . PHE B 1 164 ? 9.273 -25.781 -8.328 1 89.06 164 PHE B CA 1
ATOM 3028 C C . PHE B 1 164 ? 9.203 -26.25 -9.773 1 89.06 164 PHE B C 1
ATOM 3030 O O . PHE B 1 164 ? 10.234 -26.516 -10.398 1 89.06 164 PHE B O 1
ATOM 3037 N N . ALA B 1 165 ? 8.07 -26.531 -10.219 1 92.88 165 ALA B N 1
ATOM 3038 C CA . ALA B 1 165 ? 7.801 -26.781 -11.633 1 92.88 165 ALA B CA 1
ATOM 3039 C C . ALA B 1 165 ? 6.762 -25.812 -12.18 1 92.88 165 ALA B C 1
ATOM 3041 O O . ALA B 1 165 ? 5.66 -25.688 -11.633 1 92.88 165 ALA B O 1
ATOM 3042 N N . VAL B 1 166 ? 7.113 -25.109 -13.195 1 93.12 166 VAL B N 1
ATOM 3043 C CA . VAL B 1 166 ? 6.242 -24.078 -13.773 1 93.12 166 VAL B CA 1
ATOM 3044 C C . VAL B 1 166 ? 5.578 -24.625 -15.031 1 93.12 166 VAL B C 1
ATOM 3046 O O . VAL B 1 166 ? 6.242 -25.219 -15.891 1 93.12 166 VAL B O 1
ATOM 3049 N N . PRO B 1 167 ? 4.277 -24.453 -15.109 1 93.12 167 PRO B N 1
ATOM 3050 C CA . PRO B 1 167 ? 3.613 -24.875 -16.344 1 93.12 167 PRO B CA 1
ATOM 3051 C C . PRO B 1 167 ? 4.223 -24.25 -17.594 1 93.12 167 PRO B C 1
ATOM 3053 O O . PRO B 1 167 ? 4.59 -23.062 -17.562 1 93.12 167 PRO B O 1
ATOM 3056 N N . ASN B 1 168 ? 4.207 -24.984 -18.703 1 93.19 168 ASN B N 1
ATOM 3057 C CA . ASN B 1 168 ? 4.914 -24.609 -19.922 1 93.19 168 ASN B CA 1
ATOM 3058 C C . ASN B 1 168 ? 4.297 -23.375 -20.562 1 93.19 168 ASN B C 1
ATOM 3060 O O . ASN B 1 168 ? 4.957 -22.672 -21.344 1 93.19 168 ASN B O 1
ATOM 3064 N N . ASN B 1 169 ? 3.105 -23.109 -20.25 1 91.88 169 ASN B N 1
ATOM 3065 C CA . ASN B 1 169 ? 2.459 -21.969 -20.875 1 91.88 169 ASN B CA 1
ATOM 3066 C C . ASN B 1 169 ? 2.672 -20.688 -20.062 1 91.88 169 ASN B C 1
ATOM 3068 O O . ASN B 1 169 ? 2.16 -19.625 -20.422 1 91.88 169 ASN B O 1
ATOM 3072 N N . TYR B 1 170 ? 3.336 -20.781 -19.016 1 92.75 170 TYR B N 1
ATOM 3073 C CA . TYR B 1 170 ? 3.734 -19.625 -18.203 1 92.75 170 TYR B CA 1
ATOM 3074 C C . TYR B 1 170 ? 5.254 -19.5 -18.156 1 92.75 170 TYR B C 1
ATOM 3076 O O . TYR B 1 170 ? 5.973 -20.453 -18.438 1 92.75 170 TYR B O 1
ATOM 3084 N N . LYS B 1 171 ? 5.652 -18.344 -17.938 1 94.38 171 LYS B N 1
ATOM 3085 C CA . LYS B 1 171 ? 7.035 -18.078 -17.531 1 94.38 171 LYS B CA 1
ATOM 3086 C C . LYS B 1 171 ? 7.094 -17.422 -16.156 1 94.38 171 LYS B C 1
ATOM 3088 O O . LYS B 1 171 ? 6.398 -16.438 -15.914 1 94.38 171 LYS B O 1
ATOM 3093 N N . LEU B 1 172 ? 7.828 -18.047 -15.328 1 95.62 172 LEU B N 1
ATOM 3094 C CA . LEU B 1 172 ? 8.031 -17.438 -14.016 1 95.62 172 LEU B CA 1
ATOM 3095 C C . LEU B 1 172 ? 9.164 -16.422 -14.055 1 95.62 172 LEU B C 1
ATOM 3097 O O . LEU B 1 172 ? 10.281 -16.734 -14.477 1 95.62 172 LEU B O 1
ATOM 3101 N N . VAL B 1 173 ? 8.898 -15.234 -13.633 1 96.06 173 VAL B N 1
ATOM 3102 C CA . VAL B 1 173 ? 9.914 -14.195 -13.656 1 96.06 173 VAL B CA 1
ATOM 3103 C C . VAL B 1 173 ? 10.008 -13.539 -12.273 1 96.06 173 VAL B C 1
ATOM 3105 O O . VAL B 1 173 ? 9.016 -13.469 -11.547 1 96.06 173 VAL B O 1
ATOM 3108 N N . ALA B 1 174 ? 11.148 -13.148 -11.922 1 97.62 174 ALA B N 1
ATOM 3109 C CA . ALA B 1 174 ? 11.398 -12.344 -10.727 1 97.62 174 ALA B CA 1
ATOM 3110 C C . ALA B 1 174 ? 11.641 -10.883 -11.086 1 97.62 174 ALA B C 1
ATOM 3112 O O . ALA B 1 174 ? 12.68 -10.547 -11.672 1 97.62 174 ALA B O 1
ATOM 3113 N N . ALA B 1 175 ? 10.727 -10.047 -10.75 1 97.81 175 ALA B N 1
ATOM 3114 C CA . ALA B 1 175 ? 10.844 -8.625 -11.078 1 97.81 175 ALA B CA 1
ATOM 3115 C C . ALA B 1 175 ? 11.25 -7.809 -9.852 1 97.81 175 ALA B C 1
ATOM 3117 O O . ALA B 1 175 ? 10.625 -7.922 -8.797 1 97.81 175 ALA B O 1
ATOM 3118 N N . PRO B 1 176 ? 12.312 -7.035 -9.992 1 97.75 176 PRO B N 1
ATOM 3119 C CA . PRO B 1 176 ? 12.68 -6.188 -8.859 1 97.75 176 PRO B CA 1
ATOM 3120 C C . PRO B 1 176 ? 11.625 -5.133 -8.539 1 97.75 176 PRO B C 1
ATOM 3122 O O . PRO B 1 176 ? 10.953 -4.637 -9.453 1 97.75 176 PRO B O 1
ATOM 3125 N N . VAL B 1 177 ? 11.516 -4.723 -7.32 1 97.31 177 VAL B N 1
ATOM 3126 C CA . VAL B 1 177 ? 10.469 -3.801 -6.875 1 97.31 177 VAL B CA 1
ATOM 3127 C C . VAL B 1 177 ? 10.617 -2.465 -7.598 1 97.31 177 VAL B C 1
ATOM 3129 O O . VAL B 1 177 ? 9.625 -1.795 -7.883 1 97.31 177 VAL B O 1
ATOM 3132 N N . PHE B 1 178 ? 11.812 -2.051 -7.965 1 96.25 178 PHE B N 1
ATOM 3133 C CA . PHE B 1 178 ? 12.008 -0.745 -8.586 1 96.25 178 PHE B CA 1
ATOM 3134 C C . PHE B 1 178 ? 11.5 -0.745 -10.023 1 96.25 178 PHE B C 1
ATOM 3136 O O . PHE B 1 178 ? 11.258 0.316 -10.602 1 96.25 178 PHE B O 1
ATOM 3143 N N . GLU B 1 179 ? 11.414 -1.932 -10.625 1 96.94 179 GLU B N 1
ATOM 3144 C CA . GLU B 1 179 ? 10.844 -2.031 -11.961 1 96.94 179 GLU B CA 1
ATOM 3145 C C . GLU B 1 179 ? 9.32 -1.955 -11.922 1 96.94 179 GLU B C 1
ATOM 3147 O O . GLU B 1 179 ? 8.688 -1.473 -12.859 1 96.94 179 GLU B O 1
ATOM 3152 N N . LEU B 1 180 ? 8.766 -2.439 -10.859 1 97.81 180 LEU B N 1
ATOM 3153 C CA . LEU B 1 180 ? 7.312 -2.479 -10.711 1 97.81 180 LEU B CA 1
ATOM 3154 C C . LEU B 1 180 ? 6.758 -1.093 -10.398 1 97.81 180 LEU B C 1
ATOM 3156 O O . LEU B 1 180 ? 5.727 -0.693 -10.938 1 97.81 180 LEU B O 1
ATOM 3160 N N . PHE B 1 181 ? 7.48 -0.326 -9.609 1 97.38 181 PHE B N 1
ATOM 3161 C CA . PHE B 1 181 ? 6.992 0.947 -9.086 1 97.38 181 PHE B CA 1
ATOM 3162 C C . PHE B 1 181 ? 6.742 1.933 -10.227 1 97.38 181 PHE B C 1
ATOM 3164 O O . PHE B 1 181 ? 7.605 2.131 -11.086 1 97.38 181 PHE B O 1
ATOM 3171 N N . ASP B 1 182 ? 5.477 2.486 -10.156 1 93.81 182 ASP B N 1
ATOM 3172 C CA . ASP B 1 182 ? 5.051 3.5 -11.117 1 93.81 182 ASP B CA 1
ATOM 3173 C C . ASP B 1 182 ? 5.086 2.957 -12.547 1 93.81 182 ASP B C 1
ATOM 3175 O O . ASP B 1 182 ? 5.453 3.674 -13.477 1 93.81 182 ASP B O 1
ATOM 3179 N N . ASN B 1 183 ? 4.84 1.624 -12.742 1 95.94 183 ASN B N 1
ATOM 3180 C CA . ASN B 1 183 ? 4.871 0.979 -14.055 1 95.94 183 ASN B CA 1
ATOM 3181 C C . ASN B 1 183 ? 3.578 0.213 -14.328 1 95.94 183 ASN B C 1
ATOM 3183 O O . ASN B 1 183 ? 3.615 -0.959 -14.703 1 95.94 183 ASN B O 1
ATOM 3187 N N . SER B 1 184 ? 2.475 0.991 -14.188 1 95.12 184 SER B N 1
ATOM 3188 C CA . SER B 1 184 ? 1.176 0.355 -14.383 1 95.12 184 SER B CA 1
ATOM 3189 C C . SER B 1 184 ? 0.936 0.02 -15.852 1 95.12 184 SER B C 1
ATOM 3191 O O . SER B 1 184 ? 0.145 -0.87 -16.172 1 95.12 184 SER B O 1
ATOM 3193 N N . ALA B 1 185 ? 1.616 0.668 -16.75 1 94.62 185 ALA B N 1
ATOM 3194 C CA . ALA B 1 185 ? 1.47 0.387 -18.172 1 94.62 185 ALA B CA 1
ATOM 3195 C C . ALA B 1 185 ? 1.917 -1.035 -18.5 1 94.62 185 ALA B C 1
ATOM 3197 O O . ALA B 1 185 ? 1.284 -1.723 -19.312 1 94.62 185 ALA B O 1
ATOM 3198 N N . SER B 1 186 ? 2.945 -1.52 -17.766 1 95.5 186 SER B N 1
ATOM 3199 C CA . SER B 1 186 ? 3.514 -2.832 -18.047 1 95.5 186 SER B CA 1
ATOM 3200 C C . SER B 1 186 ? 2.912 -3.906 -17.156 1 95.5 186 SER B C 1
ATOM 3202 O O . SER B 1 186 ? 2.643 -5.02 -17.609 1 95.5 186 SER B O 1
ATOM 3204 N N . TYR B 1 187 ? 2.652 -3.516 -15.922 1 97.06 187 TYR B N 1
ATOM 3205 C CA . TYR B 1 187 ? 2.367 -4.574 -14.961 1 97.06 187 TYR B CA 1
ATOM 3206 C C . TYR B 1 187 ? 0.937 -4.469 -14.445 1 97.06 187 TYR B C 1
ATOM 3208 O O . TYR B 1 187 ? 0.461 -5.359 -13.734 1 97.06 187 TYR B O 1
ATOM 3216 N N . GLY B 1 188 ? 0.238 -3.359 -14.805 1 95.19 188 GLY B N 1
ATOM 3217 C CA . GLY B 1 188 ? -1.09 -3.125 -14.258 1 95.19 188 GLY B CA 1
ATOM 3218 C C . GLY B 1 188 ? -1.069 -2.375 -12.938 1 95.19 188 GLY B C 1
ATOM 3219 O O . GLY B 1 188 ? -0.031 -2.297 -12.281 1 95.19 188 GLY B O 1
ATOM 3220 N N . GLN B 1 189 ? -2.174 -1.905 -12.5 1 94.94 189 GLN B N 1
ATOM 3221 C CA . GLN B 1 189 ? -2.293 -1.058 -11.32 1 94.94 189 GLN B CA 1
ATOM 3222 C C . GLN B 1 189 ? -1.984 -1.843 -10.047 1 94.94 189 GLN B C 1
ATOM 3224 O O . GLN B 1 189 ? -1.308 -1.338 -9.148 1 94.94 189 GLN B O 1
ATOM 3229 N N . LEU B 1 190 ? -2.432 -3.039 -10.016 1 97.06 190 LEU B N 1
ATOM 3230 C CA . LEU B 1 190 ? -2.268 -3.84 -8.805 1 97.06 190 LEU B CA 1
ATOM 3231 C C . LEU B 1 190 ? -0.797 -4.16 -8.562 1 97.06 190 LEU B C 1
ATOM 3233 O O . LEU B 1 190 ? -0.252 -3.832 -7.508 1 97.06 190 LEU B O 1
ATOM 3237 N N . ILE B 1 191 ? -0.147 -4.684 -9.531 1 98.12 191 ILE B N 1
ATOM 3238 C CA . ILE B 1 191 ? 1.23 -5.137 -9.375 1 98.12 191 ILE B CA 1
ATOM 3239 C C . ILE B 1 191 ? 2.152 -3.934 -9.195 1 98.12 191 ILE B C 1
ATOM 3241 O O . ILE B 1 191 ? 3.105 -3.986 -8.414 1 98.12 191 ILE B O 1
ATOM 3245 N N . SER B 1 192 ? 1.879 -2.842 -9.891 1 97.5 192 SER B N 1
ATOM 3246 C CA . SER B 1 192 ? 2.725 -1.657 -9.789 1 97.5 192 SER B CA 1
ATOM 3247 C C . SER B 1 192 ? 2.609 -1.007 -8.414 1 97.5 192 SER B C 1
ATOM 3249 O O . SER B 1 192 ? 3.447 -0.183 -8.039 1 97.5 192 SER B O 1
ATOM 3251 N N . GLY B 1 193 ? 1.582 -1.36 -7.668 1 96.94 193 GLY B N 1
ATOM 3252 C CA . GLY B 1 193 ? 1.38 -0.81 -6.336 1 96.94 193 GLY B CA 1
ATOM 3253 C C . GLY B 1 193 ? 2.01 -1.651 -5.242 1 96.94 193 GLY B C 1
ATOM 3254 O O . GLY B 1 193 ? 2.076 -1.227 -4.086 1 96.94 193 GLY B O 1
ATOM 3255 N N . ILE B 1 194 ? 2.561 -2.76 -5.562 1 98.12 194 ILE B N 1
ATOM 3256 C CA . ILE B 1 194 ? 3.064 -3.715 -4.582 1 98.12 194 ILE B CA 1
ATOM 3257 C C . ILE B 1 194 ? 4.25 -3.111 -3.836 1 98.12 194 ILE B C 1
ATOM 3259 O O . ILE B 1 194 ? 4.367 -3.262 -2.617 1 98.12 194 ILE B O 1
ATOM 3263 N N . PRO B 1 195 ? 5.141 -2.34 -4.523 1 97.62 195 PRO B N 1
ATOM 3264 C CA . PRO B 1 195 ? 6.262 -1.749 -3.789 1 97.62 195 PRO B CA 1
ATOM 3265 C C . PRO B 1 195 ? 5.805 -0.877 -2.621 1 97.62 195 PRO B C 1
ATOM 3267 O O . PRO B 1 195 ? 6.426 -0.893 -1.555 1 97.62 195 PRO B O 1
ATOM 3270 N N . MET B 1 196 ? 4.734 -0.17 -2.795 1 96.62 196 MET B N 1
ATOM 3271 C CA . MET B 1 196 ? 4.223 0.666 -1.713 1 96.62 196 MET B CA 1
ATOM 3272 C C . MET B 1 196 ? 3.682 -0.191 -0.572 1 96.62 196 MET B C 1
ATOM 3274 O O . MET B 1 196 ? 3.891 0.124 0.6 1 96.62 196 MET B O 1
ATOM 3278 N N . LEU B 1 197 ? 3.025 -1.277 -0.914 1 96.94 197 LEU B N 1
ATOM 3279 C CA . LEU B 1 197 ? 2.518 -2.201 0.094 1 96.94 197 LEU B CA 1
ATOM 3280 C C . LEU B 1 197 ? 3.66 -2.793 0.914 1 96.94 197 LEU B C 1
ATOM 3282 O O . LEU B 1 197 ? 3.533 -2.973 2.127 1 96.94 197 LEU B O 1
ATOM 3286 N N . LEU B 1 198 ? 4.719 -3.012 0.27 1 97.06 198 LEU B N 1
ATOM 3287 C CA . LEU B 1 198 ? 5.844 -3.688 0.904 1 97.06 198 LEU B CA 1
ATOM 3288 C C . LEU B 1 198 ? 6.676 -2.703 1.72 1 97.06 198 LEU B C 1
ATOM 3290 O O . LEU B 1 198 ? 7.527 -3.113 2.512 1 97.06 198 LEU B O 1
ATOM 3294 N N . SER B 1 199 ? 6.41 -1.392 1.571 1 96.62 199 SER B N 1
ATOM 3295 C CA . SER B 1 199 ? 7.254 -0.354 2.152 1 96.62 199 SER B CA 1
ATOM 3296 C C . SER B 1 199 ? 7.191 -0.38 3.676 1 96.62 199 SER B C 1
ATOM 3298 O O . SER B 1 199 ? 8.07 0.166 4.348 1 96.62 199 SER B O 1
ATOM 3300 N N . ARG B 1 200 ? 6.203 -0.974 4.23 1 94.69 200 ARG B N 1
ATOM 3301 C CA . ARG B 1 200 ? 6.066 -0.99 5.684 1 94.69 200 ARG B CA 1
ATOM 3302 C C . ARG B 1 200 ? 6.906 -2.104 6.301 1 94.69 200 ARG B C 1
ATOM 3304 O O . ARG B 1 200 ? 7.047 -2.178 7.523 1 94.69 200 ARG B O 1
ATOM 3311 N N . PHE B 1 201 ? 7.488 -2.982 5.496 1 95.25 201 PHE B N 1
ATOM 3312 C CA . PHE B 1 201 ? 8.266 -4.105 6.004 1 95.25 201 PHE B CA 1
ATOM 3313 C C . PHE B 1 201 ? 9.758 -3.781 5.988 1 95.25 201 PHE B C 1
ATOM 3315 O O . PHE B 1 201 ? 10.211 -2.959 5.191 1 95.25 201 PHE B O 1
ATOM 3322 N N . ASN B 1 202 ? 10.391 -4.367 6.902 1 93.81 202 ASN B N 1
ATOM 3323 C CA . ASN B 1 202 ? 11.844 -4.488 6.832 1 93.81 202 ASN B CA 1
ATOM 3324 C C . ASN B 1 202 ? 12.266 -5.855 6.316 1 93.81 202 ASN B C 1
ATOM 3326 O O . ASN B 1 202 ? 11.719 -6.879 6.73 1 93.81 202 ASN B O 1
ATOM 3330 N N . PHE B 1 203 ? 13.227 -5.859 5.383 1 95 203 PHE B N 1
ATOM 3331 C CA . PHE B 1 203 ? 13.648 -7.117 4.777 1 95 203 PHE B CA 1
ATOM 3332 C C . PHE B 1 203 ? 15.008 -7.543 5.309 1 95 203 PHE B C 1
ATOM 3334 O O . PHE B 1 203 ? 15.898 -6.711 5.492 1 95 203 PHE B O 1
ATOM 3341 N N . GLU B 1 204 ? 15.062 -8.734 5.688 1 96.06 204 GLU B N 1
ATOM 3342 C CA . GLU B 1 204 ? 16.328 -9.391 5.98 1 96.06 204 GLU B CA 1
ATOM 3343 C C . GLU B 1 204 ? 16.766 -10.297 4.836 1 96.06 204 GLU B C 1
ATOM 3345 O O . GLU B 1 204 ? 16.078 -11.273 4.516 1 96.06 204 GLU B O 1
ATOM 3350 N N . TYR B 1 205 ? 17.875 -9.961 4.254 1 96 205 TYR B N 1
ATOM 3351 C CA . TYR B 1 205 ? 18.375 -10.719 3.111 1 96 205 TYR B CA 1
ATOM 3352 C C . TYR B 1 205 ? 19.281 -11.859 3.561 1 96 205 TYR B C 1
ATOM 3354 O O . TYR B 1 205 ? 20.422 -11.633 3.994 1 96 205 TYR B O 1
ATOM 3362 N N . LEU B 1 206 ? 18.781 -13.023 3.385 1 96 206 LEU B N 1
ATOM 3363 C CA . LEU B 1 206 ? 19.484 -14.219 3.832 1 96 206 LEU B CA 1
ATOM 3364 C C . LEU B 1 206 ? 20.297 -14.82 2.695 1 96 206 LEU B C 1
ATOM 3366 O O . LEU B 1 206 ? 20.219 -14.367 1.554 1 96 206 LEU B O 1
ATOM 3370 N N . GLU B 1 207 ? 21.172 -15.844 3.082 1 91.44 207 GLU B N 1
ATOM 3371 C CA . GLU B 1 207 ? 22 -16.531 2.104 1 91.44 207 GLU B CA 1
ATOM 3372 C C . GLU B 1 207 ? 21.422 -17.891 1.743 1 91.44 207 GLU B C 1
ATOM 3374 O O . GLU B 1 207 ? 20.75 -18.516 2.562 1 91.44 207 GLU B O 1
#

Foldseek 3Di:
DPPVVVQDFAEDEAAAPVQEAEAADAADDDPAPDLVRVLVVLVVVCVPQNAWEKEFEFEWHDDPNFIWTKWKDAPDFETDGQMTTADVPDDHLQRSLQSQLVAWPDDPVCSVVSSVFKDWDDFLFKWFAQGSDDDIDRDDDPVGDGTRYIYTYTYIYGPNHDYTHHYPSIDIDIGTLVCLAPPCVRHNDVSNCVSVSCVSHHYDYDD/DDPVVVQDFAEDEAEAPVQEAEAADAADDDPAPDLVRVLVVLVVVCVPQNAWEKEFEFEWHDDPNFIWTKWKDAPDFETDGQMTTADVPDDHLQRSLQSQLVAWPDDPVCSVVSSVFKDWDDFLFKWFAQGSDDDIDRDDDPVGPGTRYMYTYTYIYGDNHDYTHHYPRIDIDIGTLVCLAPPCVRHNDVSNCVSVSCVSHHYDYDD

Radius of gyration: 22.71 Å; Cα contacts (8 Å, |Δi|>4): 852; chains: 2; bounding box: 53×70×50 Å